Protein 2QFZ (pdb70)

Organism: Homo sapiens (NCBI:txid9606)

Secondary structure (DSSP, 8-state):
-HHHHHHHHHH-SB--HHHHHHHHTT---GGGHHHHHHHHTTSS-SBGGGHHHHHHHHHHHHHHHHHH--HHHHHHHHHHGGGPSPHHHHTSHHHHHHHHHHHHHHHHH-TTT---TTHHHHHHHHHHHHHGGG------TTS-HHHHHHHHHHHHHHHHHHHHTSGGGSSTT-HHHHHHHHHHHHHHHHH-HHHHHHHHHTT--HHHHHHHHHHTTTTTTS-HHHHHHHHHHHTTSTTIIIIIHHHHHHHHHHHTHHHHHH---HHHHHHHHTS-S-TT--HHHHHHHHHHHHHHHHH-/-HHHHHHHHHT-SB--HHHHHHHHTT---GGGHHHHHHHHTTSS-SBGGGHHHHHHHHHHHHHHHHHHH--HHHHHHHHHHGGG-S-HHHHTSHHHHHHHHHHHHHHHHH-TTT---TTHHHHHHHHHHHHHHTT-----TTS-HHHHHHHHHHHHHHHHHHHHHTGGGSSTT-HHHHHHHHHHHHHHHHH-HHHHHHHHHTT--HHHHHHHHHHTTTTTTS-HHHHHHHHHHHHHSTTIIIIIHHHHHHHHHHHTHHHHHH--SHHHHHHHHTS-S-TT--HHHHHHHHHHHHHHHH-

GO terms:
  GO:0071889 14-3-3 protein binding (F, IDA)
  GO:0042803 protein homodimerization activity (F, IDA)
  GO:0005515 protein binding (F, IPI)

CATH classification: 1.10.472.80

InterPro domains:
  IPR000195 Rab-GAP-TBC domain [PF00566] (227-469)
  IPR000195 Rab-GAP-TBC domain [PS50086] (222-446)
  IPR000195 Rab-GAP-TBC domain [SM00164] (219-472)
  IPR035969 Rab-GAP-TBC domain superfamily [SSF47923] (208-406)
  IPR035969 Rab-GAP-TBC domain superfamily [SSF47923] (382-506)

Nearest PDB structures (foldseek):
  2qfz-assembly1_A  TM=1.003E+00  e=1.126E-40  Homo sapiens
  2qfz-assembly2_B  TM=9.981E-01  e=2.968E-37  Homo sapiens
  6d0s-assembly1_A  TM=9.523E-01  e=8.403E-26  Homo sapiens
  1fkm-assembly1_A  TM=9.557E-01  e=3.939E-23  Saccharomyces cerevisiae
  2g77-assembly1_A  TM=9.657E-01  e=6.350E-22  Saccharomyces cerevisiae

Radius of gyration: 28.61 Å; Cα contacts (8 Å, |Δi|>4): 709; chains: 2; bounding box: 52×92×67 Å

B-factor: mean 31.05, std 10.1, range [2.0, 70.86]

Solvent-accessible surface area: 26740 Å² total; per-residue (Å²): 111,91,64,57,108,0,80,142,34,18,70,31,103,96,9,73,47,80,83,0,89,82,32,0,58,74,8,6,30,139,91,11,30,5,52,0,0,13,2,18,20,43,2,4,23,29,43,52,130,153,20,89,45,33,40,100,167,59,14,116,53,0,63,58,24,48,155,155,106,147,166,89,27,87,103,70,0,88,26,6,0,50,107,18,48,44,58,85,9,1,127,39,112,69,0,25,52,9,0,16,93,0,2,43,2,12,4,28,102,52,119,74,28,17,20,28,79,1,1,7,4,0,0,1,0,1,0,13,9,2,0,39,92,117,51,154,154,40,75,4,98,71,12,81,79,147,38,23,54,53,3,2,0,7,0,4,54,0,0,10,100,9,5,77,49,1,117,70,0,4,43,92,13,26,66,0,0,18,77,16,8,55,71,0,53,76,15,0,37,122,45,17,48,110,0,29,110,19,1,33,79,33,73,6,85,10,22,43,4,0,11,89,0,1,9,13,2,1,7,89,8,12,27,36,130,3,0,18,25,1,0,0,0,2,16,8,24,100,104,4,23,33,78,1,1,10,28,0,0,0,3,0,1,26,120,6,88,93,76,0,34,75,37,136,70,81,120,96,0,25,87,42,0,47,98,12,65,7,90,131,3,78,63,68,39,0,50,80,8,0,53,76,0,89,133,2,52,138,69,70,117,99,51,91,81,0,96,140,29,16,74,28,111,76,9,76,47,88,55,0,94,98,31,0,63,72,8,5,32,148,85,10,30,7,57,0,0,14,2,19,21,40,1,4,42,23,67,48,92,80,19,89,75,14,50,116,136,35,22,85,66,0,66,60,19,44,152,142,84,116,148,87,73,28,78,49,58,0,92,36,7,0,76,100,18,53,45,71,86,10,2,81,35,118,73,0,26,57,7,0,14,47,0,1,20,0,12,4,23,104,58,116,80,26,18,20,28,76,0,0,9,4,0,0,0,0,0,0,15,8,3,0,40,97,113,45,154,125,88,6,104,74,12,83,78,145,35,18,52,51,5,2,0,10,0,3,44,1,0,9,86,10,5,82,50,3,122,54,1,4,39,93,15,30,66,4,2,11,86,29,6,58,97,0,52,81,31,0,34,132,55,14,50,104,0,36,113,23,1,43,89,30,60,7,84,10,24,56,5,0,15,80,1,1,10,14,2,0,8,86,11,12,26,37,126,1,1,18,15,1,0,0,0,3,19,8,18,101,103,4,21,38,50,4,2,8,55,0,0,0,4,0,0,43,116,4,88,82,65,0,51,134,24,125,47,59,97,109,0,41,108,43,0,59,93,17,82,6,77,167,14,53,78,118,45,0,48,82,8,1,59,59,0,87,157,12,75,142,113

Foldseek 3Di:
DLLVVLVVQQVDCQRDLLVLLVSLQLPDPLLCLLVSLCVLLPQAGSRNVCGVVSLVVLLVVVVVLLVVYAPVLLVVLLVQQCPDPPNVQSVQPVSVVLLSSLLRSVQVVLVQFRHDPLLSLLLPLQLQSQCVNPDPVDDPVPDDPVSSSSSSSSSSVSSVSLCVLQVLCGGDVRVLLVVLLVVLLVLCCQPPVPLSVLCVVQVHRSCLACSSCLSNVCPQAAPSQLVNRQVSNLSSDDSSSRPLSSLLVNLVSCVVVVVLNVDRHSVVNSVCSNHPPHHPPDSVNSSVSSVRSVVSVVSD/DLLVVLVVLQVDCQRDLLVLLVSLLLHDDLLCVLVSLCDLLVQAHSNNVRRVVSLVVLLVVVVVLCVPPVQPVLLVVLLVVQCPDPPNVQSVPVVNSVLLSSLLNSVQVVVVQFHDDPLLSLLLPLQLCSQCVNPDVNDDPPGDPVSVSSSSSSSSVSSVSLCVLQVLCGGPPRVLLVVLLVVLLVLCCVPPVPLSVLCVVQVHRSCLQCSSCLSNVCPQPADSQLVNRQVSNLSSDVSSSRPLSSLLVSLVSVVCSVVLSPDDHSVVNSVCSNHPPRHVPHSVNSSVSSVRSVVSVVD

Structure (mmCIF, N/CA/C/O backbone):
data_2QFZ
#
_entry.id   2QFZ
#
_cell.length_a   42.911
_cell.length_b   121.515
_cell.length_c   66.278
_cell.angle_alpha   90.00
_cell.angle_beta   93.64
_cell.angle_gamma   90.00
#
_symmetry.space_group_name_H-M   'P 1 21 1'
#
loop_
_entity.id
_entity.type
_entity.pdbx_description
1 polymer 'TBC1 domain family member 22A'
2 non-polymer 'UNKNOWN ATOM OR ION'
3 water water
#
loop_
_atom_site.group_PDB
_atom_site.id
_atom_site.type_symbol
_atom_site.label_atom_id
_atom_site.label_alt_id
_atom_site.label_comp_id
_atom_site.label_asym_id
_atom_site.label_entity_id
_atom_site.label_seq_id
_atom_site.pdbx_PDB_ins_code
_atom_site.Cartn_x
_atom_site.Cartn_y
_atom_site.Cartn_z
_atom_site.occupancy
_atom_site.B_iso_or_equiv
_atom_site.auth_seq_id
_atom_site.auth_comp_id
_atom_site.auth_asym_id
_atom_site.auth_atom_id
_atom_site.pdbx_PDB_model_num
ATOM 1 N N . SER A 1 24 ? -12.500 -3.800 -25.461 1.00 39.04 196 SER A N 1
ATOM 2 C CA . SER A 1 24 ? -12.697 -4.215 -24.025 1.00 44.16 196 SER A CA 1
ATOM 3 C C . SER A 1 24 ? -13.002 -3.046 -23.086 1.00 43.53 196 SER A C 1
ATOM 4 O O . SER A 1 24 ? -13.931 -3.118 -22.269 1.00 39.14 196 SER A O 1
ATOM 7 N N . ARG A 1 25 ? -12.172 -2.004 -23.159 1.00 41.33 197 ARG A N 1
ATOM 8 C CA . ARG A 1 25 ? -12.577 -0.677 -22.693 1.00 39.27 197 ARG A CA 1
ATOM 9 C C . ARG A 1 25 ? -13.650 -0.190 -23.691 1.00 38.21 197 ARG A C 1
ATOM 10 O O . ARG A 1 25 ? -14.673 0.297 -23.290 1.00 32.80 197 ARG A O 1
ATOM 18 N N . LEU A 1 26 ? -13.374 -0.338 -24.987 1.00 37.09 198 LEU A N 1
ATOM 19 C CA . LEU A 1 26 ? -14.321 0.010 -26.059 1.00 39.01 198 LEU A CA 1
ATOM 20 C C . LEU A 1 26 ? -15.641 -0.786 -25.953 1.00 39.47 198 LEU A C 1
ATOM 21 O O . LEU A 1 26 ? -16.744 -0.203 -26.027 1.00 36.63 198 LEU A O 1
ATOM 26 N N . ASP A 1 27 ? -15.527 -2.108 -25.773 1.00 38.27 199 ASP A N 1
ATOM 27 C CA . ASP A 1 27 ? -16.690 -2.968 -25.476 1.00 36.73 199 ASP A CA 1
ATOM 28 C C . ASP A 1 27 ? -17.486 -2.537 -24.231 1.00 34.28 199 ASP A C 1
ATOM 29 O O . ASP A 1 27 ? -18.669 -2.714 -24.182 1.00 33.24 199 ASP A O 1
ATOM 31 N N . LYS A 1 28 ? -16.836 -1.951 -23.232 1.00 36.92 200 LYS A N 1
ATOM 32 C CA . LYS A 1 28 ? -17.555 -1.433 -22.051 1.00 38.31 200 LYS A CA 1
ATOM 33 C C . LYS A 1 28 ? -18.369 -0.160 -22.379 1.00 32.81 200 LYS A C 1
ATOM 34 O O . LYS A 1 28 ? -19.524 -0.049 -22.001 1.00 33.90 200 LYS A O 1
ATOM 40 N N . PHE A 1 29 ? -17.747 0.790 -23.078 1.00 29.04 201 PHE A N 1
ATOM 41 C CA . PHE A 1 29 ? -18.451 1.982 -23.581 1.00 28.47 201 PHE A CA 1
ATOM 42 C C . PHE A 1 29 ? -19.659 1.601 -24.436 1.00 26.16 201 PHE A C 1
ATOM 43 O O . PHE A 1 29 ? -20.780 2.070 -24.203 1.00 24.91 201 PHE A O 1
ATOM 51 N N . LYS A 1 30 ? -19.434 0.716 -25.395 1.00 30.72 202 LYS A N 1
ATOM 52 C CA . LYS A 1 30 ? -20.497 0.310 -26.332 1.00 32.94 202 LYS A CA 1
ATOM 53 C C . LYS A 1 30 ? -21.657 -0.342 -25.599 1.00 33.18 202 LYS A C 1
ATOM 54 O O . LYS A 1 30 ? -22.812 -0.099 -25.924 1.00 34.09 202 LYS A O 1
ATOM 58 N N . GLN A 1 31 ? -21.345 -1.135 -24.576 1.00 35.34 203 GLN A N 1
ATOM 59 C CA . GLN A 1 31 ? -22.369 -1.790 -23.798 1.00 35.99 203 GLN A CA 1
ATOM 60 C C . GLN A 1 31 ? -23.189 -0.781 -23.012 1.00 32.78 203 GLN A C 1
ATOM 61 O O . GLN A 1 31 ? -24.413 -0.882 -23.002 1.00 29.08 203 GLN A O 1
ATOM 67 N N . LEU A 1 32 ? -22.528 0.195 -22.367 1.00 29.81 204 LEU A N 1
ATOM 68 C CA . LEU A 1 32 ? -23.253 1.318 -21.701 1.00 30.09 204 LEU A CA 1
ATOM 69 C C . LEU A 1 32 ? -24.130 2.098 -22.671 1.00 26.66 204 LEU A C 1
ATOM 70 O O . LEU A 1 32 ? -25.289 2.336 -22.381 1.00 24.29 204 LEU A O 1
ATOM 75 N N . LEU A 1 33 ? -23.560 2.515 -23.806 1.00 27.45 205 LEU A N 1
ATOM 76 C CA . LEU A 1 33 ? -24.317 3.274 -24.789 1.00 29.11 205 LEU A CA 1
ATOM 77 C C . LEU A 1 33 ? -25.571 2.558 -25.353 1.00 30.65 205 LEU A C 1
ATOM 78 O O . LEU A 1 33 ? -26.486 3.218 -25.807 1.00 29.69 205 LEU A O 1
ATOM 83 N N . ALA A 1 34 ? -25.585 1.223 -25.371 1.00 32.77 206 ALA A N 1
ATOM 84 C CA . ALA A 1 34 ? -26.703 0.473 -25.953 1.00 35.42 206 ALA A CA 1
ATOM 85 C C . ALA A 1 34 ? -27.924 0.436 -25.032 1.00 34.62 206 ALA A C 1
ATOM 86 O O . ALA A 1 34 ? -29.029 0.204 -25.480 1.00 31.92 206 ALA A O 1
ATOM 88 N N . GLY A 1 35 ? -27.720 0.676 -23.745 1.00 35.01 207 GLY A N 1
ATOM 89 C CA . GLY A 1 35 ? -28.838 0.879 -22.833 1.00 35.26 207 GLY A CA 1
ATOM 90 C C . GLY A 1 35 ? -29.483 -0.427 -22.388 1.00 36.52 207 GLY A C 1
ATOM 91 O O . GLY A 1 35 ? -28.768 -1.382 -22.080 1.00 32.49 207 GLY A O 1
ATOM 92 N N . PRO A 1 36 ? -30.843 -0.490 -22.373 1.00 35.95 208 PRO A N 1
ATOM 93 C CA . PRO A 1 36 ? -31.850 0.446 -22.890 1.00 35.41 208 PRO A CA 1
ATOM 94 C C . PRO A 1 36 ? -31.909 1.863 -22.266 1.00 32.71 208 PRO A C 1
ATOM 95 O O . PRO A 1 36 ? -32.315 2.784 -22.930 1.00 27.91 208 PRO A O 1
ATOM 99 N N . ASN A 1 37 ? -31.507 2.005 -21.010 1.00 35.03 209 ASN A N 1
ATOM 100 C CA . ASN A 1 37 ? -31.444 3.290 -20.309 1.00 32.67 209 ASN A CA 1
ATOM 101 C C . ASN A 1 37 ? -30.035 3.457 -19.731 1.00 33.67 209 ASN A C 1
ATOM 102 O O . ASN A 1 37 ? -29.773 3.039 -18.618 1.00 35.82 209 ASN A O 1
ATOM 107 N N . THR A 1 38 ? -29.132 4.050 -20.519 1.00 31.58 210 THR A N 1
ATOM 108 C CA . THR A 1 38 ? -27.711 4.226 -20.168 1.00 28.46 210 THR A CA 1
ATOM 109 C C . THR A 1 38 ? -27.467 4.868 -18.784 1.00 29.31 210 THR A C 1
ATOM 110 O O . THR A 1 38 ? -28.008 5.955 -18.469 1.00 26.13 210 THR A O 1
ATOM 114 N N . ASP A 1 39 ? -26.634 4.209 -17.975 1.00 27.89 211 ASP A N 1
ATOM 115 C CA . ASP A 1 39 ? -26.274 4.729 -16.648 1.00 30.85 211 ASP A CA 1
ATOM 116 C C . ASP A 1 39 ? -25.202 5.813 -16.841 1.00 24.20 211 ASP A C 1
ATOM 117 O O . ASP A 1 39 ? -24.052 5.484 -17.020 1.00 25.54 211 ASP A O 1
ATOM 122 N N . LEU A 1 40 ? -25.599 7.082 -16.773 1.00 28.01 212 LEU A N 1
ATOM 123 C CA . LEU A 1 40 ? -24.705 8.226 -17.078 1.00 28.98 212 LEU A CA 1
ATOM 124 C C . LEU A 1 40 ? -23.630 8.449 -15.987 1.00 32.76 212 LEU A C 1
ATOM 125 O O . LEU A 1 40 ? -22.551 8.985 -16.282 1.00 26.62 212 LEU A O 1
ATOM 130 N N . GLU A 1 41 ? -23.919 8.005 -14.759 1.00 34.44 213 GLU A N 1
ATOM 131 C CA . GLU A 1 41 ? -22.938 7.992 -13.665 1.00 36.34 213 GLU A CA 1
ATOM 132 C C . GLU A 1 41 ? -21.775 7.101 -14.042 1.00 35.07 213 GLU A C 1
ATOM 133 O O . GLU A 1 41 ? -20.613 7.548 -14.035 1.00 34.41 213 GLU A O 1
ATOM 136 N N . GLU A 1 42 ? -22.090 5.851 -14.397 1.00 28.02 214 GLU A N 1
ATOM 137 C CA . GLU A 1 42 ? -21.100 4.920 -14.893 1.00 32.69 214 GLU A CA 1
ATOM 138 C C . GLU A 1 42 ? -20.372 5.377 -16.164 1.00 25.68 214 GLU A C 1
ATOM 139 O O . GLU A 1 42 ? -19.182 5.171 -16.285 1.00 25.34 214 GLU A O 1
ATOM 145 N N . LEU A 1 43 ? -21.079 5.966 -17.108 1.00 26.29 215 LEU A N 1
ATOM 146 C CA . LEU A 1 43 ? -20.425 6.524 -18.321 1.00 26.64 215 LEU A CA 1
ATOM 147 C C . LEU A 1 43 ? -19.400 7.628 -17.983 1.00 26.08 215 LEU A C 1
ATOM 148 O O . LEU A 1 43 ? -18.294 7.615 -18.538 1.00 21.43 215 LEU A O 1
ATOM 153 N N . ARG A 1 44 ? -19.795 8.563 -17.102 1.00 23.78 216 ARG A N 1
ATOM 154 C CA . ARG A 1 44 ? -18.898 9.634 -16.568 1.00 28.77 216 ARG A CA 1
ATOM 155 C C . ARG A 1 44 ? -17.661 9.108 -15.910 1.00 28.69 216 ARG A C 1
ATOM 156 O O . ARG A 1 44 ? -16.573 9.605 -16.185 1.00 32.34 216 ARG A O 1
ATOM 164 N N . ARG A 1 45 ? -17.822 8.117 -15.020 1.00 31.01 217 ARG A N 1
ATOM 165 C CA . ARG A 1 45 ? -16.677 7.483 -14.354 1.00 32.41 217 ARG A CA 1
ATOM 166 C C . ARG A 1 45 ? -15.726 6.817 -15.359 1.00 31.26 217 ARG A C 1
ATOM 167 O O . ARG A 1 45 ? -14.508 6.814 -15.159 1.00 32.76 217 ARG A O 1
ATOM 170 N N . LEU A 1 46 ? -16.262 6.261 -16.448 1.00 30.92 218 LEU A N 1
ATOM 171 C CA . LEU A 1 46 ? -15.391 5.663 -17.468 1.00 30.39 218 LEU A CA 1
ATOM 172 C C . LEU A 1 46 ? -14.737 6.746 -18.350 1.00 26.82 218 LEU A C 1
ATOM 173 O O . LEU A 1 46 ? -13.599 6.630 -18.726 1.00 24.59 218 LEU A O 1
ATOM 178 N N . SER A 1 47 ? -15.495 7.773 -18.678 1.00 25.73 219 SER A N 1
ATOM 179 C CA . SER A 1 47 ? -15.041 8.832 -19.602 1.00 25.19 219 SER A CA 1
ATOM 180 C C . SER A 1 47 ? -13.903 9.711 -19.017 1.00 22.94 219 SER A C 1
ATOM 181 O O . SER A 1 47 ? -13.130 10.370 -19.765 1.00 21.21 219 SER A O 1
ATOM 184 N N . TRP A 1 48 ? -13.783 9.704 -17.683 1.00 22.81 220 TRP A N 1
ATOM 185 C CA . TRP A 1 48 ? -12.827 10.562 -16.967 1.00 18.86 220 TRP A CA 1
ATOM 186 C C . TRP A 1 48 ? -11.447 10.249 -17.466 1.00 20.49 220 TRP A C 1
ATOM 187 O O . TRP A 1 48 ? -10.665 11.140 -17.672 1.00 19.56 220 TRP A O 1
ATOM 198 N N . SER A 1 49 ? -11.178 8.971 -17.705 1.00 21.65 221 SER A N 1
ATOM 199 C CA . SER A 1 49 ? -9.879 8.508 -18.096 1.00 23.84 221 SER A CA 1
ATOM 200 C C . SER A 1 49 ? -9.686 8.541 -19.600 1.00 25.20 221 SER A C 1
ATOM 201 O O . SER A 1 49 ? -8.711 8.002 -20.100 1.00 28.19 221 SER A O 1
ATOM 204 N N . GLY A 1 50 ? -10.598 9.218 -20.318 1.00 23.17 222 GLY A N 1
ATOM 205 C CA . GLY A 1 50 ? -10.502 9.381 -21.775 1.00 22.88 222 GLY A CA 1
ATOM 206 C C . GLY A 1 50 ? -11.486 8.460 -22.489 1.00 22.51 222 GLY A C 1
ATOM 207 O O . GLY A 1 50 ? -11.754 7.377 -22.003 1.00 20.59 222 GLY A O 1
ATOM 208 N N . ILE A 1 51 ? -12.008 8.876 -23.640 1.00 24.37 223 ILE A N 1
ATOM 209 C CA . ILE A 1 51 ? -13.048 8.103 -24.362 1.00 22.81 223 ILE A CA 1
ATOM 210 C C . ILE A 1 51 ? -12.459 7.611 -25.658 1.00 25.78 223 ILE A C 1
ATOM 211 O O . ILE A 1 51 ? -11.941 8.413 -26.412 1.00 20.39 223 ILE A O 1
ATOM 216 N N . PRO A 1 52 ? -12.575 6.287 -25.954 1.00 22.60 224 PRO A N 1
ATOM 217 C CA . PRO A 1 52 ? -12.106 5.803 -27.232 1.00 24.78 224 PRO A CA 1
ATOM 218 C C . PRO A 1 52 ? -12.789 6.498 -28.391 1.00 23.07 224 PRO A C 1
ATOM 219 O O . PRO A 1 52 ? -14.010 6.687 -28.361 1.00 23.90 224 PRO A O 1
ATOM 223 N N . LYS A 1 53 ? -12.011 6.845 -29.410 1.00 24.40 225 LYS A N 1
ATOM 224 C CA . LYS A 1 53 ? -12.476 7.651 -30.539 1.00 26.10 225 LYS A CA 1
ATOM 225 C C . LYS A 1 53 ? -13.788 7.181 -31.213 1.00 25.46 225 LYS A C 1
ATOM 226 O O . LYS A 1 53 ? -14.662 8.015 -31.486 1.00 25.20 225 LYS A O 1
ATOM 232 N N . PRO A 1 54 ? -13.937 5.864 -31.478 1.00 27.42 226 PRO A N 1
ATOM 233 C CA . PRO A 1 54 ? -15.183 5.307 -32.055 1.00 28.51 226 PRO A CA 1
ATOM 234 C C . PRO A 1 54 ? -16.500 5.650 -31.327 1.00 25.99 226 PRO A C 1
ATOM 235 O O . PRO A 1 54 ? -17.556 5.796 -31.958 1.00 23.98 226 PRO A O 1
ATOM 239 N N . VAL A 1 55 ? -16.449 5.786 -30.018 1.00 23.44 227 VAL A N 1
ATOM 240 C CA . VAL A 1 55 ? -17.641 6.123 -29.253 1.00 22.70 227 VAL A CA 1
ATOM 241 C C . VAL A 1 55 ? -17.649 7.564 -28.718 1.00 24.95 227 VAL A C 1
ATOM 242 O O . VAL A 1 55 ? -18.565 7.948 -27.971 1.00 22.41 227 VAL A O 1
ATOM 246 N N . ARG A 1 56 ? -16.661 8.389 -29.114 1.00 22.59 228 ARG A N 1
ATOM 247 C CA . ARG A 1 56 ? -16.568 9.729 -28.550 1.00 17.87 228 ARG A CA 1
ATOM 248 C C . ARG A 1 56 ? -17.738 10.628 -28.965 1.00 17.98 228 ARG A C 1
ATOM 249 O O . ARG A 1 56 ? -18.339 11.235 -28.115 1.00 18.97 228 ARG A O 1
ATOM 257 N N . PRO A 1 57 ? -18.095 10.679 -30.264 1.00 18.99 229 PRO A N 1
ATOM 258 C CA . PRO A 1 57 ? -19.235 11.499 -30.630 1.00 23.62 229 PRO A CA 1
ATOM 259 C C . PRO A 1 57 ? -20.523 11.223 -29.837 1.00 18.99 229 PRO A C 1
ATOM 260 O O . PRO A 1 57 ? -21.128 12.167 -29.330 1.00 16.71 229 PRO A O 1
ATOM 264 N N . MET A 1 58 ? -20.975 9.975 -29.752 1.00 19.94 230 MET A N 1
ATOM 265 C CA . MET A 1 58 ? -22.220 9.711 -28.979 1.00 21.56 230 MET A CA 1
ATOM 266 C C . MET A 1 58 ? -22.024 9.912 -27.456 1.00 20.08 230 MET A C 1
ATOM 267 O O . MET A 1 58 ? -22.954 10.323 -26.753 1.00 13.53 230 MET A O 1
ATOM 272 N N . THR A 1 59 ? -20.848 9.538 -26.925 1.00 14.17 231 THR A N 1
ATOM 273 C CA . THR A 1 59 ? -20.557 9.789 -25.505 1.00 17.17 231 THR A CA 1
ATOM 274 C C . THR A 1 59 ? -20.659 11.294 -25.159 1.00 18.99 231 THR A C 1
ATOM 275 O O . THR A 1 59 ? -21.379 11.663 -24.238 1.00 21.62 231 THR A O 1
ATOM 279 N N . TRP A 1 60 ? -19.976 12.158 -25.911 1.00 17.40 232 TRP A N 1
ATOM 280 C CA . TRP A 1 60 ? -20.116 13.610 -25.711 1.00 18.27 232 TRP A CA 1
ATOM 281 C C . TRP A 1 60 ? -21.561 14.104 -25.778 1.00 17.34 232 TRP A C 1
ATOM 282 O O . TRP A 1 60 ? -22.014 14.942 -24.953 1.00 18.76 232 TRP A O 1
ATOM 293 N N . LYS A 1 61 ? -22.296 13.609 -26.757 1.00 18.40 233 LYS A N 1
ATOM 294 C CA . LYS A 1 61 ? -23.720 13.927 -26.847 1.00 20.93 233 LYS A CA 1
ATOM 295 C C . LYS A 1 61 ? -24.532 13.509 -25.638 1.00 20.34 233 LYS A C 1
ATOM 296 O O . LYS A 1 61 ? -25.421 14.253 -25.211 1.00 24.15 233 LYS A O 1
ATOM 302 N N . LEU A 1 62 ? -24.251 12.345 -25.071 1.00 19.41 234 LEU A N 1
ATOM 303 C CA . LEU A 1 62 ? -24.972 11.921 -23.875 1.00 19.64 234 LEU A CA 1
ATOM 304 C C . LEU A 1 62 ? -24.558 12.671 -22.600 1.00 22.89 234 LEU A C 1
ATOM 305 O O . LEU A 1 62 ? -25.431 13.060 -21.794 1.00 18.81 234 LEU A O 1
ATOM 310 N N . LEU A 1 63 ? -23.254 12.863 -22.425 1.00 23.03 235 LEU A N 1
ATOM 311 C CA . LEU A 1 63 ? -22.708 13.493 -21.225 1.00 26.13 235 LEU A CA 1
ATOM 312 C C . LEU A 1 63 ? -23.060 14.977 -21.157 1.00 24.63 235 LEU A C 1
ATOM 313 O O . LEU A 1 63 ? -23.254 15.499 -20.084 1.00 30.61 235 LEU A O 1
ATOM 318 N N . SER A 1 64 ? -23.201 15.636 -22.304 1.00 26.44 236 SER A N 1
ATOM 319 C CA . SER A 1 64 ? -23.664 17.013 -22.345 1.00 26.43 236 SER A CA 1
ATOM 320 C C . SER A 1 64 ? -25.179 17.181 -22.209 1.00 28.77 236 SER A C 1
ATOM 321 O O . SER A 1 64 ? -25.657 18.315 -22.147 1.00 32.44 236 SER A O 1
ATOM 324 N N . GLY A 1 65 ? -25.931 16.084 -22.227 1.00 28.24 237 GLY A N 1
ATOM 325 C CA . GLY A 1 65 ? -27.390 16.134 -22.172 1.00 28.37 237 GLY A CA 1
ATOM 326 C C . GLY A 1 65 ? -28.093 16.478 -23.476 1.00 27.20 237 GLY A C 1
ATOM 327 O O . GLY A 1 65 ? -29.270 16.829 -23.479 1.00 27.70 237 GLY A O 1
ATOM 328 N N . TYR A 1 66 ? -27.385 16.411 -24.588 1.00 26.53 238 TYR A N 1
ATOM 329 C CA . TYR A 1 66 ? -27.996 16.707 -25.897 1.00 24.56 238 TYR A CA 1
ATOM 330 C C . TYR A 1 66 ? -28.957 15.562 -26.293 1.00 25.88 238 TYR A C 1
ATOM 331 O O . TYR A 1 66 ? -30.074 15.799 -26.762 1.00 25.75 238 TYR A O 1
ATOM 340 N N . LEU A 1 67 ? -28.503 14.329 -26.101 1.00 25.74 239 LEU A N 1
ATOM 341 C CA . LEU A 1 67 ? -29.309 13.187 -26.346 1.00 25.94 239 LEU A CA 1
ATOM 342 C C . LEU A 1 67 ? -29.661 12.516 -25.027 1.00 27.49 239 LEU A C 1
ATOM 343 O O . LEU A 1 67 ? -28.848 12.511 -24.096 1.00 26.40 239 LEU A O 1
ATOM 348 N N . PRO A 1 68 ? -30.887 11.972 -24.947 1.00 23.67 240 PRO A N 1
ATOM 349 C CA . PRO A 1 68 ? -31.412 11.236 -23.783 1.00 24.71 240 PRO A CA 1
ATOM 350 C C . PRO A 1 68 ? -30.736 9.904 -23.547 1.00 21.75 240 PRO A C 1
ATOM 351 O O . PRO A 1 68 ? -30.266 9.271 -24.509 1.00 18.97 240 PRO A O 1
ATOM 355 N N . ALA A 1 69 ? -30.676 9.520 -22.269 1.00 18.67 241 ALA A N 1
ATOM 356 C CA . ALA A 1 69 ? -30.138 8.246 -21.813 1.00 23.54 241 ALA A CA 1
ATOM 357 C C . ALA A 1 69 ? -30.939 7.059 -22.356 1.00 24.47 241 ALA A C 1
ATOM 358 O O . ALA A 1 69 ? -30.376 5.995 -22.624 1.00 25.63 241 ALA A O 1
ATOM 360 N N . ASN A 1 70 ? -32.250 7.249 -22.511 1.00 27.26 242 ASN A N 1
ATOM 361 C CA . ASN A 1 70 ? -33.119 6.206 -23.059 1.00 27.91 242 ASN A CA 1
ATOM 362 C C . ASN A 1 70 ? -32.937 6.028 -24.578 1.00 26.71 242 ASN A C 1
ATOM 363 O O . ASN A 1 70 ? -33.183 6.960 -25.380 1.00 23.78 242 ASN A O 1
ATOM 368 N N . VAL A 1 71 ? -32.486 4.840 -24.972 1.00 27.82 243 VAL A N 1
ATOM 369 C CA . VAL A 1 71 ? -32.025 4.618 -26.347 1.00 28.34 243 VAL A CA 1
ATOM 370 C C . VAL A 1 71 ? -33.146 4.857 -27.358 1.00 27.72 243 VAL A C 1
ATOM 371 O O . VAL A 1 71 ? -32.908 5.451 -28.390 1.00 24.64 243 VAL A O 1
ATOM 375 N N . ASP A 1 72 ? -34.371 4.405 -27.047 1.00 31.27 244 ASP A N 1
ATOM 376 C CA A ASP A 1 72 ? -35.462 4.519 -28.029 0.50 31.97 244 ASP A CA 1
ATOM 377 C CA B ASP A 1 72 ? -35.520 4.516 -27.951 0.50 31.78 244 ASP A CA 1
ATOM 378 C C . ASP A 1 72 ? -35.954 5.948 -28.220 1.00 28.89 244 ASP A C 1
ATOM 379 O O . ASP A 1 72 ? -36.548 6.235 -29.239 1.00 28.44 244 ASP A O 1
ATOM 388 N N . ARG A 1 73 ? -35.678 6.849 -27.281 1.00 32.03 245 ARG A N 1
ATOM 389 C CA . ARG A 1 73 ? -36.049 8.271 -27.462 1.00 29.10 245 ARG A CA 1
ATOM 390 C C . ARG A 1 73 ? -35.066 9.070 -28.340 1.00 27.92 245 ARG A C 1
ATOM 391 O O . ARG A 1 73 ? -35.430 10.133 -28.859 1.00 25.40 245 ARG A O 1
ATOM 399 N N . ARG A 1 74 ? -33.850 8.550 -28.544 1.00 23.46 246 ARG A N 1
ATOM 400 C CA . ARG A 1 74 ? -32.753 9.330 -29.113 1.00 19.04 246 ARG A CA 1
ATOM 401 C C . ARG A 1 74 ? -32.975 9.812 -30.512 1.00 23.76 246 ARG A C 1
ATOM 402 O O . ARG A 1 74 ? -32.720 10.993 -30.785 1.00 22.59 246 ARG A O 1
ATOM 410 N N . PRO A 1 75 ? -33.450 8.912 -31.422 1.00 28.01 247 PRO A N 1
ATOM 411 C CA . PRO A 1 75 ? -33.603 9.318 -32.828 1.00 28.44 247 PRO A CA 1
ATOM 412 C C . PRO A 1 75 ? -34.593 10.472 -33.025 1.00 26.00 247 PRO A C 1
ATOM 413 O O . PRO A 1 75 ? -34.303 11.392 -33.776 1.00 22.58 247 PRO A O 1
ATOM 417 N N . ALA A 1 76 ? -35.741 10.408 -32.349 1.00 25.75 248 ALA A N 1
ATOM 418 C CA . ALA A 1 76 ? -36.769 11.479 -32.417 1.00 24.16 248 ALA A CA 1
ATOM 419 C C . ALA A 1 76 ? -36.255 12.783 -31.826 1.00 24.26 248 ALA A C 1
ATOM 420 O O . ALA A 1 76 ? -36.463 13.850 -32.399 1.00 25.90 248 ALA A O 1
ATOM 422 N N . THR A 1 77 ? -35.583 12.704 -30.674 1.00 25.05 249 THR A N 1
ATOM 423 C CA . THR A 1 77 ? -35.002 13.872 -30.062 1.00 22.02 249 THR A CA 1
ATOM 424 C C . THR A 1 77 ? -33.939 14.556 -30.951 1.00 20.76 249 THR A C 1
ATOM 425 O O . THR A 1 77 ? -33.907 15.782 -31.106 1.00 19.58 249 THR A O 1
ATOM 429 N N . LEU A 1 78 ? -33.060 13.761 -31.522 1.00 21.99 250 LEU A N 1
ATOM 430 C CA . LEU A 1 78 ? -32.037 14.280 -32.444 1.00 22.13 250 LEU A CA 1
ATOM 431 C C . LEU A 1 78 ? -32.669 14.942 -33.648 1.00 19.14 250 LEU A C 1
ATOM 432 O O . LEU A 1 78 ? -32.315 16.054 -34.013 1.00 18.42 250 LEU A O 1
ATOM 437 N N . GLN A 1 79 ? -33.564 14.243 -34.331 1.00 22.09 251 GLN A N 1
ATOM 438 C CA . GLN A 1 79 ? -34.223 14.864 -35.453 1.00 24.04 251 GLN A CA 1
ATOM 439 C C . GLN A 1 79 ? -34.954 16.157 -35.055 1.00 18.56 251 GLN A C 1
ATOM 440 O O . GLN A 1 79 ? -34.897 17.139 -35.760 1.00 21.39 251 GLN A O 1
ATOM 446 N N . ARG A 1 80 ? -35.649 16.166 -33.936 1.00 21.03 252 ARG A N 1
ATOM 447 C CA . ARG A 1 80 ? -36.382 17.404 -33.567 1.00 24.83 252 ARG A CA 1
ATOM 448 C C . ARG A 1 80 ? -35.444 18.566 -33.209 1.00 21.22 252 ARG A C 1
ATOM 449 O O . ARG A 1 80 ? -35.688 19.690 -33.628 1.00 21.87 252 ARG A O 1
ATOM 457 N N . LYS A 1 81 ? -34.349 18.291 -32.495 1.00 21.53 253 LYS A N 1
ATOM 458 C CA . LYS A 1 81 ? -33.371 19.373 -32.174 1.00 20.83 253 LYS A CA 1
ATOM 459 C C . LYS A 1 81 ? -32.666 19.873 -33.422 1.00 17.46 253 LYS A C 1
ATOM 460 O O . LYS A 1 81 ? -32.427 21.054 -33.569 1.00 18.38 253 LYS A O 1
ATOM 466 N N . GLN A 1 82 ? -32.342 18.978 -34.352 1.00 20.85 254 GLN A N 1
ATOM 467 C CA . GLN A 1 82 ? -31.752 19.409 -35.603 1.00 20.38 254 GLN A CA 1
ATOM 468 C C . GLN A 1 82 ? -32.728 20.313 -36.395 1.00 21.30 254 GLN A C 1
ATOM 469 O O . GLN A 1 82 ? -32.338 21.371 -36.863 1.00 18.51 254 GLN A O 1
ATOM 475 N N . LYS A 1 83 ? -33.997 19.901 -36.522 1.00 19.14 255 LYS A N 1
ATOM 476 C CA . LYS A 1 83 ? -34.987 20.740 -37.196 1.00 22.05 255 LYS A CA 1
ATOM 477 C C . LYS A 1 83 ? -35.131 22.097 -36.535 1.00 19.21 255 LYS A C 1
ATOM 478 O O . LYS A 1 83 ? -35.327 23.082 -37.203 1.00 22.35 255 LYS A O 1
ATOM 484 N N . GLU A 1 84 ? -35.041 22.159 -35.208 1.00 23.65 256 GLU A N 1
ATOM 485 C CA . GLU A 1 84 ? -35.177 23.457 -34.512 1.00 25.13 256 GLU A CA 1
ATOM 486 C C . GLU A 1 84 ? -34.054 24.422 -34.933 1.00 24.64 256 GLU A C 1
ATOM 487 O O . GLU A 1 84 ? -34.285 25.618 -35.122 1.00 24.01 256 GLU A O 1
ATOM 490 N N . TYR A 1 85 ? -32.835 23.884 -35.107 1.00 24.21 257 TYR A N 1
ATOM 491 C CA . TYR A 1 85 ? -31.708 24.676 -35.514 1.00 18.71 257 TYR A CA 1
ATOM 492 C C . TYR A 1 85 ? -31.883 25.127 -36.958 1.00 21.64 257 TYR A C 1
ATOM 493 O O . TYR A 1 85 ? -31.608 26.259 -37.290 1.00 22.81 257 TYR A O 1
ATOM 502 N N . PHE A 1 86 ? -32.298 24.221 -37.827 1.00 21.14 258 PHE A N 1
ATOM 503 C CA . PHE A 1 86 ? -32.552 24.580 -39.229 1.00 25.17 258 PHE A CA 1
ATOM 504 C C . PHE A 1 86 ? -33.607 25.672 -39.374 1.00 28.19 258 PHE A C 1
ATOM 505 O O . PHE A 1 86 ? -33.511 26.509 -40.279 1.00 29.76 258 PHE A O 1
ATOM 513 N N . ALA A 1 87 ? -34.610 25.652 -38.492 1.00 28.73 259 ALA A N 1
ATOM 514 C CA . ALA A 1 87 ? -35.534 26.785 -38.364 1.00 32.79 259 ALA A CA 1
ATOM 515 C C . ALA A 1 87 ? -34.842 28.090 -37.968 1.00 34.22 259 ALA A C 1
ATOM 516 O O . ALA A 1 87 ? -35.269 29.149 -38.393 1.00 33.48 259 ALA A O 1
ATOM 518 N N . PHE A 1 88 ? -33.791 28.037 -37.135 1.00 33.76 260 PHE A N 1
ATOM 519 C CA . PHE A 1 88 ? -33.049 29.260 -36.832 1.00 31.11 260 PHE A CA 1
ATOM 520 C C . PHE A 1 88 ? -32.390 29.781 -38.096 1.00 29.65 260 PHE A C 1
ATOM 521 O O . PHE A 1 88 ? -32.426 30.956 -38.338 1.00 28.96 260 PHE A O 1
ATOM 529 N N . ILE A 1 89 ? -31.766 28.904 -38.876 1.00 29.36 261 ILE A N 1
ATOM 530 C CA . ILE A 1 89 ? -31.053 29.317 -40.086 1.00 36.08 261 ILE A CA 1
ATOM 531 C C . ILE A 1 89 ? -31.986 30.041 -41.068 1.00 40.49 261 ILE A C 1
ATOM 532 O O . ILE A 1 89 ? -31.653 31.110 -41.614 1.00 39.62 261 ILE A O 1
ATOM 537 N N . GLU A 1 90 ? -33.151 29.443 -41.285 1.00 44.28 262 GLU A N 1
ATOM 538 C CA . GLU A 1 90 ? -34.165 30.016 -42.142 1.00 48.32 262 GLU A CA 1
ATOM 539 C C . GLU A 1 90 ? -34.599 31.391 -41.632 1.00 49.47 262 GLU A C 1
ATOM 540 O O . GLU A 1 90 ? -34.684 32.327 -42.411 1.00 48.58 262 GLU A O 1
ATOM 546 N N . HIS A 1 91 ? -34.849 31.506 -40.325 1.00 50.27 263 HIS A N 1
ATOM 547 C CA . HIS A 1 91 ? -35.429 32.728 -39.730 1.00 51.98 263 HIS A CA 1
ATOM 548 C C . HIS A 1 91 ? -34.440 33.889 -39.689 1.00 50.04 263 HIS A C 1
ATOM 549 O O . HIS A 1 91 ? -34.821 35.043 -39.850 1.00 51.49 263 HIS A O 1
ATOM 556 N N . TYR A 1 92 ? -33.180 33.572 -39.434 1.00 45.83 264 TYR A N 1
ATOM 557 C CA . TYR A 1 92 ? -32.111 34.535 -39.469 1.00 44.80 264 TYR A CA 1
ATOM 558 C C . TYR A 1 92 ? -31.358 34.369 -40.789 1.00 47.36 264 TYR A C 1
ATOM 559 O O . TYR A 1 92 ? -30.777 35.325 -41.296 1.00 48.72 264 TYR A O 1
ATOM 568 N N . HIS A 1 101 ? -26.707 43.816 -36.231 1.00 58.47 273 HIS A N 1
ATOM 569 C CA . HIS A 1 101 ? -26.192 42.476 -36.583 1.00 57.55 273 HIS A CA 1
ATOM 570 C C . HIS A 1 101 ? -25.088 42.515 -37.635 1.00 58.74 273 HIS A C 1
ATOM 571 O O . HIS A 1 101 ? -24.310 41.557 -37.756 1.00 54.70 273 HIS A O 1
ATOM 578 N N . GLN A 1 102 ? -25.023 43.612 -38.400 1.00 60.36 274 GLN A N 1
ATOM 579 C CA . GLN A 1 102 ? -23.968 43.796 -39.398 1.00 61.50 274 GLN A CA 1
ATOM 580 C C . GLN A 1 102 ? -22.584 43.808 -38.738 1.00 59.26 274 GLN A C 1
ATOM 581 O O . GLN A 1 102 ? -21.625 43.207 -39.251 1.00 56.45 274 GLN A O 1
ATOM 587 N N . ASP A 1 103 ? -22.502 44.501 -37.603 1.00 57.01 275 ASP A N 1
ATOM 588 C CA . ASP A 1 103 ? -21.271 44.621 -36.838 1.00 56.21 275 ASP A CA 1
ATOM 589 C C . ASP A 1 103 ? -20.869 43.300 -36.145 1.00 52.83 275 ASP A C 1
ATOM 590 O O . ASP A 1 103 ? -19.683 43.016 -35.987 1.00 52.12 275 ASP A O 1
ATOM 595 N N . THR A 1 104 ? -21.856 42.509 -35.735 1.00 47.53 276 THR A N 1
ATOM 596 C CA . THR A 1 104 ? -21.601 41.157 -35.249 1.00 42.77 276 THR A CA 1
ATOM 597 C C . THR A 1 104 ? -20.995 40.288 -36.353 1.00 43.44 276 THR A C 1
ATOM 598 O O . THR A 1 104 ? -20.002 39.566 -36.114 1.00 42.76 276 THR A O 1
ATOM 602 N N . TYR A 1 105 ? -21.554 40.355 -37.564 1.00 42.33 277 TYR A N 1
ATOM 603 C CA . TYR A 1 105 ? -21.041 39.512 -38.645 1.00 43.57 277 TYR A CA 1
ATOM 604 C C . TYR A 1 105 ? -19.618 39.916 -39.094 1.00 41.12 277 TYR A C 1
ATOM 605 O O . TYR A 1 105 ? -18.806 39.049 -39.446 1.00 41.24 277 TYR A O 1
ATOM 614 N N . ARG A 1 106 ? -19.335 41.222 -39.090 1.00 38.05 278 ARG A N 1
ATOM 615 C CA A ARG A 1 106 ? -18.011 41.705 -39.506 0.50 36.50 278 ARG A CA 1
ATOM 616 C CA B ARG A 1 106 ? -18.028 41.754 -39.474 0.50 35.77 278 ARG A CA 1
ATOM 617 C C . ARG A 1 106 ? -16.948 41.245 -38.532 1.00 34.21 278 ARG A C 1
ATOM 618 O O . ARG A 1 106 ? -15.878 40.787 -38.966 1.00 33.44 278 ARG A O 1
ATOM 633 N N . GLN A 1 107 ? -17.221 41.355 -37.224 1.00 32.53 279 GLN A N 1
ATOM 634 C CA . GLN A 1 107 ? -16.302 40.795 -36.224 1.00 33.88 279 GLN A CA 1
ATOM 635 C C . GLN A 1 107 ? -16.022 39.295 -36.472 1.00 32.22 279 GLN A C 1
ATOM 636 O O . GLN A 1 107 ? -14.853 38.846 -36.434 1.00 31.60 279 GLN A O 1
ATOM 642 N N . ILE A 1 108 ? -17.074 38.520 -36.760 1.00 32.27 280 ILE A N 1
ATOM 643 C CA . ILE A 1 108 ? -16.927 37.064 -36.974 1.00 31.74 280 ILE A CA 1
ATOM 644 C C . ILE A 1 108 ? -16.152 36.772 -38.268 1.00 36.47 280 ILE A C 1
ATOM 645 O O . ILE A 1 108 ? -15.333 35.852 -38.299 1.00 37.35 280 ILE A O 1
ATOM 650 N N . HIS A 1 109 ? -16.393 37.575 -39.309 1.00 40.95 281 HIS A N 1
ATOM 651 C CA . HIS A 1 109 ? -15.711 37.422 -40.625 1.00 43.43 281 HIS A CA 1
ATOM 652 C C . HIS A 1 109 ? -14.217 37.702 -40.554 1.00 41.32 281 HIS A C 1
ATOM 653 O O . HIS A 1 109 ? -13.443 37.175 -41.349 1.00 44.74 281 HIS A O 1
ATOM 660 N N . ILE A 1 110 ? -13.800 38.534 -39.605 1.00 39.50 282 ILE A N 1
ATOM 661 C CA . ILE A 1 110 ? -12.382 38.847 -39.416 1.00 38.16 282 ILE A CA 1
ATOM 662 C C . ILE A 1 110 ? -11.636 37.768 -38.634 1.00 35.52 282 ILE A C 1
ATOM 663 O O . ILE A 1 110 ? -10.496 37.420 -38.960 1.00 37.90 282 ILE A O 1
ATOM 668 N N . ASP A 1 111 ? -12.279 37.253 -37.598 1.00 34.64 283 ASP A N 1
ATOM 669 C CA . ASP A 1 111 ? -11.680 36.249 -36.716 1.00 34.09 283 ASP A CA 1
ATOM 670 C C . ASP A 1 111 ? -11.644 34.858 -37.318 1.00 31.25 283 ASP A C 1
ATOM 671 O O . ASP A 1 111 ? -10.606 34.213 -37.262 1.00 27.51 283 ASP A O 1
ATOM 676 N N . ILE A 1 112 ? -12.769 34.394 -37.877 1.00 31.01 284 ILE A N 1
ATOM 677 C CA . ILE A 1 112 ? -12.846 33.000 -38.332 1.00 34.64 284 ILE A CA 1
ATOM 678 C C . ILE A 1 112 ? -11.743 32.686 -39.317 1.00 35.70 284 ILE A C 1
ATOM 679 O O . ILE A 1 112 ? -10.963 31.774 -39.058 1.00 33.36 284 ILE A O 1
ATOM 684 N N . PRO A 1 113 ? -11.654 33.440 -40.445 1.00 42.57 285 PRO A N 1
ATOM 685 C CA . PRO A 1 113 ? -10.595 33.206 -41.449 1.00 43.26 285 PRO A CA 1
ATOM 686 C C . PRO A 1 113 ? -9.155 33.050 -40.971 1.00 44.94 285 PRO A C 1
ATOM 687 O O . PRO A 1 113 ? -8.383 32.382 -41.646 1.00 47.10 285 PRO A O 1
ATOM 691 N N . ARG A 1 114 ? -8.800 33.618 -39.827 1.00 45.94 286 ARG A N 1
ATOM 692 C CA . ARG A 1 114 ? -7.416 33.571 -39.336 1.00 49.61 286 ARG A CA 1
ATOM 693 C C . ARG A 1 114 ? -7.253 32.735 -38.063 1.00 48.02 286 ARG A C 1
ATOM 694 O O . ARG A 1 114 ? -6.221 32.845 -37.380 1.00 47.88 286 ARG A O 1
ATOM 702 N N . MET A 1 115 ? -8.249 31.918 -37.718 1.00 44.40 287 MET A N 1
ATOM 703 C CA . MET A 1 115 ? -8.149 31.102 -36.501 1.00 40.71 287 MET A CA 1
ATOM 704 C C . MET A 1 115 ? -7.466 29.753 -36.807 1.00 41.07 287 MET A C 1
ATOM 705 O O . MET A 1 115 ? -7.229 29.404 -37.961 1.00 37.86 287 MET A O 1
ATOM 710 N N . SER A 1 116 ? -7.139 29.020 -35.748 1.00 42.31 288 SER A N 1
ATOM 711 C CA . SER A 1 116 ? -6.441 27.748 -35.844 1.00 45.22 288 SER A CA 1
ATOM 712 C C . SER A 1 116 ? -7.443 26.599 -35.631 1.00 46.05 288 SER A C 1
ATOM 713 O O . SER A 1 116 ? -8.460 26.793 -34.957 1.00 47.58 288 SER A O 1
ATOM 716 N N . PRO A 1 117 ? -7.176 25.401 -36.204 1.00 46.00 289 PRO A N 1
ATOM 717 C CA . PRO A 1 117 ? -6.090 25.016 -37.117 1.00 43.92 289 PRO A CA 1
ATOM 718 C C . PRO A 1 117 ? -6.376 25.396 -38.569 1.00 41.17 289 PRO A C 1
ATOM 719 O O . PRO A 1 117 ? -7.488 25.181 -39.062 1.00 41.29 289 PRO A O 1
ATOM 723 N N . GLU A 1 118 ? -5.372 25.961 -39.234 1.00 39.85 290 GLU A N 1
ATOM 724 C CA . GLU A 1 118 ? -5.545 26.624 -40.538 1.00 40.63 290 GLU A CA 1
ATOM 725 C C . GLU A 1 118 ? -5.950 25.686 -41.701 1.00 39.10 290 GLU A C 1
ATOM 726 O O . GLU A 1 118 ? -6.713 26.079 -42.578 1.00 40.22 290 GLU A O 1
ATOM 728 N N . ALA A 1 119 ? -5.454 24.459 -41.704 1.00 36.99 291 ALA A N 1
ATOM 729 C CA . ALA A 1 119 ? -5.795 23.507 -42.768 1.00 37.14 291 ALA A CA 1
ATOM 730 C C . ALA A 1 119 ? -7.304 23.200 -42.795 1.00 38.63 291 ALA A C 1
ATOM 731 O O . ALA A 1 119 ? -7.889 23.074 -43.854 1.00 39.22 291 ALA A O 1
ATOM 733 N N . LEU A 1 120 ? -7.924 23.097 -41.618 1.00 36.81 292 LEU A N 1
ATOM 734 C CA . LEU A 1 120 ? -9.370 22.869 -41.516 1.00 38.09 292 LEU A CA 1
ATOM 735 C C . LEU A 1 120 ? -10.172 24.122 -41.910 1.00 36.08 292 LEU A C 1
ATOM 736 O O . LEU A 1 120 ? -11.051 24.067 -42.780 1.00 29.98 292 LEU A O 1
ATOM 741 N N . ILE A 1 121 ? -9.835 25.250 -41.280 1.00 38.21 293 ILE A N 1
ATOM 742 C CA . ILE A 1 121 ? -10.568 26.505 -41.437 1.00 40.07 293 ILE A CA 1
ATOM 743 C C . ILE A 1 121 ? -10.530 27.016 -42.864 1.00 42.79 293 ILE A C 1
ATOM 744 O O . ILE A 1 121 ? -11.504 27.604 -43.346 1.00 44.04 293 ILE A O 1
ATOM 749 N N . LEU A 1 122 ? -9.407 26.808 -43.543 1.00 44.38 294 LEU A N 1
ATOM 750 C CA . LEU A 1 122 ? -9.256 27.298 -44.902 1.00 48.20 294 LEU A CA 1
ATOM 751 C C . LEU A 1 122 ? -10.146 26.530 -45.893 1.00 47.10 294 LEU A C 1
ATOM 752 O O . LEU A 1 122 ? -10.399 27.026 -46.984 1.00 46.48 294 LEU A O 1
ATOM 757 N N . GLN A 1 123 ? -10.619 25.337 -45.515 1.00 44.67 295 GLN A N 1
ATOM 758 C CA . GLN A 1 123 ? -11.624 24.634 -46.324 1.00 44.76 295 GLN A CA 1
ATOM 759 C C . GLN A 1 123 ? -12.895 25.487 -46.317 1.00 46.17 295 GLN A C 1
ATOM 760 O O . GLN A 1 123 ? -13.426 25.769 -45.254 1.00 47.65 295 GLN A O 1
ATOM 766 N N . PRO A 1 124 ? -13.382 25.914 -47.511 1.00 50.14 296 PRO A N 1
ATOM 767 C CA . PRO A 1 124 ? -14.347 27.044 -47.588 1.00 48.56 296 PRO A CA 1
ATOM 768 C C . PRO A 1 124 ? -15.740 26.748 -47.005 1.00 46.06 296 PRO A C 1
ATOM 769 O O . PRO A 1 124 ? -16.492 27.684 -46.630 1.00 43.38 296 PRO A O 1
ATOM 773 N N . LYS A 1 125 ? -16.077 25.465 -46.944 1.00 41.03 297 LYS A N 1
ATOM 774 C CA . LYS A 1 125 ? -17.329 25.032 -46.332 1.00 39.14 297 LYS A CA 1
ATOM 775 C C . LYS A 1 125 ? -17.227 25.084 -44.792 1.00 35.38 297 LYS A C 1
ATOM 776 O O . LYS A 1 125 ? -18.242 25.241 -44.120 1.00 39.93 297 LYS A O 1
ATOM 779 N N . VAL A 1 126 ? -16.019 24.952 -44.246 1.00 30.63 298 VAL A N 1
ATOM 780 C CA . VAL A 1 126 ? -15.819 24.974 -42.789 1.00 29.75 298 VAL A CA 1
ATOM 781 C C . VAL A 1 126 ? -16.003 26.412 -42.287 1.00 29.33 298 VAL A C 1
ATOM 782 O O . VAL A 1 126 ? -16.657 26.652 -41.255 1.00 27.10 298 VAL A O 1
ATOM 786 N N . THR A 1 127 ? -15.467 27.367 -43.038 1.00 33.78 299 THR A N 1
ATOM 787 C CA . THR A 1 127 ? -15.536 28.770 -42.660 1.00 34.02 299 THR A CA 1
ATOM 788 C C . THR A 1 127 ? -16.955 29.253 -42.611 1.00 33.08 299 THR A C 1
ATOM 789 O O . THR A 1 127 ? -17.333 29.981 -41.696 1.00 36.71 299 THR A O 1
ATOM 793 N N . GLU A 1 128 ? -17.764 28.834 -43.561 1.00 30.54 300 GLU A N 1
ATOM 794 C CA . GLU A 1 128 ? -19.174 29.215 -43.581 1.00 29.35 300 GLU A CA 1
ATOM 795 C C . GLU A 1 128 ? -19.983 28.596 -42.437 1.00 24.77 300 GLU A C 1
ATOM 796 O O . GLU A 1 128 ? -20.848 29.230 -41.913 1.00 20.92 300 GLU A O 1
ATOM 798 N N . ILE A 1 129 ? -19.731 27.328 -42.112 1.00 27.70 301 ILE A N 1
ATOM 799 C CA . ILE A 1 129 ? -20.462 26.664 -41.033 1.00 26.02 301 ILE A CA 1
ATOM 800 C C . ILE A 1 129 ? -20.126 27.390 -39.737 1.00 25.95 301 ILE A C 1
ATOM 801 O O . ILE A 1 129 ? -21.002 27.729 -38.958 1.00 22.79 301 ILE A O 1
ATOM 806 N N . PHE A 1 130 ? -18.830 27.617 -39.523 1.00 29.10 302 PHE A N 1
ATOM 807 C CA . PHE A 1 130 ? -18.330 28.254 -38.280 1.00 26.76 302 PHE A CA 1
ATOM 808 C C . PHE A 1 130 ? -18.961 29.597 -38.060 1.00 25.63 302 PHE A C 1
ATOM 809 O O . PHE A 1 130 ? -19.433 29.856 -36.957 1.00 27.24 302 PHE A O 1
ATOM 817 N N . GLU A 1 131 ? -18.974 30.449 -39.107 1.00 23.16 303 GLU A N 1
ATOM 818 C CA . GLU A 1 131 ? -19.613 31.802 -39.053 1.00 28.88 303 GLU A CA 1
ATOM 819 C C . GLU A 1 131 ? -21.095 31.761 -38.746 1.00 26.87 303 GLU A C 1
ATOM 820 O O . GLU A 1 131 ? -21.635 32.599 -37.987 1.00 25.18 303 GLU A O 1
ATOM 826 N N . ARG A 1 132 ? -21.775 30.796 -39.361 1.00 26.92 304 ARG A N 1
ATOM 827 C CA . ARG A 1 132 ? -23.204 30.666 -39.171 1.00 28.08 304 ARG A CA 1
ATOM 828 C C . ARG A 1 132 ? -23.561 30.215 -37.771 1.00 23.72 304 ARG A C 1
ATOM 829 O O . ARG A 1 132 ? -24.484 30.767 -37.149 1.00 31.29 304 ARG A O 1
ATOM 837 N N . ILE A 1 133 ? -22.868 29.197 -37.254 1.00 26.60 305 ILE A N 1
ATOM 838 C CA . ILE A 1 133 ? -23.078 28.757 -35.834 1.00 23.60 305 ILE A CA 1
ATOM 839 C C . ILE A 1 133 ? -22.859 29.924 -34.861 1.00 21.48 305 ILE A C 1
ATOM 840 O O . ILE A 1 133 ? -23.672 30.173 -33.956 1.00 22.22 305 ILE A O 1
ATOM 845 N N . LEU A 1 134 ? -21.748 30.644 -35.063 1.00 24.32 306 LEU A N 1
ATOM 846 C CA . LEU A 1 134 ? -21.345 31.734 -34.171 1.00 22.05 306 LEU A CA 1
ATOM 847 C C . LEU A 1 134 ? -22.295 32.946 -34.298 1.00 21.94 306 LEU A C 1
ATOM 848 O O . LEU A 1 134 ? -22.745 33.509 -33.301 1.00 25.77 306 LEU A O 1
ATOM 853 N N . PHE A 1 135 ? -22.687 33.279 -35.515 1.00 23.18 307 PHE A N 1
ATOM 854 C CA . PHE A 1 135 ? -23.694 34.341 -35.740 1.00 25.90 307 PHE A CA 1
ATOM 855 C C . PHE A 1 135 ? -25.072 34.019 -35.095 1.00 23.91 307 PHE A C 1
ATOM 856 O O . PHE A 1 135 ? -25.692 34.886 -34.429 1.00 19.74 307 PHE A O 1
ATOM 864 N N . ILE A 1 136 ? -25.550 32.787 -35.261 1.00 23.00 308 ILE A N 1
ATOM 865 C CA . ILE A 1 136 ? -26.835 32.384 -34.637 1.00 22.81 308 ILE A CA 1
ATOM 866 C C . ILE A 1 136 ? -26.753 32.381 -33.099 1.00 22.96 308 ILE A C 1
ATOM 867 O O . ILE A 1 136 ? -27.644 32.904 -32.409 1.00 25.11 308 ILE A O 1
ATOM 872 N N . TRP A 1 137 ? -25.680 31.810 -32.549 1.00 21.91 309 TRP A N 1
ATOM 873 C CA . TRP A 1 137 ? -25.469 31.856 -31.090 1.00 18.90 309 TRP A CA 1
ATOM 874 C C . TRP A 1 137 ? -25.529 33.310 -30.534 1.00 17.64 309 TRP A C 1
ATOM 875 O O . TRP A 1 137 ? -26.181 33.580 -29.521 1.00 18.75 309 TRP A O 1
ATOM 886 N N . ALA A 1 138 ? -24.860 34.226 -31.236 1.00 22.33 310 ALA A N 1
ATOM 887 C CA . ALA A 1 138 ? -24.718 35.634 -30.832 1.00 23.69 310 ALA A CA 1
ATOM 888 C C . ALA A 1 138 ? -26.056 36.373 -30.845 1.00 24.63 310 ALA A C 1
ATOM 889 O O . ALA A 1 138 ? -26.382 37.048 -29.894 1.00 22.82 310 ALA A O 1
ATOM 891 N N . ILE A 1 139 ? -26.847 36.216 -31.898 1.00 26.27 311 ILE A N 1
ATOM 892 C CA . ILE A 1 139 ? -28.153 36.885 -31.915 1.00 31.43 311 ILE A CA 1
ATOM 893 C C . ILE A 1 139 ? -29.129 36.272 -30.881 1.00 30.47 311 ILE A C 1
ATOM 894 O O . ILE A 1 139 ? -29.966 36.968 -30.359 1.00 31.64 311 ILE A O 1
ATOM 899 N N . ARG A 1 140 ? -28.987 34.982 -30.569 1.00 29.27 312 ARG A N 1
ATOM 900 C CA . ARG A 1 140 ? -29.807 34.343 -29.550 1.00 25.82 312 ARG A CA 1
ATOM 901 C C . ARG A 1 140 ? -29.318 34.541 -28.117 1.00 25.53 312 ARG A C 1
ATOM 902 O O . ARG A 1 140 ? -29.990 34.131 -27.159 1.00 27.19 312 ARG A O 1
ATOM 910 N N . HIS A 1 141 ? -28.173 35.199 -27.947 1.00 25.89 313 HIS A N 1
ATOM 911 C CA . HIS A 1 141 ? -27.635 35.439 -26.615 1.00 25.91 313 HIS A CA 1
ATOM 912 C C . HIS A 1 141 ? -27.185 36.880 -26.551 1.00 28.93 313 HIS A C 1
ATOM 913 O O . HIS A 1 141 ? -25.979 37.172 -26.595 1.00 30.16 313 HIS A O 1
ATOM 920 N N . PRO A 1 142 ? -28.169 37.798 -26.499 1.00 29.63 314 PRO A N 1
ATOM 921 C CA . PRO A 1 142 ? -27.871 39.228 -26.653 1.00 29.11 314 PRO A CA 1
ATOM 922 C C . PRO A 1 142 ? -27.117 39.860 -25.484 1.00 27.73 314 PRO A C 1
ATOM 923 O O . PRO A 1 142 ? -26.531 40.922 -25.673 1.00 24.24 314 PRO A O 1
ATOM 927 N N . ALA A 1 143 ? -27.150 39.250 -24.297 1.00 20.83 315 ALA A N 1
ATOM 928 C CA . ALA A 1 143 ? -26.279 39.715 -23.188 1.00 27.29 315 ALA A CA 1
ATOM 929 C C . ALA A 1 143 ? -24.754 39.561 -23.464 1.00 27.12 315 ALA A C 1
ATOM 930 O O . ALA A 1 143 ? -23.940 40.263 -22.864 1.00 27.83 315 ALA A O 1
ATOM 932 N N . SER A 1 144 ? -24.390 38.649 -24.364 1.00 27.98 316 SER A N 1
ATOM 933 C CA . SER A 1 144 ? -23.000 38.402 -24.745 1.00 26.87 316 SER A CA 1
ATOM 934 C C . SER A 1 144 ? -22.707 38.931 -26.136 1.00 29.21 316 SER A C 1
ATOM 935 O O . SER A 1 144 ? -21.762 39.660 -26.341 1.00 27.91 316 SER A O 1
ATOM 938 N N . GLY A 1 145 ? -23.512 38.515 -27.101 1.00 32.25 317 GLY A N 1
ATOM 939 C CA . GLY A 1 145 ? -23.212 38.782 -28.501 1.00 31.24 317 GLY A CA 1
ATOM 940 C C . GLY A 1 145 ? -22.023 37.936 -28.878 1.00 29.05 317 GLY A C 1
ATOM 941 O O . GLY A 1 145 ? -21.803 36.913 -28.278 1.00 24.11 317 GLY A O 1
ATOM 942 N N . TYR A 1 146 ? -21.245 38.373 -29.872 1.00 29.07 318 TYR A N 1
ATOM 943 C CA . TYR A 1 146 ? -20.035 37.669 -30.235 1.00 30.28 318 TYR A CA 1
ATOM 944 C C . TYR A 1 146 ? -18.871 38.197 -29.414 1.00 29.67 318 TYR A C 1
ATOM 945 O O . TYR A 1 146 ? -18.628 39.396 -29.389 1.00 29.11 318 TYR A O 1
ATOM 954 N N . VAL A 1 147 ? -18.164 37.302 -28.735 1.00 28.67 319 VAL A N 1
ATOM 955 C CA . VAL A 1 147 ? -16.914 37.679 -28.029 1.00 30.77 319 VAL A CA 1
ATOM 956 C C . VAL A 1 147 ? -15.776 36.838 -28.611 1.00 28.74 319 VAL A C 1
ATOM 957 O O . VAL A 1 147 ? -15.873 35.643 -28.597 1.00 24.35 319 VAL A O 1
ATOM 961 N N . GLN A 1 148 ? -14.697 37.433 -29.121 1.00 30.31 320 GLN A N 1
ATOM 962 C CA . GLN A 1 148 ? -13.586 36.586 -29.626 1.00 32.58 320 GLN A CA 1
ATOM 963 C C . GLN A 1 148 ? -13.103 35.612 -28.542 1.00 29.21 320 GLN A C 1
ATOM 964 O O . GLN A 1 148 ? -12.989 35.982 -27.366 1.00 31.21 320 GLN A O 1
ATOM 970 N N . GLY A 1 149 ? -12.844 34.363 -28.937 1.00 28.35 321 GLY A N 1
ATOM 971 C CA . GLY A 1 149 ? -12.620 33.267 -27.970 1.00 28.43 321 GLY A CA 1
ATOM 972 C C . GLY A 1 149 ? -13.714 32.202 -28.034 1.00 28.82 321 GLY A C 1
A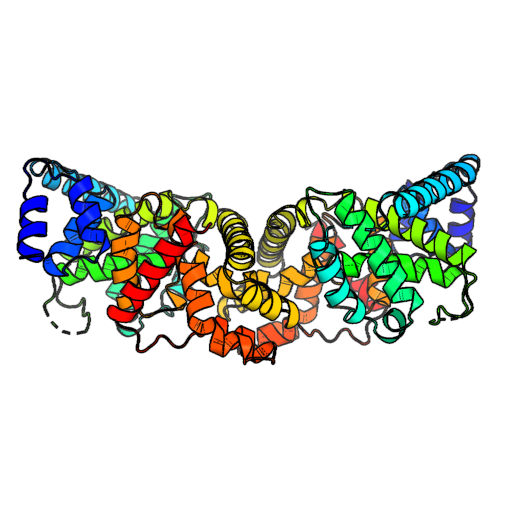TOM 973 O O . GLY A 1 149 ? -13.423 30.986 -28.034 1.00 24.59 321 GLY A O 1
ATOM 974 N N . ILE A 1 150 ? -14.978 32.633 -28.105 1.00 27.92 322 ILE A N 1
ATOM 975 C CA . ILE A 1 150 ? -16.067 31.670 -28.315 1.00 25.55 322 ILE A CA 1
ATOM 976 C C . ILE A 1 150 ? -15.912 30.919 -29.652 1.00 25.60 322 ILE A C 1
ATOM 977 O O . ILE A 1 150 ? -16.302 29.773 -29.746 1.00 27.42 322 ILE A O 1
ATOM 982 N N . ASN A 1 151 ? -15.328 31.551 -30.666 1.00 25.95 323 ASN A N 1
ATOM 983 C CA . ASN A 1 151 ? -15.068 30.880 -31.953 1.00 26.93 323 ASN A CA 1
ATOM 984 C C . ASN A 1 151 ? -14.237 29.595 -31.826 1.00 26.58 323 ASN A C 1
ATOM 985 O O . ASN A 1 151 ? -14.486 28.627 -32.535 1.00 23.91 323 ASN A O 1
ATOM 990 N N . ASP A 1 152 ? -13.255 29.587 -30.914 1.00 24.16 324 ASP A N 1
ATOM 991 C CA . ASP A 1 152 ? -12.447 28.377 -30.622 1.00 23.90 324 ASP A CA 1
ATOM 992 C C . ASP A 1 152 ? -13.279 27.213 -30.028 1.00 21.82 324 ASP A C 1
ATOM 993 O O . ASP A 1 152 ? -13.026 26.020 -30.299 1.00 20.51 324 ASP A O 1
ATOM 998 N N . LEU A 1 153 ? -14.254 27.541 -29.215 1.00 18.36 325 LEU A N 1
ATOM 999 C CA . LEU A 1 153 ? -15.052 26.494 -28.585 1.00 20.52 325 LEU A CA 1
ATOM 1000 C C . LEU A 1 153 ? -15.904 25.698 -29.593 1.00 19.57 325 LEU A C 1
ATOM 1001 O O . LEU A 1 153 ? -16.389 24.616 -29.264 1.00 24.53 325 LEU A O 1
ATOM 1006 N N . VAL A 1 154 ? -16.052 26.204 -30.826 1.00 19.96 326 VAL A N 1
ATOM 1007 C CA . VAL A 1 154 ? -16.739 25.465 -31.894 1.00 19.52 326 VAL A CA 1
ATOM 1008 C C . VAL A 1 154 ? -15.906 24.254 -32.344 1.00 20.43 326 VAL A C 1
ATOM 1009 O O . VAL A 1 154 ? -16.445 23.200 -32.633 1.00 20.41 326 VAL A O 1
ATOM 1013 N N . THR A 1 155 ? -14.587 24.429 -32.419 1.00 18.92 327 THR A N 1
ATOM 1014 C CA . THR A 1 155 ? -13.697 23.462 -33.113 1.00 20.56 327 THR A CA 1
ATOM 1015 C C . THR A 1 155 ? -13.685 22.024 -32.558 1.00 20.43 327 THR A C 1
ATOM 1016 O O . THR A 1 155 ? -13.730 21.080 -33.325 1.00 18.73 327 THR A O 1
ATOM 1020 N N . PRO A 1 156 ? -13.597 21.838 -31.225 1.00 16.84 328 PRO A N 1
ATOM 1021 C CA . PRO A 1 156 ? -13.595 20.463 -30.779 1.00 17.91 328 PRO A CA 1
ATOM 1022 C C . PRO A 1 156 ? -14.898 19.680 -31.061 1.00 16.10 328 PRO A C 1
ATOM 1023 O O . PRO A 1 156 ? -14.845 18.525 -31.458 1.00 19.75 328 PRO A O 1
ATOM 1027 N N . PHE A 1 157 ? -16.051 20.294 -30.868 1.00 16.50 329 PHE A N 1
ATOM 1028 C CA . PHE A 1 157 ? -17.306 19.620 -31.212 1.00 15.61 329 PHE A CA 1
ATOM 1029 C C . PHE A 1 157 ? -17.339 19.250 -32.732 1.00 17.24 329 PHE A C 1
ATOM 1030 O O . PHE A 1 157 ? -17.660 18.144 -33.117 1.00 14.06 329 PHE A O 1
ATOM 1038 N N . PHE A 1 158 ? -16.927 20.170 -33.573 1.00 17.92 330 PHE A N 1
ATOM 1039 C CA . PHE A 1 158 ? -17.086 19.995 -34.998 1.00 20.12 330 PHE A CA 1
ATOM 1040 C C . PHE A 1 158 ? -16.144 18.891 -35.470 1.00 23.58 330 PHE A C 1
ATOM 1041 O O . PHE A 1 158 ? -16.544 18.019 -36.227 1.00 20.05 330 PHE A O 1
ATOM 1049 N N . VAL A 1 159 ? -14.892 18.923 -35.002 1.00 21.33 331 VAL A N 1
ATOM 1050 C CA . VAL A 1 159 ? -13.902 17.938 -35.407 1.00 17.92 331 VAL A CA 1
ATOM 1051 C C . VAL A 1 159 ? -14.282 16.551 -34.890 1.00 19.47 331 VAL A C 1
ATOM 1052 O O . VAL A 1 159 ? -14.262 15.596 -35.637 1.00 21.04 331 VAL A O 1
ATOM 1056 N N . VAL A 1 160 ? -14.685 16.455 -33.633 1.00 17.94 332 VAL A N 1
ATOM 1057 C CA . VAL A 1 160 ? -15.126 15.183 -33.074 1.00 16.49 332 VAL A CA 1
ATOM 1058 C C . VAL A 1 160 ? -16.300 14.622 -33.898 1.00 18.43 332 VAL A C 1
ATOM 1059 O O . VAL A 1 160 ? -16.243 13.455 -34.345 1.00 17.47 332 VAL A O 1
ATOM 1063 N N . PHE A 1 161 ? -17.324 15.453 -34.137 1.00 15.82 333 PHE A N 1
ATOM 1064 C CA . PHE A 1 161 ? -18.520 15.005 -34.833 1.00 17.16 333 PHE A CA 1
ATOM 1065 C C . PHE A 1 161 ? -18.293 14.735 -36.332 1.00 18.17 333 PHE A C 1
ATOM 1066 O O . PHE A 1 161 ? -18.794 13.754 -36.837 1.00 21.66 333 PHE A O 1
ATOM 1074 N N . ILE A 1 162 ? -17.492 15.541 -37.029 1.00 18.83 334 ILE A N 1
ATOM 1075 C CA . ILE A 1 162 ? -17.232 15.270 -38.438 1.00 18.15 334 ILE A CA 1
ATOM 1076 C C . ILE A 1 162 ? -16.399 14.002 -38.614 1.00 24.48 334 ILE A C 1
ATOM 1077 O O . ILE A 1 162 ? -16.534 13.316 -39.620 1.00 26.07 334 ILE A O 1
ATOM 1082 N N . CYS A 1 163 ? -15.585 13.655 -37.607 1.00 25.44 335 CYS A N 1
ATOM 1083 C CA . CYS A 1 163 ? -14.741 12.469 -37.659 1.00 26.22 335 CYS A CA 1
ATOM 1084 C C . CYS A 1 163 ? -15.508 11.136 -37.612 1.00 25.21 335 CYS A C 1
ATOM 1085 O O . CYS A 1 163 ? -14.924 10.107 -37.886 1.00 23.02 335 CYS A O 1
ATOM 1088 N N . GLU A 1 164 ? -16.798 11.153 -37.275 1.00 22.10 336 GLU A N 1
ATOM 1089 C CA . GLU A 1 164 ? -17.644 9.949 -37.337 1.00 23.64 336 GLU A CA 1
ATOM 1090 C C . GLU A 1 164 ? -17.995 9.571 -38.840 1.00 25.79 336 GLU A C 1
ATOM 1091 O O . GLU A 1 164 ? -18.552 8.486 -39.112 1.00 30.46 336 GLU A O 1
ATOM 1097 N N . TYR A 1 165 ? -17.666 10.460 -39.783 1.00 25.18 337 TYR A N 1
ATOM 1098 C CA . TYR A 1 165 ? -18.067 10.336 -41.193 1.00 26.01 337 TYR A CA 1
ATOM 1099 C C . TYR A 1 165 ? -16.935 10.469 -42.207 1.00 30.71 337 TYR A C 1
ATOM 1100 O O . TYR A 1 165 ? -17.219 10.643 -43.397 1.00 28.14 337 TYR A O 1
ATOM 1109 N N . ILE A 1 166 ? -15.674 10.380 -41.753 1.00 35.56 338 ILE A N 1
ATOM 1110 C CA . ILE A 1 166 ? -14.502 10.411 -42.648 1.00 39.14 338 ILE A CA 1
ATOM 1111 C C . ILE A 1 166 ? -13.490 9.343 -42.271 1.00 43.75 338 ILE A C 1
ATOM 1112 O O . ILE A 1 166 ? -13.489 8.847 -41.142 1.00 45.43 338 ILE A O 1
ATOM 1117 N N . GLU A 1 167 ? -12.624 8.995 -43.228 1.00 50.32 339 GLU A N 1
ATOM 1118 C CA . GLU A 1 167 ? -11.664 7.886 -43.064 1.00 52.73 339 GLU A CA 1
ATOM 1119 C C . GLU A 1 167 ? -10.305 8.369 -42.556 1.00 53.97 339 GLU A C 1
ATOM 1120 O O . GLU A 1 167 ? -10.204 9.408 -41.888 1.00 55.31 339 GLU A O 1
ATOM 1122 N N . THR A 1 173 ? -5.204 15.882 -41.205 1.00 53.48 345 THR A N 1
ATOM 1123 C CA . THR A 1 173 ? -5.838 14.884 -42.070 1.00 53.61 345 THR A CA 1
ATOM 1124 C C . THR A 1 173 ? -7.325 15.147 -42.319 1.00 52.36 345 THR A C 1
ATOM 1125 O O . THR A 1 173 ? -7.899 14.538 -43.218 1.00 52.57 345 THR A O 1
ATOM 1127 N N . VAL A 1 174 ? -7.948 16.040 -41.538 1.00 49.66 346 VAL A N 1
ATOM 1128 C CA . VAL A 1 174 ? -9.419 16.212 -41.592 1.00 48.43 346 VAL A CA 1
ATOM 1129 C C . VAL A 1 174 ? -9.901 16.991 -42.840 1.00 48.83 346 VAL A C 1
ATOM 1130 O O . VAL A 1 174 ? -9.878 18.234 -42.875 1.00 46.65 346 VAL A O 1
ATOM 1134 N N . ASP A 1 175 ? -10.336 16.239 -43.857 1.00 47.43 347 ASP A N 1
ATOM 1135 C CA . ASP A 1 175 ? -10.932 16.824 -45.047 1.00 47.90 347 ASP A CA 1
ATOM 1136 C C . ASP A 1 175 ? -12.459 16.674 -44.999 1.00 45.19 347 ASP A C 1
ATOM 1137 O O . ASP A 1 175 ? -12.972 15.586 -44.815 1.00 44.29 347 ASP A O 1
ATOM 1142 N N . VAL A 1 176 ? -13.157 17.791 -45.173 1.00 43.15 348 VAL A N 1
ATOM 1143 C CA . VAL A 1 176 ? -14.612 17.864 -45.174 1.00 44.67 348 VAL A CA 1
ATOM 1144 C C . VAL A 1 176 ? -15.203 17.572 -46.580 1.00 44.11 348 VAL A C 1
ATOM 1145 O O . VAL A 1 176 ? -16.401 17.367 -46.711 1.00 40.62 348 VAL A O 1
ATOM 1149 N N . SER A 1 177 ? -14.366 17.557 -47.623 1.00 45.92 349 SER A N 1
ATOM 1150 C CA . SER A 1 177 ? -14.867 17.571 -49.028 1.00 47.64 349 SER A CA 1
ATOM 1151 C C . SER A 1 177 ? -15.817 16.416 -49.420 1.00 45.72 349 SER A C 1
ATOM 1152 O O . SER A 1 177 ? -16.728 16.614 -50.231 1.00 48.48 349 SER A O 1
ATOM 1155 N N . GLY A 1 178 ? -15.627 15.235 -48.836 1.00 45.69 350 GLY A N 1
ATOM 1156 C CA . GLY A 1 178 ? -16.457 14.056 -49.167 1.00 44.00 350 GLY A CA 1
ATOM 1157 C C . GLY A 1 178 ? -17.812 13.918 -48.466 1.00 43.87 350 GLY A C 1
ATOM 1158 O O . GLY A 1 178 ? -18.641 13.102 -48.878 1.00 41.26 350 GLY A O 1
ATOM 1159 N N . VAL A 1 179 ? -18.044 14.712 -47.414 1.00 40.04 351 VAL A N 1
ATOM 1160 C CA . VAL A 1 179 ? -19.239 14.569 -46.584 1.00 35.61 351 VAL A CA 1
ATOM 1161 C C . VAL A 1 179 ? -20.466 15.109 -47.346 1.00 29.72 351 VAL A C 1
ATOM 1162 O O . VAL A 1 179 ? -20.456 16.250 -47.772 1.00 25.31 351 VAL A O 1
ATOM 1166 N N . PRO A 1 180 ? -21.528 14.275 -47.516 1.00 26.14 352 PRO A N 1
ATOM 1167 C CA . PRO A 1 180 ? -22.755 14.795 -48.151 1.00 30.00 352 PRO A CA 1
ATOM 1168 C C . PRO A 1 180 ? -23.290 15.999 -47.404 1.00 28.96 352 PRO A C 1
ATOM 1169 O O . PRO A 1 180 ? -23.139 16.086 -46.189 1.00 25.86 352 PRO A O 1
ATOM 1173 N N . ALA A 1 181 ? -23.909 16.913 -48.137 1.00 32.12 353 ALA A N 1
ATOM 1174 C CA . ALA A 1 181 ? -24.489 18.142 -47.587 1.00 30.06 353 ALA A CA 1
ATOM 1175 C C . ALA A 1 181 ? -25.479 17.937 -46.442 1.00 31.84 353 ALA A C 1
ATOM 1176 O O . ALA A 1 181 ? -25.475 18.687 -45.464 1.00 32.88 353 ALA A O 1
ATOM 1178 N N . GLU A 1 182 ? -26.348 16.953 -46.576 1.00 32.30 354 GLU A N 1
ATOM 1179 C CA . GLU A 1 182 ? -27.373 16.659 -45.575 1.00 34.42 354 GLU A CA 1
ATOM 1180 C C . GLU A 1 182 ? -26.706 16.264 -44.232 1.00 32.82 354 GLU A C 1
ATOM 1181 O O . GLU A 1 182 ? -27.150 16.639 -43.155 1.00 32.36 354 GLU A O 1
ATOM 1187 N N . VAL A 1 183 ? -25.621 15.511 -44.336 1.00 35.69 355 VAL A N 1
ATOM 1188 C CA . VAL A 1 183 ? -24.910 14.977 -43.176 1.00 34.38 355 VAL A CA 1
ATOM 1189 C C . VAL A 1 183 ? -24.144 16.090 -42.504 1.00 30.30 355 VAL A C 1
ATOM 1190 O O . VAL A 1 183 ? -24.175 16.208 -41.281 1.00 24.82 355 VAL A O 1
ATOM 1194 N N . LEU A 1 184 ? -23.479 16.910 -43.319 1.00 27.81 356 LEU A N 1
ATOM 1195 C CA . LEU A 1 184 ? -22.800 18.147 -42.852 1.00 26.66 356 LEU A CA 1
ATOM 1196 C C . LEU A 1 184 ? -23.732 19.180 -42.112 1.00 28.23 356 LEU A C 1
ATOM 1197 O O . LEU A 1 184 ? -23.308 19.766 -41.102 1.00 22.36 356 LEU A O 1
ATOM 1202 N N . CYS A 1 185 ? -24.966 19.410 -42.597 1.00 23.79 357 CYS A N 1
ATOM 1203 C CA . CYS A 1 185 ? -25.958 20.207 -41.839 1.00 23.61 357 CYS A CA 1
ATOM 1204 C C . CYS A 1 185 ? -26.303 19.614 -40.484 1.00 22.90 357 CYS A C 1
ATOM 1205 O O . CYS A 1 185 ? -26.549 20.370 -39.528 1.00 21.18 357 CYS A O 1
ATOM 1208 N N . ASN A 1 186 ? -26.396 18.280 -40.430 1.00 20.10 358 ASN A N 1
ATOM 1209 C CA . ASN A 1 186 ? -26.683 17.569 -39.181 1.00 21.88 358 ASN A CA 1
ATOM 1210 C C . ASN A 1 186 ? -25.556 17.743 -38.151 1.00 23.95 358 ASN A C 1
ATOM 1211 O O . ASN A 1 186 ? -25.818 17.998 -36.980 1.00 22.50 358 ASN A O 1
ATOM 1216 N N . ILE A 1 187 ? -24.327 17.625 -38.620 1.00 20.83 359 ILE A N 1
ATOM 1217 C CA . ILE A 1 187 ? -23.145 17.915 -37.830 1.00 23.39 359 ILE A CA 1
ATOM 1218 C C . ILE A 1 187 ? -23.136 19.336 -37.295 1.00 22.29 359 ILE A C 1
ATOM 1219 O O . ILE A 1 187 ? -22.806 19.537 -36.146 1.00 18.34 359 ILE A O 1
ATOM 1224 N N . GLU A 1 188 ? -23.504 20.307 -38.135 1.00 19.82 360 GLU A N 1
ATOM 1225 C CA . GLU A 1 188 ? -23.564 21.704 -37.762 1.00 19.83 360 GLU A CA 1
ATOM 1226 C C . GLU A 1 188 ? -24.564 21.943 -36.637 1.00 23.70 360 GLU A C 1
ATOM 1227 O O . GLU A 1 188 ? -24.235 22.681 -35.657 1.00 17.19 360 GLU A O 1
ATOM 1233 N N . ALA A 1 189 ? -25.757 21.322 -36.738 1.00 18.89 361 ALA A N 1
ATOM 1234 C CA . ALA A 1 189 ? -26.777 21.417 -35.673 1.00 17.75 361 ALA A CA 1
ATOM 1235 C C . ALA A 1 189 ? -26.261 20.823 -34.360 1.00 20.66 361 ALA A C 1
ATOM 1236 O O . ALA A 1 189 ? -26.409 21.419 -33.313 1.00 19.97 361 ALA A O 1
ATOM 1238 N N . ASP A 1 190 ? -25.698 19.626 -34.440 1.00 22.23 362 ASP A N 1
ATOM 1239 C CA . ASP A 1 190 ? -25.115 18.931 -33.272 1.00 23.44 362 ASP A CA 1
ATOM 1240 C C . ASP A 1 190 ? -24.043 19.814 -32.601 1.00 19.26 362 ASP A C 1
ATOM 1241 O O . ASP A 1 190 ? -24.023 20.004 -31.379 1.00 13.82 362 ASP A O 1
ATOM 1246 N N . THR A 1 191 ? -23.197 20.401 -33.427 1.00 17.05 363 THR A N 1
ATOM 1247 C CA . THR A 1 191 ? -22.118 21.284 -32.960 1.00 18.68 363 THR A CA 1
ATOM 1248 C C . THR A 1 191 ? -22.685 22.514 -32.244 1.00 19.14 363 THR A C 1
ATOM 1249 O O . THR A 1 191 ? -22.220 22.877 -31.121 1.00 20.37 363 THR A O 1
ATOM 1253 N N . TYR A 1 192 ? -23.716 23.122 -32.829 1.00 18.07 364 TYR A N 1
ATOM 1254 C CA . TYR A 1 192 ? -24.393 24.288 -32.180 1.00 19.30 364 TYR A CA 1
ATOM 1255 C C . TYR A 1 192 ? -24.966 23.913 -30.813 1.00 18.45 364 TYR A C 1
ATOM 1256 O O . TYR A 1 192 ? -24.770 24.649 -29.845 1.00 20.82 364 TYR A O 1
ATOM 1265 N N . TRP A 1 193 ? -25.720 22.815 -30.729 1.00 15.37 365 TRP A N 1
ATOM 1266 C CA . TRP A 1 193 ? -26.393 22.504 -29.466 1.00 17.86 365 TRP A CA 1
ATOM 1267 C C . TRP A 1 193 ? -25.422 22.129 -28.357 1.00 17.49 365 TRP A C 1
ATOM 1268 O O . TRP A 1 193 ? -25.613 22.507 -27.212 1.00 21.88 365 TRP A O 1
ATOM 1279 N N . CYS A 1 194 ? -24.382 21.397 -28.700 1.00 20.57 366 CYS A N 1
ATOM 1280 C CA . CYS A 1 194 ? -23.380 20.958 -27.723 1.00 21.13 366 CYS A CA 1
ATOM 1281 C C . CYS A 1 194 ? -22.499 22.106 -27.251 1.00 18.39 366 CYS A C 1
ATOM 1282 O O . CYS A 1 194 ? -22.283 22.244 -26.052 1.00 18.12 366 CYS A O 1
ATOM 1285 N N . MET A 1 195 ? -22.065 22.956 -28.174 1.00 16.41 367 MET A N 1
ATOM 1286 C CA . MET A 1 195 ? -21.437 24.239 -27.827 1.00 23.16 367 MET A CA 1
ATOM 1287 C C . MET A 1 195 ? -22.331 25.114 -26.950 1.00 22.67 367 MET A C 1
ATOM 1288 O O . MET A 1 195 ? -21.867 25.639 -25.946 1.00 15.78 367 MET A O 1
ATOM 1293 N N . SER A 1 196 ? -23.616 25.236 -27.291 1.00 20.34 368 SER A N 1
ATOM 1294 C CA . SER A 1 196 ? -24.559 25.971 -26.447 1.00 21.09 368 SER A CA 1
ATOM 1295 C C . SER A 1 196 ? -24.625 25.466 -25.015 1.00 17.45 368 SER A C 1
ATOM 1296 O O . SER A 1 196 ? -24.694 26.249 -24.091 1.00 19.07 368 SER A O 1
ATOM 1299 N N . LYS A 1 197 ? -24.589 24.162 -24.850 1.00 20.35 369 LYS A N 1
ATOM 1300 C CA . LYS A 1 197 ? -24.628 23.520 -23.560 1.00 23.17 369 LYS A CA 1
ATOM 1301 C C . LYS A 1 197 ? -23.349 23.828 -22.724 1.00 22.31 369 LYS A C 1
ATOM 1302 O O . LYS A 1 197 ? -23.421 24.194 -21.545 1.00 26.09 369 LYS A O 1
ATOM 1308 N N . LEU A 1 198 ? -22.187 23.652 -23.339 1.00 19.77 370 LEU A N 1
ATOM 1309 C CA . LEU A 1 198 ? -20.928 24.135 -22.770 1.00 17.67 370 LEU A CA 1
ATOM 1310 C C . LEU A 1 198 ? -21.042 25.606 -22.307 1.00 17.96 370 LEU A C 1
ATOM 1311 O O . LEU A 1 198 ? -20.713 25.927 -21.188 1.00 17.83 370 LEU A O 1
ATOM 1316 N N . LEU A 1 199 ? -21.534 26.489 -23.167 1.00 19.01 371 LEU A N 1
ATOM 1317 C CA . LEU A 1 199 ? -21.603 27.907 -22.838 1.00 17.56 371 LEU A CA 1
ATOM 1318 C C . LEU A 1 199 ? -22.598 28.258 -21.749 1.00 19.58 371 LEU A C 1
ATOM 1319 O O . LEU A 1 199 ? -22.361 29.204 -20.982 1.00 20.17 371 LEU A O 1
ATOM 1324 N N . ASP A 1 200 ? -23.707 27.517 -21.670 1.00 22.48 372 ASP A N 1
ATOM 1325 C CA . ASP A 1 200 ? -24.674 27.683 -20.595 1.00 19.51 372 ASP A CA 1
ATOM 1326 C C . ASP A 1 200 ? -24.125 27.405 -19.168 1.00 25.38 372 ASP A C 1
ATOM 1327 O O . ASP A 1 200 ? -24.721 27.860 -18.200 1.00 21.37 372 ASP A O 1
ATOM 1332 N N . GLY A 1 201 ? -23.022 26.664 -19.030 1.00 21.92 373 GLY A N 1
ATOM 1333 C CA . GLY A 1 201 ? -22.357 26.555 -17.733 1.00 22.33 373 GLY A CA 1
ATOM 1334 C C . GLY A 1 201 ? -21.297 27.616 -17.445 1.00 22.42 373 GLY A C 1
ATOM 1335 O O . GLY A 1 201 ? -20.732 27.645 -16.352 1.00 23.15 373 GLY A O 1
ATOM 1336 N N . ILE A 1 202 ? -20.982 28.473 -18.408 1.00 22.42 374 ILE A N 1
ATOM 1337 C CA . ILE A 1 202 ? -19.970 29.563 -18.159 1.00 21.42 374 ILE A CA 1
ATOM 1338 C C . ILE A 1 202 ? -20.493 30.920 -18.614 1.00 19.93 374 ILE A C 1
ATOM 1339 O O . ILE A 1 202 ? -19.786 31.734 -19.232 1.00 23.07 374 ILE A O 1
ATOM 1344 N N . GLN A 1 203 ? -21.744 31.177 -18.256 1.00 27.09 375 GLN A N 1
ATOM 1345 C CA . GLN A 1 203 ? -22.509 32.321 -18.796 1.00 30.97 375 GLN A CA 1
ATOM 1346 C C . GLN A 1 203 ? -21.891 33.672 -18.516 1.00 29.03 375 GLN A C 1
ATOM 1347 O O . GLN A 1 203 ? -21.945 34.555 -19.361 1.00 31.31 375 GLN A O 1
ATOM 1353 N N . ASP A 1 204 ? -21.320 33.816 -17.324 1.00 26.00 376 ASP A N 1
ATOM 1354 C CA . ASP A 1 204 ? -20.719 35.092 -16.887 1.00 31.78 376 ASP A CA 1
ATOM 1355 C C . ASP A 1 204 ? -19.352 35.408 -17.541 1.00 27.48 376 ASP A C 1
ATOM 1356 O O . ASP A 1 204 ? -18.849 36.525 -17.426 1.00 24.04 376 ASP A O 1
ATOM 1361 N N . ASN A 1 205 ? -18.767 34.421 -18.217 1.00 22.94 377 ASN A N 1
ATOM 1362 C CA . ASN A 1 205 ? -17.498 34.635 -18.960 1.00 25.58 377 ASN A CA 1
ATOM 1363 C C . ASN A 1 205 ? -17.612 35.601 -20.103 1.00 22.00 377 ASN A C 1
ATOM 1364 O O . ASN A 1 205 ? -16.607 36.167 -20.510 1.00 23.78 377 ASN A O 1
ATOM 1369 N N . TYR A 1 206 ? -18.825 35.782 -20.626 1.00 23.50 378 TYR A N 1
ATOM 1370 C CA . TYR A 1 206 ? -19.023 36.446 -21.914 1.00 21.92 378 TYR A CA 1
ATOM 1371 C C . TYR A 1 206 ? -20.081 37.565 -21.935 1.00 23.77 378 TYR A C 1
ATOM 1372 O O . TYR A 1 206 ? -20.303 38.157 -22.976 1.00 21.08 378 TYR A O 1
ATOM 1381 N N . THR A 1 207 ? -20.665 37.877 -20.789 1.00 18.85 379 THR A N 1
ATOM 1382 C CA . THR A 1 207 ? -21.420 39.092 -20.654 1.00 23.87 379 THR A CA 1
ATOM 1383 C C . THR A 1 207 ? -20.504 40.350 -20.675 1.00 27.91 379 THR A C 1
ATOM 1384 O O . THR A 1 207 ? -19.256 40.241 -20.770 1.00 26.20 379 THR A O 1
ATOM 1388 N N . PHE A 1 208 ? -21.142 41.526 -20.674 1.00 27.94 380 PHE A N 1
ATOM 1389 C CA . PHE A 1 208 ? -20.471 42.839 -20.667 1.00 28.02 380 PHE A CA 1
ATOM 1390 C C . PHE A 1 208 ? -19.348 42.920 -19.629 1.00 27.35 380 PHE A C 1
ATOM 1391 O O . PHE A 1 208 ? -19.589 42.734 -18.430 1.00 24.03 380 PHE A O 1
ATOM 1399 N N . ALA A 1 209 ? -18.119 43.181 -20.089 1.00 28.23 381 ALA A N 1
ATOM 1400 C CA . ALA A 1 209 ? -16.957 43.268 -19.191 1.00 31.39 381 ALA A CA 1
ATOM 1401 C C . ALA A 1 209 ? -16.481 41.915 -18.664 1.00 29.33 381 ALA A C 1
ATOM 1402 O O . ALA A 1 209 ? -15.600 41.864 -17.791 1.00 33.81 381 ALA A O 1
ATOM 1404 N N . GLN A 1 210 ? -17.099 40.840 -19.145 1.00 28.48 382 GLN A N 1
ATOM 1405 C CA . GLN A 1 210 ? -16.686 39.457 -18.898 1.00 21.72 382 GLN A CA 1
ATOM 1406 C C . GLN A 1 210 ? -16.310 39.137 -17.451 1.00 23.78 382 GLN A C 1
ATOM 1407 O O . GLN A 1 210 ? -15.190 38.684 -17.206 1.00 23.33 382 GLN A O 1
ATOM 1413 N N . PRO A 1 211 ? -17.249 39.366 -16.498 1.00 26.43 383 PRO A N 1
ATOM 1414 C CA . PRO A 1 211 ? -16.943 39.244 -15.074 1.00 25.59 383 PRO A CA 1
ATOM 1415 C C . PRO A 1 211 ? -16.647 37.840 -14.599 1.00 24.08 383 PRO A C 1
ATOM 1416 O O . PRO A 1 211 ? -16.092 37.687 -13.541 1.00 24.16 383 PRO A O 1
ATOM 1420 N N . GLY A 1 212 ? -17.060 36.822 -15.355 1.00 22.65 384 GLY A N 1
ATOM 1421 C CA . GLY A 1 212 ? -16.683 35.464 -15.063 1.00 22.05 384 GLY A CA 1
ATOM 1422 C C . GLY A 1 212 ? -15.190 35.276 -15.234 1.00 20.02 384 GLY A C 1
ATOM 1423 O O . GLY A 1 212 ? -14.589 34.538 -14.498 1.00 22.60 384 GLY A O 1
ATOM 1424 N N . ILE A 1 213 ? -14.591 35.950 -16.206 1.00 23.85 385 ILE A N 1
ATOM 1425 C CA . ILE A 1 213 ? -13.185 35.731 -16.499 1.00 23.90 385 ILE A CA 1
ATOM 1426 C C . ILE A 1 213 ? -12.327 36.302 -15.358 1.00 25.98 385 ILE A C 1
ATOM 1427 O O . ILE A 1 213 ? -11.500 35.614 -14.835 1.00 26.51 385 ILE A O 1
ATOM 1432 N N . GLN A 1 214 ? -12.552 37.554 -14.990 1.00 27.35 386 GLN A N 1
ATOM 1433 C CA . GLN A 1 214 ? -11.817 38.215 -13.896 1.00 29.10 386 GLN A CA 1
ATOM 1434 C C . GLN A 1 214 ? -11.896 37.483 -12.585 1.00 24.66 386 GLN A C 1
ATOM 1435 O O . GLN A 1 214 ? -10.888 37.350 -11.881 1.00 23.86 386 GLN A O 1
ATOM 1441 N N . MET A 1 215 ? -13.094 37.008 -12.267 1.00 22.33 387 MET A N 1
ATOM 1442 C CA . MET A 1 215 ? -13.306 36.212 -11.093 1.00 25.21 387 MET A CA 1
ATOM 1443 C C . MET A 1 215 ? -12.484 34.932 -11.116 1.00 24.97 387 MET A C 1
ATOM 1444 O O . MET A 1 215 ? -11.827 34.612 -10.135 1.00 24.42 387 MET A O 1
ATOM 1449 N N . LYS A 1 216 ? -12.521 34.202 -12.228 1.00 23.12 388 LYS A N 1
ATOM 1450 C CA . LYS A 1 216 ? -11.708 32.970 -12.368 1.00 24.54 388 LYS A CA 1
ATOM 1451 C C . LYS A 1 216 ? -10.191 33.195 -12.330 1.00 22.74 388 LYS A C 1
ATOM 1452 O O . LYS A 1 216 ? -9.452 32.369 -11.782 1.00 18.89 388 LYS A O 1
ATOM 1458 N N . VAL A 1 217 ? -9.719 34.278 -12.932 1.00 18.68 389 VAL A N 1
ATOM 1459 C CA . VAL A 1 217 ? -8.291 34.611 -12.847 1.00 16.15 389 VAL A CA 1
ATOM 1460 C C . VAL A 1 217 ? -7.872 34.922 -11.391 1.00 18.50 389 VAL A C 1
ATOM 1461 O O . VAL A 1 217 ? -6.759 34.592 -10.968 1.00 23.62 389 VAL A O 1
ATOM 1465 N N . LYS A 1 218 ? -8.762 35.552 -10.641 1.00 21.95 390 LYS A N 1
ATOM 1466 C CA . LYS A 1 218 ? -8.494 35.931 -9.237 1.00 24.99 390 LYS A CA 1
ATOM 1467 C C . LYS A 1 218 ? -8.514 34.676 -8.356 1.00 24.72 390 LYS A C 1
ATOM 1468 O O . LYS A 1 218 ? -7.660 34.520 -7.499 1.00 25.24 390 LYS A O 1
ATOM 1474 N N . MET A 1 219 ? -9.491 33.778 -8.562 1.00 23.30 391 MET A N 1
ATOM 1475 C CA . MET A 1 219 ? -9.491 32.495 -7.857 1.00 26.22 391 MET A CA 1
ATOM 1476 C C . MET A 1 219 ? -8.285 31.644 -8.223 1.00 23.25 391 MET A C 1
ATOM 1477 O O . MET A 1 219 ? -7.779 30.942 -7.384 1.00 23.00 391 MET A O 1
ATOM 1482 N N . LEU A 1 220 ? -7.817 31.723 -9.469 1.00 21.26 392 LEU A N 1
ATOM 1483 C CA . LEU A 1 220 ? -6.565 31.062 -9.864 1.00 19.56 392 LEU A CA 1
ATOM 1484 C C . LEU A 1 220 ? -5.399 31.602 -9.056 1.00 23.37 392 LEU A C 1
ATOM 1485 O O . LEU A 1 220 ? -4.498 30.851 -8.646 1.00 20.46 392 LEU A O 1
ATOM 1490 N N . GLU A 1 221 ? -5.417 32.913 -8.857 1.00 26.25 393 GLU A N 1
ATOM 1491 C CA . GLU A 1 221 ? -4.370 33.580 -8.127 1.00 30.20 393 GLU A CA 1
ATOM 1492 C C . GLU A 1 221 ? -4.399 33.098 -6.666 1.00 26.69 393 GLU A C 1
ATOM 1493 O O . GLU A 1 221 ? -3.358 32.735 -6.124 1.00 28.56 393 GLU A O 1
ATOM 1499 N N . GLU A 1 222 ? -5.592 33.061 -6.046 1.00 28.09 394 GLU A N 1
ATOM 1500 C CA . GLU A 1 222 ? -5.736 32.583 -4.656 1.00 25.36 394 GLU A CA 1
ATOM 1501 C C . GLU A 1 222 ? -5.343 31.109 -4.512 1.00 28.59 394 GLU A C 1
ATOM 1502 O O . GLU A 1 222 ? -4.802 30.694 -3.476 1.00 25.94 394 GLU A O 1
ATOM 1508 N N . LEU A 1 223 ? -5.631 30.314 -5.541 1.00 24.28 395 LEU A N 1
ATOM 1509 C CA . LEU A 1 223 ? -5.303 28.899 -5.531 1.00 29.03 395 LEU A CA 1
ATOM 1510 C C . LEU A 1 223 ? -3.781 28.706 -5.609 1.00 28.82 395 LEU A C 1
ATOM 1511 O O . LEU A 1 223 ? -3.197 28.037 -4.761 1.00 28.33 395 LEU A O 1
ATOM 1516 N N . VAL A 1 224 ? -3.136 29.337 -6.573 1.00 25.66 396 VAL A N 1
ATOM 1517 C CA . VAL A 1 224 ? -1.687 29.189 -6.719 1.00 25.62 396 VAL A CA 1
ATOM 1518 C C . VAL A 1 224 ? -0.871 29.782 -5.533 1.00 23.43 396 VAL A C 1
ATOM 1519 O O . VAL A 1 224 ? 0.210 29.263 -5.182 1.00 23.15 396 VAL A O 1
ATOM 1523 N N . SER A 1 225 ? -1.383 30.827 -4.899 1.00 24.05 397 SER A N 1
ATOM 1524 C CA . SER A 1 225 ? -0.740 31.348 -3.688 1.00 27.96 397 SER A CA 1
ATOM 1525 C C . SER A 1 225 ? -0.669 30.279 -2.618 1.00 29.92 397 SER A C 1
ATOM 1526 O O . SER A 1 225 ? 0.288 30.250 -1.856 1.00 29.95 397 SER A O 1
ATOM 1529 N N . ARG A 1 226 ? -1.689 29.406 -2.583 1.00 32.58 398 ARG A N 1
ATOM 1530 C CA . ARG A 1 226 ? -1.789 28.307 -1.605 1.00 35.30 398 ARG A CA 1
ATOM 1531 C C . ARG A 1 226 ? -1.027 27.038 -2.019 1.00 35.77 398 ARG A C 1
ATOM 1532 O O . ARG A 1 226 ? -0.477 26.355 -1.162 1.00 36.73 398 ARG A O 1
ATOM 1536 N N . ILE A 1 227 ? -0.983 26.691 -3.303 1.00 33.40 399 ILE A N 1
ATOM 1537 C CA . ILE A 1 227 ? -0.355 25.418 -3.662 1.00 33.87 399 ILE A CA 1
ATOM 1538 C C . ILE A 1 227 ? 1.107 25.525 -4.031 1.00 34.75 399 ILE A C 1
ATOM 1539 O O . ILE A 1 227 ? 1.831 24.518 -3.982 1.00 34.70 399 ILE A O 1
ATOM 1544 N N . ASP A 1 228 ? 1.535 26.724 -4.426 1.00 31.52 400 ASP A N 1
ATOM 1545 C CA . ASP A 1 228 ? 2.882 26.955 -4.927 1.00 30.54 400 ASP A CA 1
ATOM 1546 C C . ASP A 1 228 ? 3.247 28.403 -4.745 1.00 31.89 400 ASP A C 1
ATOM 1547 O O . ASP A 1 228 ? 3.235 29.219 -5.681 1.00 28.93 400 ASP A O 1
ATOM 1552 N N . GLU A 1 229 ? 3.564 28.722 -3.504 1.00 31.45 401 GLU A N 1
ATOM 1553 C CA . GLU A 1 229 ? 3.753 30.077 -3.086 1.00 31.85 401 GLU A CA 1
ATOM 1554 C C . GLU A 1 229 ? 5.038 30.594 -3.694 1.00 29.51 401 GLU A C 1
ATOM 1555 O O . GLU A 1 229 ? 5.165 31.777 -3.923 1.00 27.39 401 GLU A O 1
ATOM 1557 N N . GLN A 1 230 ? 5.977 29.702 -4.000 1.00 29.38 402 GLN A N 1
ATOM 1558 C CA . GLN A 1 230 ? 7.224 30.110 -4.643 1.00 29.95 402 GLN A CA 1
ATOM 1559 C C . GLN A 1 230 ? 6.981 30.624 -6.083 1.00 27.39 402 GLN A C 1
ATOM 1560 O O . GLN A 1 230 ? 7.438 31.713 -6.443 1.00 28.74 402 GLN A O 1
ATOM 1566 N N . VAL A 1 231 ? 6.225 29.885 -6.882 1.00 26.96 403 VAL A N 1
ATOM 1567 C CA . VAL A 1 231 ? 5.796 30.388 -8.207 1.00 25.61 403 VAL A CA 1
ATOM 1568 C C . VAL A 1 231 ? 5.000 31.724 -8.066 1.00 25.22 403 VAL A C 1
ATOM 1569 O O . VAL A 1 231 ? 5.288 32.690 -8.736 1.00 25.63 403 VAL A O 1
ATOM 1573 N N . HIS A 1 232 ? 4.030 31.770 -7.152 1.00 26.64 404 HIS A N 1
ATOM 1574 C CA . HIS A 1 232 ? 3.258 32.999 -6.861 1.00 26.40 404 HIS A CA 1
ATOM 1575 C C . HIS A 1 232 ? 4.070 34.295 -6.610 1.00 27.94 404 HIS A C 1
ATOM 1576 O O . HIS A 1 232 ? 3.739 35.352 -7.164 1.00 24.06 404 HIS A O 1
ATOM 1583 N N . ARG A 1 233 ? 5.135 34.186 -5.800 1.00 27.61 405 ARG A N 1
ATOM 1584 C CA . ARG A 1 233 ? 6.004 35.292 -5.444 1.00 26.51 405 ARG A CA 1
ATOM 1585 C C . ARG A 1 233 ? 6.993 35.663 -6.523 1.00 26.24 405 ARG A C 1
ATOM 1586 O O . ARG A 1 233 ? 7.307 36.840 -6.694 1.00 25.45 405 ARG A O 1
ATOM 1594 N N . HIS A 1 234 ? 7.491 34.675 -7.252 1.00 23.27 406 HIS A N 1
ATOM 1595 C CA . HIS A 1 234 ? 8.316 34.950 -8.394 1.00 25.61 406 HIS A CA 1
ATOM 1596 C C . HIS A 1 234 ? 7.528 35.780 -9.454 1.00 21.96 406 HIS A C 1
ATOM 1597 O O . HIS A 1 234 ? 8.067 36.738 -10.054 1.00 21.22 406 HIS A O 1
ATOM 1604 N N . LEU A 1 235 ? 6.257 35.450 -9.681 1.00 22.41 407 LEU A N 1
ATOM 1605 C CA . LEU A 1 235 ? 5.455 36.238 -10.667 1.00 21.77 407 LEU A CA 1
ATOM 1606 C C . LEU A 1 235 ? 5.362 37.679 -10.164 1.00 22.32 407 LEU A C 1
ATOM 1607 O O . LEU A 1 235 ? 5.557 38.610 -10.926 1.00 22.64 407 LEU A O 1
ATOM 1612 N N . ASP A 1 236 ? 5.081 37.844 -8.877 1.00 23.99 408 ASP A N 1
ATOM 1613 C CA . ASP A 1 236 ? 4.996 39.176 -8.226 1.00 26.58 408 ASP A CA 1
ATOM 1614 C C . ASP A 1 236 ? 6.316 39.909 -8.274 1.00 28.81 408 ASP A C 1
ATOM 1615 O O . ASP A 1 236 ? 6.381 41.081 -8.646 1.00 28.59 408 ASP A O 1
ATOM 1620 N N . GLN A 1 237 ? 7.379 39.207 -7.893 1.00 32.65 409 GLN A N 1
ATOM 1621 C CA . GLN A 1 237 ? 8.751 39.752 -7.950 1.00 31.58 409 GLN A CA 1
ATOM 1622 C C . GLN A 1 237 ? 9.065 40.314 -9.350 1.00 25.94 409 GLN A C 1
ATOM 1623 O O . GLN A 1 237 ? 9.684 41.342 -9.491 1.00 24.76 409 GLN A O 1
ATOM 1629 N N . HIS A 1 238 ? 8.626 39.644 -10.398 1.00 25.13 410 HIS A N 1
ATOM 1630 C CA . HIS A 1 238 ? 8.966 40.082 -11.769 1.00 24.53 410 HIS A CA 1
ATOM 1631 C C . HIS A 1 238 ? 7.820 40.799 -12.499 1.00 26.20 410 HIS A C 1
ATOM 1632 O O . HIS A 1 238 ? 7.820 40.879 -13.712 1.00 28.69 410 HIS A O 1
ATOM 1639 N N . GLU A 1 239 ? 6.863 41.331 -11.730 1.00 30.13 411 GLU A N 1
ATOM 1640 C CA . GLU A 1 239 ? 5.786 42.176 -12.229 1.00 30.54 411 GLU A CA 1
ATOM 1641 C C . GLU A 1 239 ? 4.910 41.489 -13.269 1.00 26.20 411 GLU A C 1
ATOM 1642 O O . GLU A 1 239 ? 4.395 42.152 -14.144 1.00 22.11 411 GLU A O 1
ATOM 1648 N N . VAL A 1 240 ? 4.742 40.174 -13.202 1.00 23.20 412 VAL A N 1
ATOM 1649 C CA . VAL A 1 240 ? 3.747 39.527 -14.065 1.00 24.09 412 VAL A CA 1
ATOM 1650 C C . VAL A 1 240 ? 2.469 39.328 -13.268 1.00 24.90 412 VAL A C 1
ATOM 1651 O O . VAL A 1 240 ? 2.501 38.695 -12.207 1.00 30.07 412 VAL A O 1
ATOM 1655 N N . ARG A 1 241 ? 1.361 39.891 -13.777 1.00 24.48 413 ARG A N 1
ATOM 1656 C CA . ARG A 1 241 ? 0.028 39.743 -13.192 1.00 22.24 413 ARG A CA 1
ATOM 1657 C C . ARG A 1 241 ? -0.663 38.528 -13.802 1.00 20.02 413 ARG A C 1
ATOM 1658 O O . ARG A 1 241 ? -0.526 38.284 -14.986 1.00 13.96 413 ARG A O 1
ATOM 1666 N N . TYR A 1 242 ? -1.450 37.783 -13.029 1.00 19.17 414 TYR A N 1
ATOM 1667 C CA . TYR A 1 242 ? -2.082 36.596 -13.625 1.00 19.43 414 TYR A CA 1
ATOM 1668 C C . TYR A 1 242 ? -2.936 36.929 -14.857 1.00 14.93 414 TYR A C 1
ATOM 1669 O O . TYR A 1 242 ? -2.963 36.173 -15.796 1.00 19.63 414 TYR A O 1
ATOM 1678 N N . LEU A 1 243 ? -3.566 38.094 -14.874 1.00 18.53 415 LEU A N 1
ATOM 1679 C CA . LEU A 1 243 ? -4.482 38.473 -15.945 1.00 24.01 415 LEU A CA 1
ATOM 1680 C C . LEU A 1 243 ? -3.798 38.604 -17.274 1.00 20.71 415 LEU A C 1
ATOM 1681 O O . LEU A 1 243 ? -4.431 38.370 -18.325 1.00 18.25 415 LEU A O 1
ATOM 1686 N N . GLN A 1 244 ? -2.495 38.918 -17.261 1.00 20.98 416 GLN A N 1
ATOM 1687 C CA . GLN A 1 244 ? -1.750 39.097 -18.512 1.00 19.39 416 GLN A CA 1
ATOM 1688 C C . GLN A 1 244 ? -1.567 37.827 -19.326 1.00 20.05 416 GLN A C 1
ATOM 1689 O O . GLN A 1 244 ? -1.370 37.900 -20.530 1.00 23.77 416 GLN A O 1
ATOM 1695 N N . PHE A 1 245 ? -1.591 36.670 -18.675 1.00 18.06 417 PHE A N 1
ATOM 1696 C CA . PHE A 1 245 ? -1.445 35.385 -19.376 1.00 19.79 417 PHE A CA 1
ATOM 1697 C C . PHE A 1 245 ? -2.669 34.498 -19.212 1.00 19.23 417 PHE A C 1
ATOM 1698 O O . PHE A 1 245 ? -3.056 33.819 -20.144 1.00 29.41 417 PHE A O 1
ATOM 1706 N N . ALA A 1 246 ? -3.303 34.534 -18.055 1.00 18.97 418 ALA A N 1
ATOM 1707 C CA . ALA A 1 246 ? -4.439 33.655 -17.750 1.00 18.98 418 ALA A CA 1
ATOM 1708 C C . ALA A 1 246 ? -5.827 34.129 -18.264 1.00 16.96 418 ALA A C 1
ATOM 1709 O O . ALA A 1 246 ? -6.753 33.374 -18.230 1.00 14.06 418 ALA A O 1
ATOM 1711 N N . PHE A 1 247 ? -5.967 35.371 -18.729 1.00 20.21 419 PHE A N 1
ATOM 1712 C CA . PHE A 1 247 ? -7.192 35.810 -19.405 1.00 17.30 419 PHE A CA 1
ATOM 1713 C C . PHE A 1 247 ? -7.502 34.896 -20.585 1.00 17.65 419 PHE A C 1
ATOM 1714 O O . PHE A 1 247 ? -8.617 34.412 -20.720 1.00 14.33 419 PHE A O 1
ATOM 1722 N N . ARG A 1 248 ? -6.505 34.645 -21.416 1.00 14.04 420 ARG A N 1
ATOM 1723 C CA . ARG A 1 248 ? -6.653 33.717 -22.548 1.00 19.12 420 ARG A CA 1
ATOM 1724 C C . ARG A 1 248 ? -6.906 32.256 -22.133 1.00 15.53 420 ARG A C 1
ATOM 1725 O O . ARG A 1 248 ? -7.605 31.526 -22.803 1.00 18.40 420 ARG A O 1
ATOM 1733 N N . TRP A 1 249 ? -6.328 31.831 -21.024 1.00 15.70 421 TRP A N 1
ATOM 1734 C CA . TRP A 1 249 ? -6.494 30.472 -20.543 1.00 14.60 421 TRP A CA 1
ATOM 1735 C C . TRP A 1 249 ? -7.988 30.259 -20.183 1.00 17.47 421 TRP A C 1
ATOM 1736 O O . TRP A 1 249 ? -8.493 29.173 -20.339 1.00 19.16 421 TRP A O 1
ATOM 1747 N N . MET A 1 250 ? -8.652 31.280 -19.635 1.00 16.30 422 MET A N 1
ATOM 1748 C CA . MET A 1 250 ? -10.089 31.166 -19.223 1.00 19.91 422 MET A CA 1
ATOM 1749 C C . MET A 1 250 ? -11.040 31.403 -20.391 1.00 18.48 422 MET A C 1
ATOM 1750 O O . MET A 1 250 ? -11.959 30.643 -20.592 1.00 18.89 422 MET A O 1
ATOM 1755 N N . ASN A 1 251 ? -10.780 32.473 -21.134 1.00 18.89 423 ASN A N 1
ATOM 1756 C CA . ASN A 1 251 ? -11.571 32.927 -22.282 1.00 19.17 423 ASN A CA 1
ATOM 1757 C C . ASN A 1 251 ? -11.667 31.894 -23.418 1.00 22.45 423 ASN A C 1
ATOM 1758 O O . ASN A 1 251 ? -12.736 31.711 -24.029 1.00 19.29 423 ASN A O 1
ATOM 1763 N N . ASN A 1 252 ? -10.539 31.221 -23.675 1.00 21.58 424 ASN A N 1
ATOM 1764 C CA . ASN A 1 252 ? -10.409 30.230 -24.740 1.00 24.05 424 ASN A CA 1
ATOM 1765 C C . ASN A 1 252 ? -10.345 28.776 -24.234 1.00 20.47 424 ASN A C 1
ATOM 1766 O O . ASN A 1 252 ? -10.073 27.861 -25.030 1.00 22.31 424 ASN A O 1
ATOM 1771 N N . LEU A 1 253 ? -10.513 28.582 -22.914 1.00 20.24 425 LEU A N 1
ATOM 1772 C CA . LEU A 1 253 ? -10.460 27.257 -22.258 1.00 21.46 425 LEU A CA 1
ATOM 1773 C C . LEU A 1 253 ? -9.173 26.465 -22.593 1.00 21.90 425 LEU A C 1
ATOM 1774 O O . LEU A 1 253 ? -9.221 25.270 -22.875 1.00 20.39 425 LEU A O 1
ATOM 1779 N N . LEU A 1 254 ? -8.036 27.162 -22.463 1.00 20.61 426 LEU A N 1
ATOM 1780 C CA . LEU A 1 254 ? -6.681 26.651 -22.713 1.00 20.22 426 LEU A CA 1
ATOM 1781 C C . LEU A 1 254 ? -6.432 26.230 -24.140 1.00 23.25 426 LEU A C 1
ATOM 1782 O O . LEU A 1 254 ? -5.316 25.757 -24.435 1.00 25.77 426 LEU A O 1
ATOM 1787 N N . MET A 1 255 ? -7.398 26.484 -25.050 1.00 20.79 427 MET A N 1
ATOM 1788 C CA . MET A 1 255 ? -7.238 26.064 -26.436 1.00 19.48 427 MET A CA 1
ATOM 1789 C C . MET A 1 255 ? -6.144 26.781 -27.174 1.00 22.19 427 MET A C 1
ATOM 1790 O O . MET A 1 255 ? -5.665 26.265 -28.173 1.00 19.65 427 MET A O 1
ATOM 1795 N N . ARG A 1 256 ? -5.736 27.969 -26.727 1.00 24.08 428 ARG A N 1
ATOM 1796 C CA . ARG A 1 256 ? -4.590 28.633 -27.395 1.00 21.87 428 ARG A CA 1
ATOM 1797 C C . ARG A 1 256 ? -3.274 28.210 -26.790 1.00 23.14 428 ARG A C 1
ATOM 1798 O O . ARG A 1 256 ? -2.254 28.695 -27.211 1.00 25.78 428 ARG A O 1
ATOM 1806 N N . GLU A 1 257 ? -3.286 27.345 -25.777 1.00 21.40 429 GLU A N 1
ATOM 1807 C CA . GLU A 1 257 ? -2.048 26.976 -25.087 1.00 23.59 429 GLU A CA 1
ATOM 1808 C C . GLU A 1 257 ? -1.613 25.553 -25.413 1.00 23.68 429 GLU A C 1
ATOM 1809 O O . GLU A 1 257 ? -0.455 25.222 -25.227 1.00 22.82 429 GLU A O 1
ATOM 1815 N N . VAL A 1 258 ? -2.525 24.731 -25.919 1.00 24.17 430 VAL A N 1
ATOM 1816 C CA . VAL A 1 258 ? -2.220 23.330 -26.239 1.00 22.93 430 VAL A CA 1
ATOM 1817 C C . VAL A 1 258 ? -2.807 22.943 -27.590 1.00 22.30 430 VAL A C 1
ATOM 1818 O O . VAL A 1 258 ? -3.758 23.605 -28.095 1.00 21.59 430 VAL A O 1
ATOM 1822 N N . PRO A 1 259 ? -2.232 21.901 -28.218 1.00 21.09 431 PRO A N 1
ATOM 1823 C CA . PRO A 1 259 ? -2.764 21.452 -29.497 1.00 22.63 431 PRO A CA 1
ATOM 1824 C C . PRO A 1 259 ? -4.228 20.894 -29.403 1.00 21.91 431 PRO A C 1
ATOM 1825 O O . PRO A 1 259 ? -4.658 20.434 -28.359 1.00 19.85 431 PRO A O 1
ATOM 1829 N N . LEU A 1 260 ? -4.955 20.937 -30.508 1.00 23.82 432 LEU A N 1
ATOM 1830 C CA . LEU A 1 260 ? -6.372 20.535 -30.540 1.00 20.10 432 LEU A CA 1
ATOM 1831 C C . LEU A 1 260 ? -6.622 19.120 -30.075 1.00 20.87 432 LEU A C 1
ATOM 1832 O O . LEU A 1 260 ? -7.608 18.849 -29.397 1.00 19.02 432 LEU A O 1
ATOM 1837 N N . ARG A 1 261 ? -5.733 18.203 -30.445 1.00 20.62 433 ARG A N 1
ATOM 1838 C CA . ARG A 1 261 ? -5.832 16.845 -30.007 1.00 20.18 433 ARG A CA 1
ATOM 1839 C C . ARG A 1 261 ? -5.779 16.775 -28.488 1.00 25.62 433 ARG A C 1
ATOM 1840 O O . ARG A 1 261 ? -6.418 15.911 -27.859 1.00 18.60 433 ARG A O 1
ATOM 1848 N N . CYS A 1 262 ? -5.021 17.683 -27.873 1.00 21.90 434 CYS A N 1
ATOM 1849 C CA . CYS A 1 262 ? -5.007 17.748 -26.418 1.00 20.67 434 CYS A CA 1
ATOM 1850 C C . CYS A 1 262 ? -6.319 18.298 -25.826 1.00 19.09 434 CYS A C 1
ATOM 1851 O O . CYS A 1 262 ? -6.765 17.844 -24.779 1.00 21.18 434 CYS A O 1
ATOM 1854 N N . THR A 1 263 ? -6.890 19.304 -26.467 1.00 18.78 435 THR A N 1
ATOM 1855 C CA . THR A 1 263 ? -8.142 19.936 -25.984 1.00 20.56 435 THR A CA 1
ATOM 1856 C C . THR A 1 263 ? -9.265 18.841 -26.028 1.00 19.40 435 THR A C 1
ATOM 1857 O O . THR A 1 263 ? -10.062 18.706 -25.109 1.00 19.88 435 THR A O 1
ATOM 1861 N N . ILE A 1 264 ? -9.265 18.022 -27.075 1.00 17.56 436 ILE A N 1
ATOM 1862 C CA . ILE A 1 264 ? -10.295 16.991 -27.223 1.00 19.28 436 ILE A CA 1
ATOM 1863 C C . ILE A 1 264 ? -10.206 16.026 -26.048 1.00 17.72 436 ILE A C 1
ATOM 1864 O O . ILE A 1 264 ? -11.191 15.725 -25.402 1.00 12.29 436 ILE A O 1
ATOM 1869 N N . ARG A 1 265 ? -8.998 15.582 -25.712 1.00 19.01 437 ARG A N 1
ATOM 1870 C CA . ARG A 1 265 ? -8.828 14.705 -24.582 1.00 18.61 437 ARG A CA 1
ATOM 1871 C C . ARG A 1 265 ? -9.253 15.312 -23.208 1.00 21.85 437 ARG A C 1
ATOM 1872 O O . ARG A 1 265 ? -9.985 14.688 -22.403 1.00 18.86 437 ARG A O 1
ATOM 1880 N N . LEU A 1 266 ? -8.760 16.512 -22.957 1.00 21.61 438 LEU A N 1
ATOM 1881 C CA . LEU A 1 266 ? -9.137 17.350 -21.846 1.00 23.35 438 LEU A CA 1
ATOM 1882 C C . LEU A 1 266 ? -10.664 17.465 -21.711 1.00 22.61 438 LEU A C 1
ATOM 1883 O O . LEU A 1 266 ? -11.207 17.322 -20.593 1.00 20.78 438 LEU A O 1
ATOM 1888 N N . TRP A 1 267 ? -11.371 17.667 -22.832 1.00 15.25 439 TRP A N 1
ATOM 1889 C CA . TRP A 1 267 ? -12.842 17.852 -22.748 1.00 16.94 439 TRP A CA 1
ATOM 1890 C C . TRP A 1 267 ? -13.596 16.551 -22.433 1.00 17.52 439 TRP A C 1
ATOM 1891 O O . TRP A 1 267 ? -14.707 16.648 -21.920 1.00 21.76 439 TRP A O 1
ATOM 1902 N N . ASP A 1 268 ? -12.990 15.357 -22.681 1.00 17.58 440 ASP A N 1
ATOM 1903 C CA . ASP A 1 268 ? -13.533 14.067 -22.204 1.00 15.93 440 ASP A CA 1
ATOM 1904 C C . ASP A 1 268 ? -13.754 14.151 -20.682 1.00 20.43 440 ASP A C 1
ATOM 1905 O O . ASP A 1 268 ? -14.830 13.853 -20.144 1.00 20.56 440 ASP A O 1
ATOM 1910 N N . THR A 1 269 ? -12.718 14.586 -19.981 1.00 20.54 441 THR A N 1
ATOM 1911 C CA . THR A 1 269 ? -12.778 14.713 -18.545 1.00 19.49 441 THR A CA 1
ATOM 1912 C C . THR A 1 269 ? -13.628 15.868 -18.078 1.00 17.96 441 THR A C 1
ATOM 1913 O O . THR A 1 269 ? -14.367 15.717 -17.095 1.00 22.29 441 THR A O 1
ATOM 1917 N N . TYR A 1 270 ? -13.531 17.034 -18.743 1.00 17.50 442 TYR A N 1
ATOM 1918 C CA . TYR A 1 270 ? -14.441 18.146 -18.396 1.00 20.18 442 TYR A CA 1
ATOM 1919 C C . TYR A 1 270 ? -15.920 17.750 -18.420 1.00 22.04 442 TYR A C 1
ATOM 1920 O O . TYR A 1 270 ? -16.706 18.216 -17.591 1.00 22.51 442 TYR A O 1
ATOM 1929 N N . GLN A 1 271 ? -16.308 16.934 -19.384 1.00 24.80 443 GLN A N 1
ATOM 1930 C CA . GLN A 1 271 ? -17.713 16.516 -19.519 1.00 29.55 443 GLN A CA 1
ATOM 1931 C C . GLN A 1 271 ? -18.107 15.394 -18.518 1.00 29.80 443 GLN A C 1
ATOM 1932 O O . GLN A 1 271 ? -19.266 15.098 -18.362 1.00 35.10 443 GLN A O 1
ATOM 1938 N N . SER A 1 272 ? -17.122 14.773 -17.878 1.00 30.05 444 SER A N 1
ATOM 1939 C CA . SER A 1 272 ? -17.331 13.716 -16.892 1.00 31.77 444 SER A CA 1
ATOM 1940 C C . SER A 1 272 ? -17.452 14.277 -15.499 1.00 35.54 444 SER A C 1
ATOM 1941 O O . SER A 1 272 ? -18.018 13.642 -14.620 1.00 36.73 444 SER A O 1
ATOM 1944 N N . GLU A 1 273 ? -16.886 15.470 -15.310 1.00 37.94 445 GLU A N 1
ATOM 1945 C CA . GLU A 1 273 ? -16.818 16.127 -14.012 1.00 39.27 445 GLU A CA 1
ATOM 1946 C C . GLU A 1 273 ? -18.050 16.961 -13.757 1.00 36.66 445 GLU A C 1
ATOM 1947 O O . GLU A 1 273 ? -18.653 17.514 -14.691 1.00 30.97 445 GLU A O 1
ATOM 1953 N N . PRO A 1 274 ? -18.443 17.056 -12.481 1.00 38.46 446 PRO A N 1
ATOM 1954 C CA . PRO A 1 274 ? -19.440 18.049 -12.161 1.00 38.43 446 PRO A CA 1
ATOM 1955 C C . PRO A 1 274 ? -18.831 19.447 -12.350 1.00 36.54 446 PRO A C 1
ATOM 1956 O O . PRO A 1 274 ? -17.701 19.714 -11.887 1.00 37.99 446 PRO A O 1
ATOM 1960 N N . ASP A 1 275 ? -19.550 20.291 -13.095 1.00 35.58 447 ASP A N 1
ATOM 1961 C CA . ASP A 1 275 ? -19.104 21.643 -13.454 1.00 35.81 447 ASP A CA 1
ATOM 1962 C C . ASP A 1 275 ? -17.669 21.685 -14.000 1.00 32.00 447 ASP A C 1
ATOM 1963 O O . ASP A 1 275 ? -16.865 22.495 -13.557 1.00 31.41 447 ASP A O 1
ATOM 1968 N N . GLY A 1 276 ? -17.369 20.815 -14.966 1.00 26.52 448 GLY A N 1
ATOM 1969 C CA . GLY A 1 276 ? -16.037 20.637 -15.476 1.00 26.20 448 GLY A CA 1
ATOM 1970 C C . GLY A 1 276 ? -15.423 21.854 -16.123 1.00 26.31 448 GLY A C 1
ATOM 1971 O O . GLY A 1 276 ? -14.272 22.145 -15.892 1.00 23.68 448 GLY A O 1
ATOM 1972 N N . PHE A 1 277 ? -16.179 22.537 -16.973 1.00 26.01 449 PHE A N 1
ATOM 1973 C CA . PHE A 1 277 ? -15.660 23.672 -17.749 1.00 26.09 449 PHE A CA 1
ATOM 1974 C C . PHE A 1 277 ? -15.578 24.888 -16.868 1.00 30.50 449 PHE A C 1
ATOM 1975 O O . PHE A 1 277 ? -14.793 25.783 -17.093 1.00 31.42 449 PHE A O 1
ATOM 1983 N N . SER A 1 278 ? -16.423 24.877 -15.852 1.00 28.18 450 SER A N 1
ATOM 1984 C CA . SER A 1 278 ? -16.651 25.987 -14.994 1.00 33.75 450 SER A CA 1
ATOM 1985 C C . SER A 1 278 ? -15.660 25.982 -13.823 1.00 33.05 450 SER A C 1
ATOM 1986 O O . SER A 1 278 ? -14.948 26.940 -13.624 1.00 35.78 450 SER A O 1
ATOM 1989 N N . HIS A 1 279 ? -15.603 24.866 -13.103 1.00 29.60 451 HIS A N 1
ATOM 1990 C CA . HIS A 1 279 ? -14.941 24.762 -11.805 1.00 31.88 451 HIS A CA 1
ATOM 1991 C C . HIS A 1 279 ? -13.655 23.936 -11.944 1.00 29.35 451 HIS A C 1
ATOM 1992 O O . HIS A 1 279 ? -12.569 24.426 -11.648 1.00 22.01 451 HIS A O 1
ATOM 1999 N N . PHE A 1 280 ? -13.767 22.695 -12.431 1.00 28.92 452 PHE A N 1
ATOM 2000 C CA . PHE A 1 280 ? -12.559 21.869 -12.619 1.00 26.65 452 PHE A CA 1
ATOM 2001 C C . PHE A 1 280 ? -11.477 22.554 -13.471 1.00 22.87 452 PHE A C 1
ATOM 2002 O O . PHE A 1 280 ? -10.308 22.397 -13.179 1.00 21.56 452 PHE A O 1
ATOM 2010 N N . HIS A 1 281 ? -11.886 23.298 -14.502 1.00 21.90 453 HIS A N 1
ATOM 2011 C CA . HIS A 1 281 ? -10.974 24.086 -15.328 1.00 19.24 453 HIS A CA 1
ATOM 2012 C C . HIS A 1 281 ? -9.978 24.917 -14.541 1.00 20.14 453 HIS A C 1
ATOM 2013 O O . HIS A 1 281 ? -8.797 25.002 -14.917 1.00 21.31 453 HIS A O 1
ATOM 2020 N N . LEU A 1 282 ? -10.433 25.562 -13.468 1.00 20.66 454 LEU A N 1
ATOM 2021 C CA A LEU A 1 282 ? -9.541 26.317 -12.585 0.50 19.90 454 LEU A CA 1
ATOM 2022 C CA B LEU A 1 282 ? -9.540 26.328 -12.596 0.50 21.47 454 LEU A CA 1
ATOM 2023 C C . LEU A 1 282 ? -8.330 25.505 -12.107 1.00 20.79 454 LEU A C 1
ATOM 2024 O O . LEU A 1 282 ? -7.225 25.974 -12.139 1.00 18.62 454 LEU A O 1
ATOM 2033 N N . TYR A 1 283 ? -8.577 24.277 -11.664 1.00 21.53 455 TYR A N 1
ATOM 2034 C CA . TYR A 1 283 ? -7.536 23.390 -11.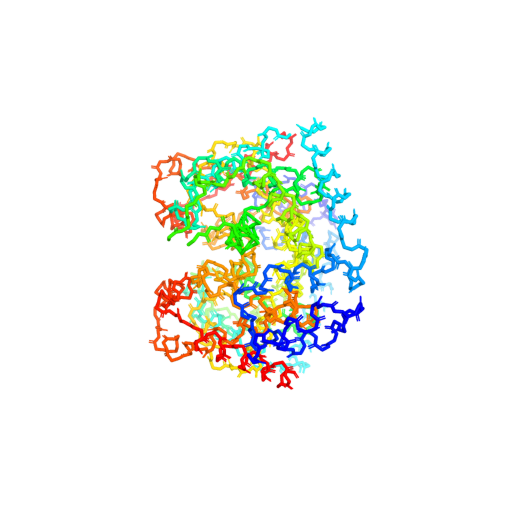137 1.00 20.36 455 TYR A CA 1
ATOM 2035 C C . TYR A 1 283 ? -6.617 22.894 -12.213 1.00 18.20 455 TYR A C 1
ATOM 2036 O O . TYR A 1 283 ? -5.485 22.636 -11.919 1.00 14.81 455 TYR A O 1
ATOM 2045 N N . VAL A 1 284 ? -7.131 22.713 -13.439 1.00 15.42 456 VAL A N 1
ATOM 2046 C CA . VAL A 1 284 ? -6.302 22.371 -14.585 1.00 19.79 456 VAL A CA 1
ATOM 2047 C C . VAL A 1 284 ? -5.354 23.541 -14.902 1.00 19.88 456 VAL A C 1
ATOM 2048 O O . VAL A 1 284 ? -4.155 23.330 -15.228 1.00 15.77 456 VAL A O 1
ATOM 2052 N N . CYS A 1 285 ? -5.875 24.770 -14.808 1.00 14.48 457 CYS A N 1
ATOM 2053 C CA . CYS A 1 285 ? -5.046 25.950 -15.018 1.00 16.40 457 CYS A CA 1
ATOM 2054 C C . CYS A 1 285 ? -3.895 26.045 -13.968 1.00 14.53 457 CYS A C 1
ATOM 2055 O O . CYS A 1 285 ? -2.770 26.400 -14.304 1.00 18.44 457 CYS A O 1
ATOM 2058 N N . ALA A 1 286 ? -4.213 25.736 -12.727 1.00 16.05 458 ALA A N 1
ATOM 2059 C CA . ALA A 1 286 ? -3.240 25.749 -11.626 1.00 17.53 458 ALA A CA 1
ATOM 2060 C C . ALA A 1 286 ? -2.144 24.712 -11.836 1.00 18.19 458 ALA A C 1
ATOM 2061 O O . ALA A 1 286 ? -0.952 25.030 -11.710 1.00 17.91 458 ALA A O 1
ATOM 2063 N N . ALA A 1 287 ? -2.549 23.496 -12.219 1.00 22.60 459 ALA A N 1
ATOM 2064 C CA . ALA A 1 287 ? -1.609 22.428 -12.603 1.00 23.09 459 ALA A CA 1
ATOM 2065 C C . ALA A 1 287 ? -0.782 22.754 -13.863 1.00 22.81 459 ALA A C 1
ATOM 2066 O O . ALA A 1 287 ? 0.414 22.412 -13.969 1.00 22.75 459 ALA A O 1
ATOM 2068 N N . PHE A 1 288 ? -1.390 23.436 -14.813 1.00 16.06 460 PHE A N 1
ATOM 2069 C CA . PHE A 1 288 ? -0.687 23.818 -16.033 1.00 18.63 460 PHE A CA 1
ATOM 2070 C C . PHE A 1 288 ? 0.446 24.800 -15.714 1.00 23.23 460 PHE A C 1
ATOM 2071 O O . PHE A 1 288 ? 1.578 24.651 -16.199 1.00 23.63 460 PHE A O 1
ATOM 2079 N N . LEU A 1 289 ? 0.151 25.778 -14.870 1.00 24.27 461 LEU A N 1
ATOM 2080 C CA . LEU A 1 289 ? 1.162 26.726 -14.446 1.00 29.21 461 LEU A CA 1
ATOM 2081 C C . LEU A 1 289 ? 2.356 26.056 -13.701 1.00 30.82 461 LEU A C 1
ATOM 2082 O O . LEU A 1 289 ? 3.526 26.291 -14.042 1.00 30.76 461 LEU A O 1
ATOM 2087 N N . VAL A 1 290 ? 2.062 25.211 -12.725 1.00 28.99 462 VAL A N 1
ATOM 2088 C CA . VAL A 1 290 ? 3.096 24.674 -11.876 1.00 30.79 462 VAL A CA 1
ATOM 2089 C C . VAL A 1 290 ? 3.835 23.504 -12.515 1.00 32.61 462 VAL A C 1
ATOM 2090 O O . VAL A 1 290 ? 4.897 23.163 -12.036 1.00 28.56 462 VAL A O 1
ATOM 2094 N N . ARG A 1 291 ? 3.307 22.959 -13.625 1.00 29.06 463 ARG A N 1
ATOM 2095 C CA . ARG A 1 291 ? 4.029 22.034 -14.506 1.00 30.04 463 ARG A CA 1
ATOM 2096 C C . ARG A 1 291 ? 5.364 22.638 -14.986 1.00 31.96 463 ARG A C 1
ATOM 2097 O O . ARG A 1 291 ? 6.363 21.923 -15.086 1.00 31.02 463 ARG A O 1
ATOM 2105 N N . TRP A 1 292 ? 5.411 23.950 -15.236 1.00 31.93 464 TRP A N 1
ATOM 2106 C CA . TRP A 1 292 ? 6.703 24.579 -15.649 1.00 31.31 464 TRP A CA 1
ATOM 2107 C C . TRP A 1 292 ? 7.307 25.428 -14.571 1.00 26.48 464 TRP A C 1
ATOM 2108 O O . TRP A 1 292 ? 7.964 26.433 -14.851 1.00 29.95 464 TRP A O 1
ATOM 2119 N N . ARG A 1 293 ? 7.109 25.034 -13.326 1.00 24.10 465 ARG A N 1
ATOM 2120 C CA . ARG A 1 293 ? 7.600 25.816 -12.249 1.00 27.93 465 ARG A CA 1
ATOM 2121 C C . ARG A 1 293 ? 9.125 26.043 -12.381 1.00 30.86 465 ARG A C 1
ATOM 2122 O O . ARG A 1 293 ? 9.605 27.128 -12.056 1.00 30.82 465 ARG A O 1
ATOM 2130 N N . LYS A 1 294 ? 9.856 25.040 -12.887 1.00 35.69 466 LYS A N 1
ATOM 2131 C CA . LYS A 1 294 ? 11.326 25.092 -13.032 1.00 33.12 466 LYS A CA 1
ATOM 2132 C C . LYS A 1 294 ? 11.763 26.174 -14.009 1.00 31.60 466 LYS A C 1
ATOM 2133 O O . LYS A 1 294 ? 12.582 27.024 -13.678 1.00 31.60 466 LYS A O 1
ATOM 2136 N N . GLU A 1 295 ? 11.212 26.140 -15.218 1.00 29.99 467 GLU A N 1
ATOM 2137 C CA . GLU A 1 295 ? 11.457 27.181 -16.203 1.00 27.95 467 GLU A CA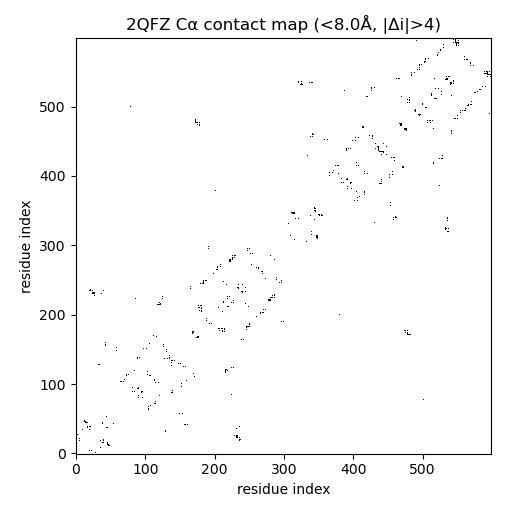 1
ATOM 2138 C C . GLU A 1 295 ? 10.957 28.604 -15.794 1.00 26.58 467 GLU A C 1
ATOM 2139 O O . GLU A 1 295 ? 11.571 29.581 -16.180 1.00 29.61 467 GLU A O 1
ATOM 2145 N N . ILE A 1 296 ? 9.850 28.700 -15.043 1.00 22.91 468 ILE A N 1
ATOM 2146 C CA . ILE A 1 296 ? 9.339 29.968 -14.494 1.00 22.93 468 ILE A CA 1
ATOM 2147 C C . ILE A 1 296 ? 10.320 30.592 -13.496 1.00 23.32 468 ILE A C 1
ATOM 2148 O O . ILE A 1 296 ? 10.697 31.736 -13.620 1.00 25.88 468 ILE A O 1
ATOM 2153 N N . LEU A 1 297 ? 10.695 29.823 -12.496 1.00 23.72 469 LEU A N 1
ATOM 2154 C CA . LEU A 1 297 ? 11.607 30.249 -11.451 1.00 27.12 469 LEU A CA 1
ATOM 2155 C C . LEU A 1 297 ? 13.065 30.561 -11.906 1.00 30.10 469 LEU A C 1
ATOM 2156 O O . LEU A 1 297 ? 13.772 31.309 -11.225 1.00 31.73 469 LEU A O 1
ATOM 2161 N N . GLU A 1 298 ? 13.478 30.013 -13.053 1.00 29.11 470 GLU A N 1
ATOM 2162 C CA . GLU A 1 298 ? 14.768 30.301 -13.660 1.00 30.94 470 GLU A CA 1
ATOM 2163 C C . GLU A 1 298 ? 14.719 31.556 -14.525 1.00 35.17 470 GLU A C 1
ATOM 2164 O O . GLU A 1 298 ? 15.767 32.158 -14.816 1.00 32.92 470 GLU A O 1
ATOM 2166 N N . GLU A 1 299 ? 13.510 31.940 -14.955 1.00 33.92 471 GLU A N 1
ATOM 2167 C CA . GLU A 1 299 ? 13.325 33.120 -15.781 1.00 34.02 471 GLU A CA 1
ATOM 2168 C C . GLU A 1 299 ? 13.227 34.382 -14.925 1.00 34.86 471 GLU A C 1
ATOM 2169 O O . GLU A 1 299 ? 12.341 34.497 -14.088 1.00 36.46 471 GLU A O 1
ATOM 2175 N N . LYS A 1 300 ? 14.134 35.326 -15.160 1.00 34.11 472 LYS A N 1
ATOM 2176 C CA . LYS A 1 300 ? 14.213 36.570 -14.387 1.00 38.35 472 LYS A CA 1
ATOM 2177 C C . LYS A 1 300 ? 14.037 37.849 -15.194 1.00 37.07 472 LYS A C 1
ATOM 2178 O O . LYS A 1 300 ? 14.029 38.921 -14.619 1.00 40.76 472 LYS A O 1
ATOM 2184 N N . ASP A 1 301 ? 13.895 37.755 -16.516 1.00 36.93 473 ASP A N 1
ATOM 2185 C CA . ASP A 1 301 ? 13.491 38.911 -17.325 1.00 33.80 473 ASP A CA 1
ATOM 2186 C C . ASP A 1 301 ? 11.950 38.959 -17.391 1.00 34.48 473 ASP A C 1
ATOM 2187 O O . ASP A 1 301 ? 11.345 37.955 -17.713 1.00 27.44 473 ASP A O 1
ATOM 2192 N N . PHE A 1 302 ? 11.319 40.116 -17.083 1.00 34.08 474 PHE A N 1
ATOM 2193 C CA . PHE A 1 302 ? 9.842 40.260 -17.174 1.00 36.40 474 PHE A CA 1
ATOM 2194 C C . PHE A 1 302 ? 9.286 39.932 -18.564 1.00 32.55 474 PHE A C 1
ATOM 2195 O O . PHE A 1 302 ? 8.272 39.244 -18.674 1.00 31.22 474 PHE A O 1
ATOM 2203 N N . GLN A 1 303 ? 9.923 40.470 -19.609 1.00 32.43 475 GLN A N 1
ATOM 2204 C CA . GLN A 1 303 ? 9.430 40.329 -21.003 1.00 31.79 475 GLN A CA 1
ATOM 2205 C C . GLN A 1 303 ? 9.422 38.865 -21.472 1.00 27.34 475 GLN A C 1
ATOM 2206 O O . GLN A 1 303 ? 8.463 38.396 -22.079 1.00 26.68 475 GLN A O 1
ATOM 2212 N N . GLU A 1 304 ? 10.513 38.160 -21.213 1.00 24.62 476 GLU A N 1
ATOM 2213 C CA . GLU A 1 304 ? 10.625 36.752 -21.580 1.00 24.25 476 GLU A CA 1
ATOM 2214 C C . GLU A 1 304 ? 9.782 35.859 -20.693 1.00 20.37 476 GLU A C 1
ATOM 2215 O O . GLU A 1 304 ? 9.338 34.823 -21.152 1.00 20.97 476 GLU A O 1
ATOM 2221 N N . LEU A 1 305 ? 9.595 36.242 -19.418 1.00 20.76 477 LEU A N 1
ATOM 2222 C CA . LEU A 1 305 ? 8.722 35.507 -18.495 1.00 24.26 477 LEU A CA 1
ATOM 2223 C C . LEU A 1 305 ? 7.256 35.501 -18.971 1.00 24.68 477 LEU A C 1
ATOM 2224 O O . LEU A 1 305 ? 6.629 34.446 -19.093 1.00 20.77 477 LEU A O 1
ATOM 2229 N N . LEU A 1 306 ? 6.730 36.685 -19.228 1.00 24.26 478 LEU A N 1
ATOM 2230 C CA . LEU A 1 306 ? 5.412 36.814 -19.838 1.00 23.70 478 LEU A CA 1
ATOM 2231 C C . LEU A 1 306 ? 5.320 36.086 -21.222 1.00 22.64 478 LEU A C 1
ATOM 2232 O O . LEU A 1 306 ? 4.385 35.355 -21.443 1.00 17.36 478 LEU A O 1
ATOM 2237 N N . LEU A 1 307 ? 6.308 36.242 -22.104 1.00 20.81 479 LEU A N 1
ATOM 2238 C CA . LEU A 1 307 ? 6.328 35.523 -23.403 1.00 25.01 479 LEU A CA 1
ATOM 2239 C C . LEU A 1 307 ? 6.227 34.028 -23.285 1.00 23.45 479 LEU A C 1
ATOM 2240 O O . LEU A 1 307 ? 5.509 33.427 -24.055 1.00 22.89 479 LEU A O 1
ATOM 2245 N N . PHE A 1 308 ? 6.963 33.460 -22.328 1.00 22.98 480 PHE A N 1
ATOM 2246 C CA . PHE A 1 308 ? 6.978 32.030 -22.015 1.00 25.38 480 PHE A CA 1
ATOM 2247 C C . PHE A 1 308 ? 5.586 31.547 -21.533 1.00 26.36 480 PHE A C 1
ATOM 2248 O O . PHE A 1 308 ? 5.073 30.556 -22.016 1.00 25.04 480 PHE A O 1
ATOM 2256 N N . LEU A 1 309 ? 4.994 32.269 -20.581 1.00 24.54 481 LEU A N 1
ATOM 2257 C CA . LEU A 1 309 ? 3.697 31.892 -19.997 1.00 23.93 481 LEU A CA 1
ATOM 2258 C C . LEU A 1 309 ? 2.577 31.946 -21.055 1.00 25.26 481 LEU A C 1
ATOM 2259 O O . LEU A 1 309 ? 1.573 31.225 -20.953 1.00 28.19 481 LEU A O 1
ATOM 2264 N N . GLN A 1 310 ? 2.767 32.825 -22.040 1.00 23.28 482 GLN A N 1
ATOM 2265 C CA . GLN A 1 310 ? 1.843 33.006 -23.146 1.00 24.06 482 GLN A CA 1
ATOM 2266 C C . GLN A 1 310 ? 2.146 32.063 -24.283 1.00 27.00 482 GLN A C 1
ATOM 2267 O O . GLN A 1 310 ? 1.397 32.021 -25.229 1.00 26.36 482 GLN A O 1
ATOM 2273 N N . ASN A 1 311 ? 3.265 31.331 -24.210 1.00 32.40 483 ASN A N 1
ATOM 2274 C CA . ASN A 1 311 ? 3.717 30.465 -25.311 1.00 31.98 483 ASN A CA 1
ATOM 2275 C C . ASN A 1 311 ? 4.354 29.203 -24.776 1.00 29.12 483 ASN A C 1
ATOM 2276 O O . ASN A 1 311 ? 5.474 28.868 -25.132 1.00 33.82 483 ASN A O 1
ATOM 2281 N N . LEU A 1 312 ? 3.640 28.489 -23.913 1.00 29.88 484 LEU A N 1
ATOM 2282 C CA . LEU A 1 312 ? 4.218 27.341 -23.237 1.00 29.77 484 LEU A CA 1
ATOM 2283 C C . LEU A 1 312 ? 4.546 26.241 -24.269 1.00 33.13 484 LEU A C 1
ATOM 2284 O O . LEU A 1 312 ? 3.811 26.086 -25.250 1.00 30.62 484 LEU A O 1
ATOM 2289 N N . PRO A 1 313 ? 5.676 25.528 -24.087 1.00 31.96 485 PRO A N 1
ATOM 2290 C CA . PRO A 1 313 ? 6.115 24.572 -25.118 1.00 34.28 485 PRO A CA 1
ATOM 2291 C C . PRO A 1 313 ? 5.322 23.240 -25.087 1.00 30.11 485 PRO A C 1
ATOM 2292 O O . PRO A 1 313 ? 5.690 22.295 -24.402 1.00 30.65 485 PRO A O 1
ATOM 2296 N N . THR A 1 314 ? 4.216 23.210 -25.810 1.00 27.68 486 THR A N 1
ATOM 2297 C CA . THR A 1 314 ? 3.291 22.079 -25.774 1.00 25.92 486 THR A CA 1
ATOM 2298 C C . THR A 1 314 ? 3.008 21.497 -27.173 1.00 25.42 486 THR A C 1
ATOM 2299 O O . THR A 1 314 ? 2.173 20.612 -27.319 1.00 22.04 486 THR A O 1
ATOM 2303 N N . ALA A 1 315 ? 3.711 21.964 -28.197 1.00 30.20 487 ALA A N 1
ATOM 2304 C CA . ALA A 1 315 ? 3.464 21.470 -29.569 1.00 32.38 487 ALA A CA 1
ATOM 2305 C C . ALA A 1 315 ? 3.696 19.942 -29.689 1.00 29.75 487 ALA A C 1
ATOM 2306 O O . ALA A 1 315 ? 3.131 19.275 -30.543 1.00 27.64 487 ALA A O 1
ATOM 2308 N N . HIS A 1 316 ? 4.502 19.386 -28.800 1.00 30.42 488 HIS A N 1
ATOM 2309 C CA . HIS A 1 316 ? 4.824 17.969 -28.847 1.00 30.06 488 HIS A CA 1
ATOM 2310 C C . HIS A 1 316 ? 3.963 17.147 -27.887 1.00 31.49 488 HIS A C 1
ATOM 2311 O O . HIS A 1 316 ? 4.170 15.944 -27.742 1.00 32.30 488 HIS A O 1
ATOM 2318 N N . TRP A 1 317 ? 3.010 17.785 -27.219 1.00 27.95 489 TRP A N 1
ATOM 2319 C CA . TRP A 1 317 ? 2.253 17.112 -26.173 1.00 31.32 489 TRP A CA 1
ATOM 2320 C C . TRP A 1 317 ? 1.336 16.005 -26.719 1.00 29.88 489 TRP A C 1
ATOM 2321 O O . TRP A 1 317 ? 0.800 16.128 -27.790 1.00 27.59 489 TRP A O 1
ATOM 2332 N N . ASP A 1 318 ? 1.215 14.926 -25.951 1.00 37.33 490 ASP A N 1
ATOM 2333 C CA . ASP A 1 318 ? 0.391 13.758 -26.304 1.00 40.76 490 ASP A CA 1
ATOM 2334 C C . ASP A 1 318 ? -0.484 13.374 -25.110 1.00 42.57 490 ASP A C 1
ATOM 2335 O O . ASP A 1 318 ? -0.579 14.137 -24.131 1.00 41.30 490 ASP A O 1
ATOM 2340 N N . ASP A 1 319 ? -1.144 12.217 -25.198 1.00 41.24 491 ASP A N 1
ATOM 2341 C CA . ASP A 1 319 ? -2.178 11.846 -24.233 1.00 40.19 491 ASP A CA 1
ATOM 2342 C C . ASP A 1 319 ? -1.561 11.629 -22.865 1.00 34.96 491 ASP A C 1
ATOM 2343 O O . ASP A 1 319 ? -2.164 11.948 -21.870 1.00 39.85 491 ASP A O 1
ATOM 2345 N N . GLU A 1 320 ? -0.346 11.115 -22.824 1.00 35.12 492 GLU A N 1
ATOM 2346 C CA . GLU A 1 320 ? 0.382 10.961 -21.566 1.00 36.35 492 GLU A CA 1
ATOM 2347 C C . GLU A 1 320 ? 0.504 12.295 -20.804 1.00 30.48 492 GLU A C 1
ATOM 2348 O O . GLU A 1 320 ? 0.390 12.313 -19.600 1.00 30.26 492 GLU A O 1
ATOM 2350 N N . ASP A 1 321 ? 0.759 13.382 -21.519 1.00 27.78 493 ASP A N 1
ATOM 2351 C CA . ASP A 1 321 ? 0.956 14.706 -20.901 1.00 27.51 493 ASP A CA 1
ATOM 2352 C C . ASP A 1 321 ? -0.364 15.229 -20.336 1.00 25.43 493 ASP A C 1
ATOM 2353 O O . ASP A 1 321 ? -0.425 15.713 -19.228 1.00 25.39 493 ASP A O 1
ATOM 2358 N N . ILE A 1 322 ? -1.433 15.079 -21.092 1.00 23.68 494 ILE A N 1
ATOM 2359 C CA . ILE A 1 322 ? -2.759 15.458 -20.612 1.00 24.84 494 ILE A CA 1
ATOM 2360 C C . ILE A 1 322 ? -3.273 14.656 -19.422 1.00 24.68 494 ILE A C 1
ATOM 2361 O O . ILE A 1 322 ? -3.844 15.250 -18.500 1.00 21.75 494 ILE A O 1
ATOM 2366 N N . SER A 1 323 ? -3.076 13.330 -19.435 1.00 23.32 495 SER A N 1
ATOM 2367 C CA . SER A 1 323 ? -3.439 12.455 -18.310 1.00 26.76 495 SER A CA 1
ATOM 2368 C C . SER A 1 323 ? -2.718 12.860 -17.041 1.00 24.39 495 SER A C 1
ATOM 2369 O O . SER A 1 323 ? -3.310 12.874 -15.962 1.00 23.44 495 SER A O 1
ATOM 2372 N N . LEU A 1 324 ? -1.436 13.176 -17.163 1.00 25.90 496 LEU A N 1
ATOM 2373 C CA . LEU A 1 324 ? -0.676 13.703 -16.021 1.00 24.18 496 LEU A CA 1
ATOM 2374 C C . LEU A 1 324 ? -1.228 15.037 -15.532 1.00 22.66 496 LEU A C 1
ATOM 2375 O O . LEU A 1 324 ? -1.483 15.198 -14.341 1.00 21.97 496 LEU A O 1
ATOM 2378 N N . LEU A 1 325 ? -1.458 15.983 -16.448 1.00 19.52 497 LEU A N 1
ATOM 2379 C CA . LEU A 1 325 ? -2.033 17.272 -16.075 1.00 17.42 497 LEU A CA 1
ATOM 2380 C C . LEU A 1 325 ? -3.365 17.097 -15.311 1.00 22.11 497 LEU A C 1
ATOM 2381 O O . LEU A 1 325 ? -3.621 17.734 -14.255 1.00 23.39 497 LEU A O 1
ATOM 2386 N N . LEU A 1 326 ? -4.210 16.202 -15.799 1.00 22.21 498 LEU A N 1
ATOM 2387 C CA . LEU A 1 326 ? -5.502 15.990 -15.148 1.00 20.18 498 LEU A CA 1
ATOM 2388 C C . LEU A 1 326 ? -5.363 15.324 -13.774 1.00 18.31 498 LEU A C 1
ATOM 2389 O O . LEU A 1 326 ? -6.153 15.623 -12.846 1.00 19.21 498 LEU A O 1
ATOM 2394 N N . ALA A 1 327 ? -4.387 14.421 -13.635 1.00 19.42 499 ALA A N 1
ATOM 2395 C CA . ALA A 1 327 ? -4.131 13.740 -12.361 1.00 21.63 499 ALA A CA 1
ATOM 2396 C C . ALA A 1 327 ? -3.670 14.735 -11.287 1.00 18.92 499 ALA A C 1
ATOM 2397 O O . ALA A 1 327 ? -4.156 14.710 -10.161 1.00 23.07 499 ALA A O 1
ATOM 2399 N N . GLU A 1 328 ? -2.773 15.643 -11.668 1.00 23.95 500 GLU A N 1
ATOM 2400 C CA . GLU A 1 328 ? -2.367 16.792 -10.844 1.00 22.78 500 GLU A CA 1
ATOM 2401 C C . GLU A 1 328 ? -3.505 17.755 -10.479 1.00 22.00 500 GLU A C 1
ATOM 2402 O O . GLU A 1 328 ? -3.681 18.107 -9.317 1.00 19.16 500 GLU A O 1
ATOM 2408 N N . ALA A 1 329 ? -4.292 18.146 -11.468 1.00 15.96 501 ALA A N 1
ATOM 2409 C CA . ALA A 1 329 ? -5.503 18.990 -11.251 1.00 17.53 501 ALA A CA 1
ATOM 2410 C C . ALA A 1 329 ? -6.412 18.372 -10.198 1.00 17.85 501 ALA A C 1
ATOM 2411 O O . ALA A 1 329 ? -6.902 19.062 -9.287 1.00 22.58 501 ALA A O 1
ATOM 2413 N N . TYR A 1 330 ? -6.601 17.075 -10.322 1.00 20.47 502 TYR A N 1
ATOM 2414 C CA . TYR A 1 330 ? -7.444 16.313 -9.435 1.00 23.31 502 TYR A CA 1
ATOM 2415 C C . TYR A 1 330 ? -6.904 16.338 -7.995 1.00 23.08 502 TYR A C 1
ATOM 2416 O O . TYR A 1 330 ? -7.672 16.549 -7.052 1.00 27.52 502 TYR A O 1
ATOM 2425 N N . ARG A 1 331 ? -5.596 16.162 -7.841 1.00 21.57 503 ARG A N 1
ATOM 2426 C CA . ARG A 1 331 ? -4.953 16.261 -6.542 1.00 25.28 503 ARG A CA 1
ATOM 2427 C C . ARG A 1 331 ? -5.130 17.675 -5.934 1.00 26.13 503 ARG A C 1
ATOM 2428 O O . ARG A 1 331 ? -5.544 17.809 -4.775 1.00 25.19 503 ARG A O 1
ATOM 2436 N N . LEU A 1 332 ? -4.806 18.710 -6.719 1.00 25.24 504 LEU A N 1
ATOM 2437 C CA . LEU A 1 332 ? -4.932 20.107 -6.271 1.00 26.30 504 LEU A CA 1
ATOM 2438 C C . LEU A 1 332 ? -6.328 20.434 -5.809 1.00 27.09 504 LEU A C 1
ATOM 2439 O O . LEU A 1 332 ? -6.499 21.194 -4.866 1.00 30.88 504 LEU A O 1
ATOM 2444 N N . LYS A 1 333 ? -7.326 19.833 -6.445 1.00 33.67 505 LYS A N 1
ATOM 2445 C CA . LYS A 1 333 ? -8.733 19.957 -6.010 1.00 33.66 505 LYS A CA 1
ATOM 2446 C C . LYS A 1 333 ? -8.944 19.574 -4.540 1.00 36.72 505 LYS A C 1
ATOM 2447 O O . LYS A 1 333 ? -9.751 20.198 -3.826 1.00 31.87 505 LYS A O 1
ATOM 2453 N N . PHE A 1 334 ? -8.220 18.563 -4.063 1.00 36.35 506 PHE A N 1
ATOM 2454 C CA . PHE A 1 334 ? -8.399 18.120 -2.661 1.00 38.38 506 PHE A CA 1
ATOM 2455 C C . PHE A 1 334 ? -7.443 18.791 -1.649 1.00 40.69 506 PHE A C 1
ATOM 2456 O O . PHE A 1 334 ? -7.769 18.865 -0.466 1.00 45.02 506 PHE A O 1
ATOM 2464 N N . ALA A 1 335 ? -6.298 19.298 -2.133 1.00 42.59 507 ALA A N 1
ATOM 2465 C CA . ALA A 1 335 ? -5.332 20.070 -1.343 1.00 43.19 507 ALA A CA 1
ATOM 2466 C C . ALA A 1 335 ? -5.947 21.370 -0.876 1.00 49.81 507 ALA A C 1
ATOM 2467 O O . ALA A 1 335 ? -6.010 21.635 0.342 1.00 53.50 507 ALA A O 1
ATOM 2469 N N . PHE A 1 336 ? -6.360 22.199 -1.846 1.00 51.21 508 PHE A N 1
ATOM 2470 C CA . PHE A 1 336 ? -7.327 23.289 -1.609 1.00 53.88 508 PHE A CA 1
ATOM 2471 C C . PHE A 1 336 ? -8.654 22.725 -1.089 1.00 53.82 508 PHE A C 1
ATOM 2472 O O . PHE A 1 336 ? -8.768 22.355 0.088 1.00 58.45 508 PHE A O 1
ATOM 2474 N N . SER B 1 24 ? -3.614 87.499 -10.031 1.00 49.45 196 SER B N 1
ATOM 2475 C CA . SER B 1 24 ? -5.041 87.844 -9.703 1.00 50.91 196 SER B CA 1
ATOM 2476 C C . SER B 1 24 ? -6.008 86.675 -9.853 1.00 50.47 196 SER B C 1
ATOM 2477 O O . SER B 1 24 ? -7.128 86.720 -9.321 1.00 51.32 196 SER B O 1
ATOM 2480 N N . ARG B 1 25 ? -5.612 85.663 -10.614 1.00 46.86 197 ARG B N 1
ATOM 2481 C CA . ARG B 1 25 ? -6.255 84.350 -10.508 1.00 45.17 197 ARG B CA 1
ATOM 2482 C C . ARG B 1 25 ? -5.927 83.789 -9.109 1.00 39.44 197 ARG B C 1
ATOM 2483 O O . ARG B 1 25 ? -6.804 83.298 -8.410 1.00 41.83 197 ARG B O 1
ATOM 2491 N N . LEU B 1 26 ? -4.662 83.890 -8.719 1.00 39.91 198 LEU B N 1
ATOM 2492 C CA . LEU B 1 26 ? -4.188 83.523 -7.377 1.00 41.09 198 LEU B CA 1
ATOM 2493 C C . LEU B 1 26 ? -4.911 84.284 -6.251 1.00 43.16 198 LEU B C 1
ATOM 2494 O O . LEU B 1 26 ? -5.355 83.690 -5.263 1.00 40.43 198 LEU B O 1
ATOM 2499 N N . ASP B 1 27 ? -5.023 85.607 -6.408 1.00 47.85 199 ASP B N 1
ATOM 2500 C CA . ASP B 1 27 ? -5.767 86.450 -5.457 1.00 46.34 199 ASP B CA 1
ATOM 2501 C C . ASP B 1 27 ? -7.273 86.124 -5.421 1.00 42.22 199 ASP B C 1
ATOM 2502 O O . ASP B 1 27 ? -7.938 86.352 -4.423 1.00 43.27 199 ASP B O 1
ATOM 2507 N N . LYS B 1 28 ? -7.808 85.570 -6.504 1.00 45.35 200 LYS B N 1
ATOM 2508 C CA . LYS B 1 28 ? -9.203 85.098 -6.530 1.00 43.84 200 LYS B CA 1
ATOM 2509 C C . LYS B 1 28 ? -9.344 83.774 -5.713 1.00 40.95 200 LYS B C 1
ATOM 2510 O O . LYS B 1 28 ? -10.314 83.583 -4.986 1.00 33.31 200 LYS B O 1
ATOM 2514 N N . PHE B 1 29 ? -8.361 82.877 -5.841 1.00 37.62 201 PHE B N 1
ATOM 2515 C CA . PHE B 1 29 ? -8.312 81.646 -5.023 1.00 33.04 201 PHE B CA 1
ATOM 2516 C C . PHE B 1 29 ? -8.109 81.957 -3.532 1.00 29.98 201 PHE B C 1
ATOM 2517 O O . PHE B 1 29 ? -8.814 81.448 -2.643 1.00 27.15 201 PHE B O 1
ATOM 2525 N N . LYS B 1 30 ? -7.134 82.801 -3.255 1.00 31.99 202 LYS B N 1
ATOM 2526 C CA . LYS B 1 30 ? -6.886 83.219 -1.870 1.00 34.06 202 LYS B CA 1
ATOM 2527 C C . LYS B 1 30 ? -8.154 83.834 -1.206 1.00 33.23 202 LYS B C 1
ATOM 2528 O O . LYS B 1 30 ? -8.414 83.600 -0.023 1.00 34.23 202 LYS B O 1
ATOM 2534 N N . GLN B 1 31 ? -8.966 84.561 -1.972 1.00 32.37 203 GLN B N 1
ATOM 2535 C CA . GLN B 1 31 ? -10.170 85.187 -1.412 1.00 35.61 203 GLN B CA 1
ATOM 2536 C C . GLN B 1 31 ? -11.380 84.212 -1.220 1.00 36.54 203 GLN B C 1
ATOM 2537 O O . GLN B 1 31 ? -12.226 84.389 -0.315 1.00 35.32 203 GLN B O 1
ATOM 2543 N N . LEU B 1 32 ? -11.485 83.204 -2.075 1.00 34.87 204 LEU B N 1
ATOM 2544 C CA . LEU B 1 32 ? -12.430 82.096 -1.825 1.00 34.26 204 LEU B CA 1
ATOM 2545 C C . LEU B 1 32 ? -12.079 81.318 -0.558 1.00 28.62 204 LEU B C 1
ATOM 2546 O O . LEU B 1 32 ? -12.942 81.034 0.286 1.00 28.18 204 LEU B O 1
ATOM 2551 N N . LEU B 1 33 ? -10.809 80.947 -0.455 1.00 30.52 205 LEU B N 1
ATOM 2552 C CA . LEU B 1 33 ? -10.304 80.122 0.658 1.00 32.40 205 LEU B CA 1
ATOM 2553 C C . LEU B 1 33 ? -10.352 80.845 2.012 1.00 34.13 205 LEU B C 1
ATOM 2554 O O . LEU B 1 33 ? -10.608 80.229 3.036 1.00 34.10 205 LEU B O 1
ATOM 2559 N N . ALA B 1 34 ? -10.092 82.151 2.017 1.00 39.35 206 ALA B N 1
ATOM 2560 C CA . ALA B 1 34 ? -10.142 82.945 3.259 1.00 41.86 206 ALA B CA 1
ATOM 2561 C C . ALA B 1 34 ? -11.551 83.002 3.860 1.00 41.52 206 ALA B C 1
ATOM 2562 O O . ALA B 1 34 ? -11.704 83.286 5.035 1.00 45.40 206 ALA B O 1
ATOM 2564 N N . GLY B 1 35 ? -12.576 82.735 3.062 1.00 42.58 207 GLY B N 1
ATOM 2565 C CA . GLY B 1 35 ? -13.921 82.553 3.601 1.00 45.54 207 GLY B CA 1
ATOM 2566 C C . GLY B 1 35 ? 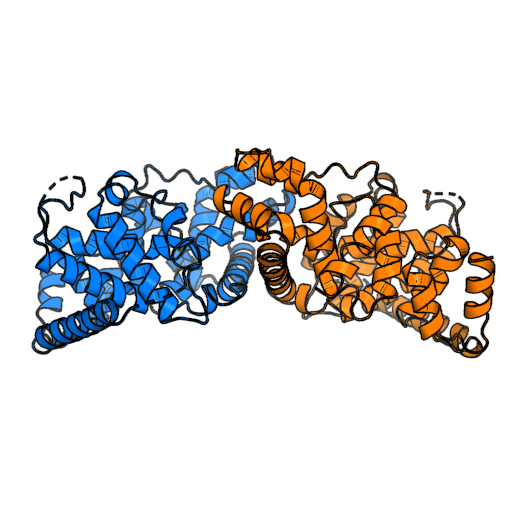-14.542 83.873 4.048 1.00 46.79 207 GLY B C 1
ATOM 2567 O O . GLY B 1 35 ? -14.319 84.902 3.418 1.00 42.82 207 GLY B O 1
ATOM 2568 N N . PRO B 1 36 ? -15.287 83.869 5.165 1.00 49.15 208 PRO B N 1
ATOM 2569 C CA . PRO B 1 36 ? -15.420 82.858 6.218 1.00 49.39 208 PRO B CA 1
ATOM 2570 C C . PRO B 1 36 ? -16.282 81.621 5.893 1.00 48.15 208 PRO B C 1
ATOM 2571 O O . PRO B 1 36 ? -16.318 80.686 6.694 1.00 43.72 208 PRO B O 1
ATOM 2575 N N . ASN B 1 37 ? -16.964 81.611 4.748 1.00 47.93 209 ASN B N 1
ATOM 2576 C CA . ASN B 1 37 ? -17.692 80.418 4.297 1.00 47.79 209 ASN B CA 1
ATOM 2577 C C . ASN B 1 37 ? -17.471 80.220 2.800 1.00 46.16 209 ASN B C 1
ATOM 2578 O O . ASN B 1 37 ? -18.279 80.669 1.973 1.00 46.97 209 ASN B O 1
ATOM 2580 N N . THR B 1 38 ? -16.376 79.540 2.470 1.00 41.31 210 THR B N 1
ATOM 2581 C CA . THR B 1 38 ? -15.982 79.298 1.088 1.00 37.05 210 THR B CA 1
ATOM 2582 C C . THR B 1 38 ? -17.093 78.671 0.244 1.00 35.77 210 THR B C 1
ATOM 2583 O O . THR B 1 38 ? -17.669 77.639 0.605 1.00 30.53 210 THR B O 1
ATOM 2587 N N . ASP B 1 39 ? -17.382 79.311 -0.886 1.00 35.37 211 ASP B N 1
ATOM 2588 C CA . ASP B 1 39 ? -18.316 78.760 -1.854 1.00 36.05 211 ASP B CA 1
ATOM 2589 C C . ASP B 1 39 ? -17.601 77.686 -2.699 1.00 33.55 211 ASP B C 1
ATOM 2590 O O . ASP B 1 39 ? -16.838 78.025 -3.613 1.00 28.48 211 ASP B O 1
ATOM 2595 N N . LEU B 1 40 ? -17.891 76.413 -2.408 1.00 30.34 212 LEU B N 1
ATOM 2596 C CA . LEU B 1 40 ? -17.228 75.270 -3.068 1.00 33.36 212 LEU B CA 1
ATOM 2597 C C . LEU B 1 40 ? -17.618 75.160 -4.522 1.00 37.05 212 LEU B C 1
ATOM 2598 O O . LEU B 1 40 ? -16.799 74.741 -5.350 1.00 37.24 212 LEU B O 1
ATOM 2603 N N . GLU B 1 41 ? -18.851 75.547 -4.864 1.00 36.62 213 GLU B N 1
ATOM 2604 C CA . GLU B 1 41 ? -19.267 75.525 -6.257 1.00 37.95 213 GLU B CA 1
ATOM 2605 C C . GLU B 1 41 ? -18.363 76.451 -7.077 1.00 37.57 213 GLU B C 1
ATOM 2606 O O . GLU B 1 41 ? -17.887 76.070 -8.141 1.00 42.00 213 GLU B O 1
ATOM 2609 N N . GLU B 1 42 ? -18.119 77.658 -6.569 1.00 34.35 214 GLU B N 1
ATOM 2610 C CA . GLU B 1 42 ? -17.265 78.618 -7.256 1.00 32.18 214 GLU B CA 1
ATOM 2611 C C . GLU B 1 42 ? -15.802 78.172 -7.259 1.00 27.87 214 GLU B C 1
ATOM 2612 O O . GLU B 1 42 ? -15.103 78.426 -8.213 1.00 31.55 214 GLU B O 1
ATOM 2615 N N . LEU B 1 43 ? -15.351 77.516 -6.198 1.00 25.65 215 LEU B N 1
ATOM 2616 C CA . LEU B 1 43 ? -13.950 77.031 -6.112 1.00 26.42 215 LEU B CA 1
ATOM 2617 C C . LEU B 1 43 ? -13.696 75.924 -7.148 1.00 23.19 215 LEU B C 1
ATOM 2618 O O . LEU B 1 43 ? -12.680 75.931 -7.797 1.00 24.78 215 LEU B O 1
ATOM 2623 N N . ARG B 1 44 ? -14.661 75.024 -7.304 1.00 26.42 216 ARG B N 1
ATOM 2624 C CA . ARG B 1 44 ? -14.629 73.960 -8.324 1.00 31.06 216 ARG B CA 1
ATOM 2625 C C . ARG B 1 44 ? -14.496 74.495 -9.726 1.00 31.08 216 ARG B C 1
ATOM 2626 O O . ARG B 1 44 ? -13.711 73.979 -10.511 1.00 28.87 216 ARG B O 1
ATOM 2634 N N . ARG B 1 45 ? -15.260 75.543 -10.028 1.00 37.49 217 ARG B N 1
ATOM 2635 C CA . ARG B 1 45 ? -15.260 76.152 -11.372 1.00 39.31 217 ARG B CA 1
ATOM 2636 C C . ARG B 1 45 ? -13.922 76.831 -11.685 1.00 37.65 217 ARG B C 1
ATOM 2637 O O . ARG B 1 45 ? -13.420 76.764 -12.823 1.00 35.43 217 ARG B O 1
ATOM 2640 N N . LEU B 1 46 ? -13.316 77.460 -10.675 1.00 34.85 218 LEU B N 1
ATOM 2641 C CA . LEU B 1 46 ? -11.985 78.020 -10.862 1.00 32.30 218 LEU B CA 1
ATOM 2642 C C . LEU B 1 46 ? -10.956 76.890 -11.035 1.00 26.92 218 LEU B C 1
ATOM 2643 O O . LEU B 1 46 ? -10.137 76.927 -11.913 1.00 23.97 218 LEU B O 1
ATOM 2648 N N . SER B 1 47 ? -11.020 75.906 -10.164 1.00 25.50 219 SER B N 1
ATOM 2649 C CA . SER B 1 47 ? -10.040 74.814 -10.087 1.00 27.36 219 SER B CA 1
ATOM 2650 C C . SER B 1 47 ? -10.033 73.898 -11.321 1.00 26.72 219 SER B C 1
ATOM 2651 O O . SER B 1 47 ? -9.018 73.271 -11.602 1.00 27.22 219 SER B O 1
ATOM 2654 N N . TRP B 1 48 ? -11.142 73.869 -12.074 1.00 26.64 220 TRP B N 1
ATOM 2655 C CA . TRP B 1 48 ? -11.264 73.064 -13.335 1.00 24.12 220 TRP B CA 1
ATOM 2656 C C . TRP B 1 48 ? -10.122 73.351 -14.294 1.00 23.08 220 TRP B C 1
ATOM 2657 O O . TRP B 1 48 ? -9.588 72.455 -14.914 1.00 27.51 220 TRP B O 1
ATOM 2668 N N . SER B 1 49 ? -9.739 74.612 -14.391 1.00 25.24 221 SER B N 1
ATOM 2669 C CA . SER B 1 49 ? -8.625 75.042 -15.244 1.00 25.96 221 SER B CA 1
ATOM 2670 C C . SER B 1 49 ? -7.242 75.018 -14.592 1.00 25.96 221 SER B C 1
ATOM 2671 O O . SER B 1 49 ? -6.280 75.573 -15.145 1.00 31.69 221 SER B O 1
ATOM 2674 N N . GLY B 1 50 ? -7.107 74.348 -13.455 1.00 27.93 222 GLY B N 1
ATOM 2675 C CA . GLY B 1 50 ? -5.823 74.283 -12.758 1.00 27.08 222 GLY B CA 1
ATOM 2676 C C . GLY B 1 50 ? -5.746 75.153 -11.526 1.00 26.81 222 GLY B C 1
ATOM 2677 O O . GLY B 1 50 ? -6.265 76.261 -11.509 1.00 24.68 222 GLY B O 1
ATOM 2678 N N . ILE B 1 51 ? -5.089 74.647 -10.490 1.00 27.84 223 ILE B N 1
ATOM 2679 C CA . ILE B 1 51 ? -4.882 75.409 -9.256 1.00 25.44 223 ILE B CA 1
ATOM 2680 C C . ILE B 1 51 ? -3.444 75.907 -9.147 1.00 27.19 223 ILE B C 1
ATOM 2681 O O . ILE B 1 51 ? -2.518 75.099 -9.176 1.00 24.96 223 ILE B O 1
ATOM 2686 N N . PRO B 1 52 ? -3.247 77.250 -8.966 1.00 27.57 224 PRO B N 1
ATOM 2687 C CA . PRO B 1 52 ? -1.906 77.761 -8.707 1.00 30.36 224 PRO B CA 1
ATOM 2688 C C . PRO B 1 52 ? -1.226 77.040 -7.533 1.00 33.30 224 PRO B C 1
ATOM 2689 O O . PRO B 1 52 ? -1.860 76.755 -6.509 1.00 27.70 224 PRO B O 1
ATOM 2693 N N . LYS B 1 53 ? 0.060 76.752 -7.698 1.00 35.66 225 LYS B N 1
ATOM 2694 C CA . LYS B 1 53 ? 0.804 75.952 -6.747 1.00 36.59 225 LYS B CA 1
ATOM 2695 C C . LYS B 1 53 ? 0.636 76.442 -5.303 1.00 33.12 225 LYS B C 1
ATOM 2696 O O . LYS B 1 53 ? 0.350 75.630 -4.432 1.00 30.13 225 LYS B O 1
ATOM 2702 N N . PRO B 1 54 ? 0.801 77.767 -5.046 1.00 32.17 226 PRO B N 1
ATOM 2703 C CA . PRO B 1 54 ? 0.668 78.335 -3.688 1.00 32.29 226 PRO B CA 1
ATOM 2704 C C . PRO B 1 54 ? -0.576 77.898 -2.906 1.00 31.38 226 PRO B C 1
ATOM 2705 O O . PRO B 1 54 ? -0.490 77.632 -1.706 1.00 28.56 226 PRO B O 1
ATOM 2709 N N . VAL B 1 55 ? -1.710 77.780 -3.599 1.00 27.93 227 VAL B N 1
ATOM 2710 C CA . VAL B 1 55 ? -2.975 77.468 -2.964 1.00 26.84 227 VAL B CA 1
ATOM 2711 C C . VAL B 1 55 ? -3.455 76.013 -3.164 1.00 26.27 227 VAL B C 1
ATOM 2712 O O . VAL B 1 55 ? -4.501 75.643 -2.668 1.00 25.20 227 VAL B O 1
ATOM 2716 N N . ARG B 1 56 ? -2.698 75.193 -3.881 1.00 25.10 228 ARG B N 1
ATOM 2717 C CA . ARG B 1 56 ? -3.127 73.817 -4.161 1.00 20.36 228 ARG B CA 1
ATOM 2718 C C . ARG B 1 56 ? -3.298 72.944 -2.930 1.00 24.78 228 ARG B C 1
ATOM 2719 O O . ARG B 1 56 ? -4.355 72.288 -2.766 1.00 20.72 228 ARG B O 1
ATOM 2727 N N . PRO B 1 57 ? -2.309 72.949 -2.003 1.00 21.63 229 PRO B N 1
ATOM 2728 C CA . PRO B 1 57 ? -2.583 72.095 -0.859 1.00 23.82 229 PRO B CA 1
ATOM 2729 C C . PRO B 1 57 ? -3.990 72.327 -0.211 1.00 22.10 229 PRO B C 1
ATOM 2730 O O . PRO B 1 57 ? -4.733 71.390 0.095 1.00 20.49 229 PRO B O 1
ATOM 2734 N N . MET B 1 58 ? -4.316 73.568 0.054 1.00 27.00 230 MET B N 1
ATOM 2735 C CA . MET B 1 58 ? -5.529 73.843 0.793 1.00 25.15 230 MET B CA 1
ATOM 2736 C C . MET B 1 58 ? -6.755 73.649 -0.124 1.00 21.12 230 MET B C 1
ATOM 2737 O O . MET B 1 58 ? -7.812 73.260 0.321 1.00 23.03 230 MET B O 1
ATOM 2742 N N . THR B 1 59 ? -6.625 73.991 -1.403 1.00 21.57 231 THR B N 1
ATOM 2743 C CA . THR B 1 59 ? -7.748 73.801 -2.348 1.00 21.19 231 THR B CA 1
ATOM 2744 C C . THR B 1 59 ? -8.082 72.335 -2.424 1.00 18.80 231 THR B C 1
ATOM 2745 O O . THR B 1 59 ? -9.248 71.963 -2.289 1.00 19.55 231 THR B O 1
ATOM 2749 N N . TRP B 1 60 ? -7.055 71.484 -2.520 1.00 20.63 232 TRP B N 1
ATOM 2750 C CA . TRP B 1 60 ? -7.264 70.031 -2.569 1.00 22.06 232 TRP B CA 1
ATOM 2751 C C . TRP B 1 60 ? -7.938 69.496 -1.327 1.00 23.28 232 TRP B C 1
ATOM 2752 O O . TRP B 1 60 ? -8.768 68.609 -1.437 1.00 24.41 232 TRP B O 1
ATOM 2763 N N . LYS B 1 61 ? -7.576 70.007 -0.144 1.00 22.77 233 LYS B N 1
ATOM 2764 C CA . LYS B 1 61 ? -8.262 69.599 1.096 1.00 24.82 233 LYS B CA 1
ATOM 2765 C C . LYS B 1 61 ? -9.729 70.046 1.202 1.00 23.17 233 LYS B C 1
ATOM 2766 O O . LYS B 1 61 ? -10.498 69.422 1.886 1.00 21.37 233 LYS B O 1
ATOM 2772 N N . LEU B 1 62 ? -10.078 71.157 0.580 1.00 24.08 234 LEU B N 1
ATOM 2773 C CA . LEU B 1 62 ? -11.462 71.652 0.589 1.00 24.49 234 LEU B CA 1
ATOM 2774 C C . LEU B 1 62 ? -12.315 70.910 -0.451 1.00 26.44 234 LEU B C 1
ATOM 2775 O O . LEU B 1 62 ? -13.445 70.534 -0.172 1.00 24.11 234 LEU B O 1
ATOM 2780 N N . LEU B 1 63 ? -11.750 70.687 -1.634 1.00 28.95 235 LEU B N 1
ATOM 2781 C CA . LEU B 1 63 ? -12.474 70.022 -2.737 1.00 30.30 235 LEU B CA 1
ATOM 2782 C C . LEU B 1 63 ? -12.774 68.566 -2.448 1.00 32.01 235 LEU B C 1
ATOM 2783 O O . LEU B 1 63 ? -13.839 68.077 -2.828 1.00 36.88 235 LEU B O 1
ATOM 2788 N N . SER B 1 64 ? -11.878 67.883 -1.731 1.00 29.90 236 SER B N 1
ATOM 2789 C CA . SER B 1 64 ? -12.096 66.496 -1.357 1.00 30.35 236 SER B CA 1
ATOM 2790 C C . SER B 1 64 ? -12.985 66.289 -0.119 1.00 28.87 236 SER B C 1
ATOM 2791 O O . SER B 1 64 ? -13.310 65.161 0.226 1.00 30.18 236 SER B O 1
ATOM 2794 N N . GLY B 1 65 ? -13.335 67.354 0.577 1.00 30.23 237 GLY B N 1
ATOM 2795 C CA . GLY B 1 65 ? -14.123 67.227 1.786 1.00 28.59 237 GLY B CA 1
ATOM 2796 C C . GLY B 1 65 ? -13.376 66.947 3.075 1.00 28.23 237 GLY B C 1
ATOM 2797 O O . GLY B 1 65 ? -14.008 66.825 4.098 1.00 27.17 237 GLY B O 1
ATOM 2798 N N . TYR B 1 66 ? -12.045 66.803 3.020 1.00 29.72 238 TYR B N 1
ATOM 2799 C CA . TYR B 1 66 ? -11.216 66.616 4.208 1.00 27.51 238 TYR B CA 1
ATOM 2800 C C . TYR B 1 66 ? -11.451 67.778 5.206 1.00 28.81 238 TYR B C 1
ATOM 2801 O O . TYR B 1 66 ? -11.749 67.541 6.373 1.00 27.26 238 TYR B O 1
ATOM 2810 N N . LEU B 1 67 ? -11.315 69.013 4.720 1.00 29.71 239 LEU B N 1
ATOM 2811 C CA . LEU B 1 67 ? -11.583 70.210 5.516 1.00 29.50 239 LEU B CA 1
ATOM 2812 C C . LEU B 1 67 ? -12.882 70.896 5.080 1.00 30.69 239 LEU B C 1
ATOM 2813 O O . LEU B 1 67 ? -13.219 70.858 3.885 1.00 32.77 239 LEU B O 1
ATOM 2818 N N . PRO B 1 68 ? -13.608 71.541 6.040 1.00 31.06 240 PRO B N 1
ATOM 2819 C CA . PRO B 1 68 ? -14.891 72.221 5.742 1.00 28.39 240 PRO B CA 1
ATOM 2820 C C . PRO B 1 68 ? -14.731 73.649 5.158 1.00 26.65 240 PRO B C 1
ATOM 2821 O O . PRO B 1 68 ? -13.684 74.296 5.299 1.00 24.45 240 PRO B O 1
ATOM 2825 N N . ALA B 1 69 ? -15.746 74.075 4.421 1.00 29.86 241 ALA B N 1
ATOM 2826 C CA . ALA B 1 69 ? -15.771 75.391 3.788 1.00 31.07 241 ALA B CA 1
ATOM 2827 C C . ALA B 1 69 ? -15.880 76.493 4.843 1.00 29.27 241 ALA B C 1
ATOM 2828 O O . ALA B 1 69 ? -15.416 77.597 4.621 1.00 31.26 241 ALA B O 1
ATOM 2830 N N . ASN B 1 70 ? -16.535 76.200 5.971 1.00 32.96 242 ASN B N 1
ATOM 2831 C CA . ASN B 1 70 ? -16.554 77.136 7.133 1.00 34.53 242 ASN B CA 1
ATOM 2832 C C . ASN B 1 70 ? -15.151 77.184 7.799 1.00 34.20 242 ASN B C 1
ATOM 2833 O O . ASN B 1 70 ? -14.736 76.200 8.418 1.00 32.78 242 ASN B O 1
ATOM 2838 N N . VAL B 1 71 ? -14.450 78.317 7.649 1.00 35.28 243 VAL B N 1
ATOM 2839 C CA . VAL B 1 71 ? -13.043 78.475 8.089 1.00 41.30 243 VAL B CA 1
ATOM 2840 C C . VAL B 1 71 ? -12.865 78.374 9.604 1.00 43.91 243 VAL B C 1
ATOM 2841 O O . VAL B 1 71 ? -11.881 77.812 10.080 1.00 43.69 243 VAL B O 1
ATOM 2845 N N . ASP B 1 72 ? -13.818 78.922 10.356 1.00 47.83 244 ASP B N 1
ATOM 2846 C CA . ASP B 1 72 ? -13.803 78.814 11.819 1.00 49.60 244 ASP B CA 1
ATOM 2847 C C . ASP B 1 72 ? -13.799 77.357 12.298 1.00 47.59 244 ASP B C 1
ATOM 2848 O O . ASP B 1 72 ? -13.372 77.081 13.415 1.00 49.25 244 ASP B O 1
ATOM 2850 N N . ARG B 1 73 ? -14.268 76.435 11.452 1.00 44.08 245 ARG B N 1
ATOM 2851 C CA . ARG B 1 73 ? -14.337 75.007 11.801 1.00 39.01 245 ARG B CA 1
ATOM 2852 C C . ARG B 1 73 ? -13.133 74.170 11.350 1.00 34.58 245 ARG B C 1
ATOM 2853 O O . ARG B 1 73 ? -13.013 73.020 11.754 1.00 32.98 245 ARG B O 1
ATOM 2857 N N . ARG B 1 74 ? -12.253 74.724 10.528 1.00 31.70 246 ARG B N 1
ATOM 2858 C CA . ARG B 1 74 ? -11.118 73.942 10.007 1.00 33.08 246 ARG B CA 1
ATOM 2859 C C . ARG B 1 74 ? -10.062 73.476 11.051 1.00 34.45 246 ARG B C 1
ATOM 2860 O O . ARG B 1 74 ? -9.508 72.384 10.910 1.00 34.59 246 ARG B O 1
ATOM 2868 N N . PRO B 1 75 ? -9.725 74.332 12.048 1.00 37.12 247 PRO B N 1
ATOM 2869 C CA . PRO B 1 75 ? -8.655 73.915 12.993 1.00 35.19 247 PRO B CA 1
ATOM 2870 C C . PRO B 1 75 ? -9.007 72.680 13.79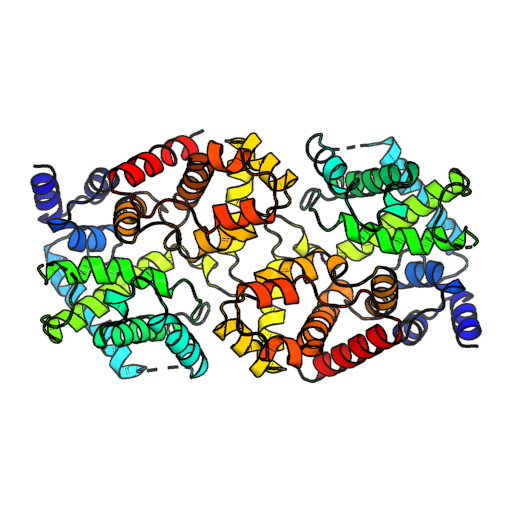9 1.00 32.79 247 PRO B C 1
ATOM 2871 O O . PRO B 1 75 ? -8.193 71.765 13.876 1.00 36.52 247 PRO B O 1
ATOM 2875 N N . ALA B 1 76 ? -10.221 72.641 14.357 1.00 30.75 248 ALA B N 1
ATOM 2876 C CA . ALA B 1 76 ? -10.689 71.513 15.122 1.00 30.25 248 ALA B CA 1
ATOM 2877 C C . ALA B 1 76 ? -10.764 70.233 14.272 1.00 29.82 248 ALA B C 1
ATOM 2878 O O . ALA B 1 76 ? -10.454 69.145 14.753 1.00 26.49 248 ALA B O 1
ATOM 2880 N N . THR B 1 77 ? -11.195 70.354 13.016 1.00 31.69 249 THR B N 1
ATOM 2881 C CA . THR B 1 77 ? -11.229 69.200 12.096 1.00 29.39 249 THR B CA 1
ATOM 2882 C C . THR B 1 77 ? -9.850 68.640 11.825 1.00 25.90 249 THR B C 1
ATOM 2883 O O . THR B 1 77 ? -9.573 67.460 12.065 1.00 27.77 249 THR B O 1
ATOM 2887 N N . LEU B 1 78 ? -8.968 69.496 11.340 1.00 28.71 250 LEU B N 1
ATOM 2888 C CA . LEU B 1 78 ? -7.586 69.100 11.078 1.00 27.09 250 LEU B CA 1
ATOM 2889 C C . LEU B 1 78 ? -6.991 68.435 12.303 1.00 27.09 250 LEU B C 1
ATOM 2890 O O . LEU B 1 78 ? -6.400 67.361 12.197 1.00 28.36 250 LEU B O 1
ATOM 2895 N N . GLN B 1 79 ? -7.157 69.047 13.484 1.00 28.61 251 GLN B N 1
ATOM 2896 C CA . GLN B 1 79 ? -6.555 68.470 14.695 1.00 29.54 251 GLN B CA 1
ATOM 2897 C C . GLN B 1 79 ? -7.158 67.115 14.993 1.00 24.91 251 GLN B C 1
ATOM 2898 O O . GLN B 1 79 ? -6.428 66.155 15.256 1.00 25.87 251 GLN B O 1
ATOM 2904 N N . ARG B 1 80 ? -8.483 67.009 14.945 1.00 22.07 252 ARG B N 1
ATOM 2905 C CA . ARG B 1 80 ? -9.120 65.744 15.231 1.00 22.71 252 ARG B CA 1
ATOM 2906 C C . ARG B 1 80 ? -8.715 64.644 14.253 1.00 23.31 252 ARG B C 1
ATOM 2907 O O . ARG B 1 80 ? -8.532 63.507 14.633 1.00 20.39 252 ARG B O 1
ATOM 2915 N N . LYS B 1 81 ? -8.633 64.971 12.971 1.00 24.81 253 LYS B N 1
ATOM 2916 C CA . LYS B 1 81 ? -8.362 63.954 11.970 1.00 24.19 253 LYS B CA 1
ATOM 2917 C C . LYS B 1 81 ? -6.911 63.535 12.015 1.00 20.95 253 LYS B C 1
ATOM 2918 O O . LYS B 1 81 ? -6.584 62.363 11.893 1.00 19.97 253 LYS B O 1
ATOM 2924 N N . GLN B 1 82 ? -6.024 64.494 12.219 1.00 25.66 254 GLN B N 1
ATOM 2925 C CA . GLN B 1 82 ? -4.619 64.175 12.430 1.00 23.15 254 GLN B CA 1
ATOM 2926 C C . GLN B 1 82 ? -4.419 63.251 13.630 1.00 26.50 254 GLN B C 1
ATOM 2927 O O . GLN B 1 82 ? -3.703 62.248 13.511 1.00 20.32 254 GLN B O 1
ATOM 2933 N N . LYS B 1 83 ? -5.067 63.559 14.767 1.00 26.57 255 LYS B N 1
ATOM 2934 C CA . LYS B 1 83 ? -4.933 62.731 15.984 1.00 30.30 255 LYS B CA 1
ATOM 2935 C C . LYS B 1 83 ? -5.499 61.331 15.821 1.00 30.00 255 LYS B C 1
ATOM 2936 O O . LYS B 1 83 ? -4.892 60.372 16.305 1.00 30.00 255 LYS B O 1
ATOM 2940 N N . GLU B 1 84 ? -6.637 61.182 15.142 1.00 30.38 256 GLU B N 1
ATOM 2941 C CA . GLU B 1 84 ? -7.166 59.829 14.933 1.00 33.31 256 GLU B CA 1
ATOM 2942 C C . GLU B 1 84 ? -6.303 58.983 13.977 1.00 27.18 256 GLU B C 1
ATOM 2943 O O . GLU B 1 84 ? -6.241 57.786 14.148 1.00 23.95 256 GLU B O 1
ATOM 2949 N N . TYR B 1 85 ? -5.597 59.593 13.018 1.00 28.12 257 TYR B N 1
ATOM 2950 C CA . TYR B 1 85 ? -4.596 58.837 12.263 1.00 28.15 257 TYR B CA 1
ATOM 2951 C C . TYR B 1 85 ? -3.413 58.452 13.186 1.00 27.14 257 TYR B C 1
ATOM 2952 O O . TYR B 1 85 ? -2.918 57.327 13.122 1.00 26.28 257 TYR B O 1
ATOM 2961 N N . PHE B 1 86 ? -2.966 59.367 14.042 1.00 30.49 258 PHE B N 1
ATOM 2962 C CA . PHE B 1 86 ? -1.872 59.041 14.987 1.00 29.19 258 PHE B CA 1
ATOM 2963 C C . PHE B 1 86 ? -2.270 57.893 15.947 1.00 29.16 258 PHE B C 1
ATOM 2964 O O . PHE B 1 86 ? -1.452 57.058 16.278 1.00 32.94 258 PHE B O 1
ATOM 2972 N N . ALA B 1 87 ? -3.544 57.835 16.339 1.00 28.61 259 ALA B N 1
ATOM 2973 C CA . ALA B 1 87 ? -4.111 56.690 17.052 1.00 29.14 259 ALA B CA 1
ATOM 2974 C C . ALA B 1 87 ? -4.023 55.370 16.256 1.00 32.79 259 ALA B C 1
ATOM 2975 O O . ALA B 1 87 ? -3.824 54.313 16.853 1.00 35.01 259 ALA B O 1
ATOM 2977 N N . PHE B 1 88 ? -4.191 55.424 14.925 1.00 32.64 260 PHE B N 1
ATOM 2978 C CA . PHE B 1 88 ? -4.053 54.244 14.081 1.00 30.58 260 PHE B CA 1
ATOM 2979 C C . PHE B 1 88 ? -2.626 53.725 14.132 1.00 31.49 260 PHE B C 1
ATOM 2980 O O . PHE B 1 88 ? -2.423 52.553 14.302 1.00 33.21 260 PHE B O 1
ATOM 2988 N N . ILE B 1 89 ? -1.642 54.599 13.944 1.00 34.67 261 ILE B N 1
ATOM 2989 C CA . ILE B 1 89 ? -0.242 54.178 13.974 1.00 38.58 261 ILE B CA 1
ATOM 2990 C C . ILE B 1 89 ? 0.056 53.458 15.297 1.00 45.86 261 ILE B C 1
ATOM 2991 O O . ILE B 1 89 ? 0.651 52.375 15.303 1.00 48.39 261 ILE B O 1
ATOM 2996 N N . GLU B 1 90 ? -0.386 54.047 16.403 1.00 50.56 262 GLU B N 1
ATOM 2997 C CA . GLU B 1 90 ? -0.165 53.462 17.735 1.00 58.63 262 GLU B CA 1
ATOM 2998 C C . GLU B 1 90 ? -0.860 52.094 17.915 1.00 61.03 262 GLU B C 1
ATOM 2999 O O . GLU B 1 90 ? -0.258 51.154 18.440 1.00 59.15 262 GLU B O 1
ATOM 3005 N N . HIS B 1 91 ? -2.112 51.989 17.464 1.00 63.27 263 HIS B N 1
ATOM 3006 C CA . HIS B 1 91 ? -2.878 50.746 17.578 1.00 64.59 263 HIS B CA 1
ATOM 3007 C C . HIS B 1 91 ? -2.286 49.605 16.730 1.00 65.18 263 HIS B C 1
ATOM 3008 O O . HIS B 1 91 ? -1.664 48.688 17.265 1.00 65.05 263 HIS B O 1
ATOM 3015 N N . TYR B 1 92 ? -2.448 49.690 15.413 1.00 65.45 264 TYR B N 1
ATOM 3016 C CA . TYR B 1 92 ? -2.082 48.593 14.499 1.00 64.93 264 TYR B CA 1
ATOM 3017 C C . TYR B 1 92 ? -0.589 48.350 14.413 1.00 64.07 264 TYR B C 1
ATOM 3018 O O . TYR B 1 92 ? -0.123 47.205 14.383 1.00 66.55 264 TYR B O 1
ATOM 3027 N N . TYR B 1 93 ? 0.154 49.442 14.386 1.00 62.50 265 TYR B N 1
ATOM 3028 C CA . TYR B 1 93 ? 1.506 49.448 13.865 1.00 59.20 265 TYR B CA 1
ATOM 3029 C C . TYR B 1 93 ? 2.532 49.344 14.994 1.00 60.47 265 TYR B C 1
ATOM 3030 O O . TYR B 1 93 ? 2.388 48.518 15.900 1.00 62.88 265 TYR B O 1
ATOM 3039 N N . HIS B 1 101 ? -1.481 39.645 8.539 1.00 63.69 273 HIS B N 1
ATOM 3040 C CA . HIS B 1 101 ? -0.991 40.942 8.056 1.00 62.73 273 HIS B CA 1
ATOM 3041 C C . HIS B 1 101 ? 0.486 40.968 7.646 1.00 61.85 273 HIS B C 1
ATOM 3042 O O . HIS B 1 101 ? 0.973 42.006 7.175 1.00 62.12 273 HIS B O 1
ATOM 3049 N N . GLN B 1 102 ? 1.198 39.851 7.811 1.00 59.60 274 GLN B N 1
ATOM 3050 C CA . GLN B 1 102 ? 2.587 39.786 7.372 1.00 57.57 274 GLN B CA 1
ATOM 3051 C C . GLN B 1 102 ? 2.650 39.792 5.842 1.00 56.67 274 GLN B C 1
ATOM 3052 O O . GLN B 1 102 ? 3.579 40.350 5.263 1.00 55.91 274 GLN B O 1
ATOM 3054 N N . ASP B 1 103 ? 1.640 39.207 5.196 1.00 55.42 275 ASP B N 1
ATOM 3055 C CA . ASP B 1 103 ? 1.610 39.086 3.730 1.00 53.42 275 ASP B CA 1
ATOM 3056 C C . ASP B 1 103 ? 1.213 40.383 3.013 1.00 48.07 275 ASP B C 1
ATOM 3057 O O . ASP B 1 103 ? 1.645 40.643 1.874 1.00 44.34 275 ASP B O 1
ATOM 3062 N N . THR B 1 104 ? 0.356 41.169 3.663 1.00 43.18 276 THR B N 1
ATOM 3063 C CA . THR B 1 104 ? 0.037 42.511 3.191 1.00 37.66 276 THR B CA 1
ATOM 3064 C C . THR B 1 104 ? 1.309 43.315 3.235 1.00 36.36 276 THR B C 1
ATOM 3065 O O . THR B 1 104 ? 1.669 43.998 2.268 1.00 34.33 276 THR B O 1
ATOM 3069 N N . TYR B 1 105 ? 2.011 43.206 4.361 1.00 36.26 277 TYR B N 1
ATOM 3070 C CA . TYR B 1 105 ? 3.200 43.972 4.546 1.00 37.45 277 TYR B CA 1
ATOM 3071 C C . TYR B 1 105 ? 4.257 43.559 3.538 1.00 36.67 277 TYR B C 1
ATOM 3072 O O . TYR B 1 105 ? 4.859 44.441 2.928 1.00 35.61 277 TYR B O 1
ATOM 3081 N N . ARG B 1 106 ? 4.463 42.246 3.351 1.00 33.40 278 ARG B N 1
ATOM 3082 C CA . ARG B 1 106 ? 5.478 41.734 2.405 1.00 37.35 278 ARG B CA 1
ATOM 3083 C C . ARG B 1 106 ? 5.294 42.302 0.996 1.00 33.54 278 ARG B C 1
ATOM 3084 O O . ARG B 1 106 ? 6.272 42.719 0.364 1.00 31.60 278 ARG B O 1
ATOM 3092 N N . GLN B 1 107 ? 4.041 42.315 0.520 1.00 32.27 279 GLN B N 1
ATOM 3093 C CA . GLN B 1 107 ? 3.694 42.907 -0.794 1.00 32.68 279 GLN B CA 1
ATOM 3094 C C . GLN B 1 107 ? 4.022 44.397 -0.901 1.00 30.44 279 GLN B C 1
ATOM 3095 O O . GLN B 1 107 ? 4.607 44.847 -1.889 1.00 27.93 279 GLN B O 1
ATOM 3101 N N . ILE B 1 108 ? 3.638 45.163 0.121 1.00 33.45 280 ILE B N 1
ATOM 3102 C CA . ILE B 1 108 ? 3.875 46.609 0.143 1.00 29.38 280 ILE B CA 1
ATOM 3103 C C . ILE B 1 108 ? 5.386 46.863 0.120 1.00 31.77 280 ILE B C 1
ATOM 3104 O O . ILE B 1 108 ? 5.875 47.725 -0.608 1.00 27.30 280 ILE B O 1
ATOM 3109 N N . HIS B 1 109 ? 6.113 46.076 0.901 1.00 36.02 281 HIS B N 1
ATOM 3110 C CA . HIS B 1 109 ? 7.562 46.211 1.048 1.00 39.05 281 HIS B CA 1
ATOM 3111 C C . HIS B 1 109 ? 8.319 45.903 -0.244 1.00 39.08 281 HIS B C 1
ATOM 3112 O O . HIS B 1 109 ? 9.393 46.477 -0.486 1.00 39.70 281 HIS B O 1
ATOM 3119 N N . ILE B 1 110 ? 7.768 45.030 -1.093 1.00 36.36 282 ILE B N 1
ATOM 3120 C CA . ILE B 1 110 ? 8.366 44.785 -2.422 1.00 32.98 282 ILE B CA 1
ATOM 3121 C C . ILE B 1 110 ? 8.112 45.935 -3.392 1.00 31.67 282 ILE B C 1
ATOM 3122 O O . ILE B 1 110 ? 9.022 46.373 -4.070 1.00 30.20 282 ILE B O 1
ATOM 3127 N N . ASP B 1 111 ? 6.866 46.428 -3.445 1.00 31.85 283 ASP B N 1
ATOM 3128 C CA . ASP B 1 111 ? 6.484 47.466 -4.414 1.00 31.82 283 ASP B CA 1
ATOM 3129 C C . ASP B 1 111 ? 6.979 48.873 -4.149 1.00 29.63 283 ASP B C 1
ATOM 3130 O O . ASP B 1 111 ? 7.327 49.556 -5.093 1.00 33.15 283 ASP B O 1
ATOM 3135 N N . ILE B 1 112 ? 6.960 49.340 -2.900 1.00 29.76 284 ILE B N 1
ATOM 3136 C CA . ILE B 1 112 ? 7.285 50.760 -2.628 1.00 30.91 284 ILE B CA 1
ATOM 3137 C C . ILE B 1 112 ? 8.722 51.118 -3.054 1.00 31.15 284 ILE B C 1
ATOM 3138 O O . ILE B 1 112 ? 8.926 52.090 -3.758 1.00 33.47 284 ILE B O 1
ATOM 3143 N N . PRO B 1 113 ? 9.725 50.329 -2.636 1.00 35.21 285 PRO B N 1
ATOM 3144 C CA . PRO B 1 113 ? 11.097 50.705 -3.024 1.00 38.00 285 PRO B CA 1
ATOM 3145 C C . PRO B 1 113 ? 11.320 50.737 -4.532 1.00 40.59 285 PRO B C 1
ATOM 3146 O O . PRO B 1 113 ? 12.298 51.331 -5.001 1.00 41.56 285 PRO B O 1
ATOM 3150 N N . ARG B 1 114 ? 10.380 50.148 -5.271 1.00 40.74 286 ARG B N 1
ATOM 3151 C CA . ARG B 1 114 ? 10.419 50.066 -6.734 1.00 42.04 286 ARG B CA 1
ATOM 3152 C C . ARG B 1 114 ? 9.721 51.163 -7.481 1.00 39.63 286 ARG B C 1
ATOM 3153 O O . ARG B 1 114 ? 9.924 51.301 -8.692 1.00 40.22 286 ARG B O 1
ATOM 3161 N N . MET B 1 115 ? 8.839 51.894 -6.811 1.00 36.03 287 MET B N 1
ATOM 3162 C CA . MET B 1 115 ? 7.945 52.800 -7.534 1.00 36.57 287 MET B CA 1
ATOM 3163 C C . MET B 1 115 ? 8.646 54.071 -8.060 1.00 36.40 287 MET B C 1
ATOM 3164 O O . MET B 1 115 ? 9.826 54.315 -7.794 1.00 37.57 287 MET B O 1
ATOM 3169 N N . SER B 1 116 ? 7.901 54.836 -8.843 1.00 35.93 288 SER B N 1
ATOM 3170 C CA . SER B 1 116 ? 8.361 56.049 -9.479 1.00 40.19 288 SER B CA 1
ATOM 3171 C C . SER B 1 116 ? 7.678 57.241 -8.783 1.00 42.86 288 SER B C 1
ATOM 3172 O O . SER B 1 116 ? 6.544 57.108 -8.322 1.00 42.35 288 SER B O 1
ATOM 3175 N N . PRO B 1 117 ? 8.363 58.403 -8.676 1.00 43.93 289 PRO B N 1
ATOM 3176 C CA . PRO B 1 117 ? 9.707 58.754 -9.163 1.00 40.91 289 PRO B CA 1
ATOM 3177 C C . PRO B 1 117 ? 10.785 58.399 -8.169 1.00 39.79 289 PRO B C 1
ATOM 3178 O O . PRO B 1 117 ? 10.655 58.730 -6.990 1.00 35.42 289 PRO B O 1
ATOM 3182 N N . GLU B 1 118 ? 11.868 57.789 -8.661 1.00 39.83 290 GLU B N 1
ATOM 3183 C CA . GLU B 1 118 ? 12.865 57.111 -7.806 1.00 40.14 290 GLU B CA 1
ATOM 3184 C C . GLU B 1 118 ? 13.636 58.031 -6.864 1.00 38.13 290 GLU B C 1
ATOM 3185 O O . GLU B 1 118 ? 13.906 57.651 -5.727 1.00 40.36 290 GLU B O 1
ATOM 3187 N N . ALA B 1 119 ? 14.013 59.216 -7.343 1.00 39.72 291 ALA B N 1
ATOM 3188 C CA . ALA B 1 119 ? 14.794 60.175 -6.536 1.00 41.15 291 ALA B CA 1
ATOM 3189 C C . ALA B 1 119 ? 14.075 60.530 -5.231 1.00 42.41 291 ALA B C 1
ATOM 3190 O O . ALA B 1 119 ? 14.684 60.540 -4.174 1.00 47.55 291 ALA B O 1
ATOM 3192 N N . LEU B 1 120 ? 12.770 60.796 -5.317 1.00 39.49 292 LEU B N 1
ATOM 3193 C CA . LEU B 1 120 ? 11.903 60.940 -4.128 1.00 37.36 292 LEU B CA 1
ATOM 3194 C C . LEU B 1 120 ? 11.809 59.671 -3.250 1.00 33.50 292 LEU B C 1
ATOM 3195 O O . LEU B 1 120 ? 12.109 59.692 -2.076 1.00 31.26 292 LEU B O 1
ATOM 3200 N N . ILE B 1 121 ? 11.354 58.574 -3.834 1.00 38.14 293 ILE B N 1
ATOM 3201 C CA . ILE B 1 121 ? 11.007 57.360 -3.054 1.00 40.31 293 ILE B CA 1
ATOM 3202 C C . ILE B 1 121 ? 12.234 56.722 -2.419 1.00 40.83 293 ILE B C 1
ATOM 3203 O O . ILE B 1 121 ? 12.136 56.069 -1.382 1.00 41.27 293 ILE B O 1
ATOM 3208 N N . LEU B 1 122 ? 13.399 56.963 -3.029 1.00 43.69 294 LEU B N 1
ATOM 3209 C CA . LEU B 1 122 ? 14.687 56.471 -2.519 1.00 46.00 294 LEU B CA 1
ATOM 3210 C C . LEU B 1 122 ? 15.154 57.139 -1.206 1.00 47.12 294 LEU B C 1
ATOM 3211 O O . LEU B 1 122 ? 16.132 56.692 -0.607 1.00 46.05 294 LEU B O 1
ATOM 3213 N N . GLN B 1 123 ? 14.492 58.229 -0.798 1.00 47.69 295 GLN B N 1
ATOM 3214 C CA . GLN B 1 123 ? 14.821 58.910 0.458 1.00 45.89 295 GLN B CA 1
ATOM 3215 C C . GLN B 1 123 ? 14.178 58.104 1.568 1.00 48.43 295 GLN B C 1
ATOM 3216 O O . GLN B 1 123 ? 12.982 57.797 1.502 1.00 51.13 295 GLN B O 1
ATOM 3222 N N . PRO B 1 124 ? 14.957 57.771 2.617 1.00 53.10 296 PRO B N 1
ATOM 3223 C CA . PRO B 1 124 ? 14.603 56.619 3.499 1.00 51.26 296 PRO B CA 1
ATOM 3224 C C . PRO B 1 124 ? 13.356 56.853 4.338 1.00 50.00 296 PRO B C 1
ATOM 3225 O O . PRO B 1 124 ? 12.634 55.889 4.702 1.00 46.91 296 PRO B O 1
ATOM 3229 N N . LYS B 1 125 ? 13.110 58.119 4.670 1.00 43.94 297 LYS B N 1
ATOM 3230 C CA . LYS B 1 125 ? 11.899 58.454 5.385 1.00 39.93 297 LYS B CA 1
ATOM 3231 C C . LYS B 1 125 ? 10.672 58.290 4.463 1.00 35.40 297 LYS B C 1
ATOM 3232 O O . LYS B 1 125 ? 9.594 57.908 4.938 1.00 33.80 297 LYS B O 1
ATOM 3235 N N . VAL B 1 126 ? 10.844 58.562 3.168 1.00 32.83 298 VAL B N 1
ATOM 3236 C CA . VAL B 1 126 ? 9.731 58.517 2.227 1.00 30.81 298 VAL B CA 1
ATOM 3237 C C . VAL B 1 126 ? 9.203 57.083 2.067 1.00 32.24 298 VAL B C 1
ATOM 3238 O O . VAL B 1 126 ? 7.981 56.863 2.108 1.00 28.54 298 VAL B O 1
ATOM 3242 N N . THR B 1 127 ? 10.096 56.102 1.942 1.00 29.72 299 THR B N 1
ATOM 3243 C CA . THR B 1 127 ? 9.660 54.705 1.809 1.00 33.91 299 THR B CA 1
ATOM 3244 C C . THR B 1 127 ? 8.834 54.280 3.023 1.00 32.76 299 THR B C 1
ATOM 3245 O O . THR B 1 127 ? 7.725 53.741 2.883 1.00 30.79 299 THR B O 1
ATOM 3249 N N . GLU B 1 128 ? 9.374 54.562 4.204 1.00 30.08 300 GLU B N 1
ATOM 3250 C CA . GLU B 1 128 ? 8.692 54.324 5.477 1.00 32.20 300 GLU B CA 1
ATOM 3251 C C . GLU B 1 128 ? 7.289 54.972 5.588 1.00 26.22 300 GLU B C 1
ATOM 3252 O O . GLU B 1 128 ? 6.338 54.353 6.060 1.00 31.13 300 GLU B O 1
ATOM 3255 N N . ILE B 1 129 ? 7.161 56.233 5.181 1.00 29.18 301 ILE B N 1
ATOM 3256 C CA . ILE B 1 129 ? 5.842 56.920 5.231 1.00 26.19 301 ILE B CA 1
ATOM 3257 C C . ILE B 1 129 ? 4.849 56.220 4.310 1.00 23.48 301 ILE B C 1
ATOM 3258 O O . ILE B 1 129 ? 3.737 55.904 4.700 1.00 21.56 301 ILE B O 1
ATOM 3263 N N . PHE B 1 130 ? 5.286 55.934 3.087 1.00 26.79 302 PHE B N 1
ATOM 3264 C CA . PHE B 1 130 ? 4.426 55.265 2.072 1.00 27.36 302 PHE B CA 1
ATOM 3265 C C . PHE B 1 130 ? 3.940 53.892 2.532 1.00 27.51 302 PHE B C 1
ATOM 3266 O O . PHE B 1 130 ? 2.750 53.568 2.375 1.00 25.96 302 PHE B O 1
ATOM 3274 N N . GLU B 1 131 ? 4.827 53.105 3.136 1.00 29.57 303 GLU B N 1
ATOM 3275 C CA . GLU B 1 131 ? 4.457 51.746 3.623 1.00 32.56 303 GLU B CA 1
ATOM 3276 C C . GLU B 1 131 ? 3.496 51.822 4.777 1.00 28.36 303 GLU B C 1
ATOM 3277 O O . GLU B 1 131 ? 2.610 50.992 4.885 1.00 29.29 303 GLU B O 1
ATOM 3283 N N . ARG B 1 132 ? 3.653 52.836 5.638 1.00 26.62 304 ARG B N 1
ATOM 3284 C CA . ARG B 1 132 ? 2.784 52.996 6.790 1.00 25.98 304 ARG B CA 1
ATOM 3285 C C . ARG B 1 132 ? 1.375 53.397 6.365 1.00 21.38 304 ARG B C 1
ATOM 3286 O O . ARG B 1 132 ? 0.396 52.770 6.769 1.00 22.28 304 ARG B O 1
ATOM 3294 N N . ILE B 1 133 ? 1.272 54.410 5.500 1.00 26.80 305 ILE B N 1
ATOM 3295 C CA . ILE B 1 133 ? -0.053 54.893 4.976 1.00 24.15 305 ILE B CA 1
ATOM 3296 C C . ILE B 1 133 ? -0.829 53.752 4.304 1.00 22.68 305 ILE B C 1
ATOM 3297 O O . ILE B 1 133 ? -2.023 53.507 4.580 1.00 22.54 305 ILE B O 1
ATOM 3302 N N . LEU B 1 134 ? -0.127 53.020 3.448 1.00 23.66 306 LEU B N 1
ATOM 3303 C CA . LEU B 1 134 ? -0.740 51.920 2.697 1.00 24.27 306 LEU B CA 1
ATOM 3304 C C . LEU B 1 134 ? -1.066 50.762 3.588 1.00 24.90 306 LEU B C 1
ATOM 3305 O O . LEU B 1 134 ? -2.121 50.133 3.444 1.00 22.96 306 LEU B O 1
ATOM 3310 N N . PHE B 1 135 ? -0.184 50.465 4.529 1.00 29.11 307 PHE B N 1
ATOM 3311 C CA . PHE B 1 135 ? -0.469 49.356 5.440 1.00 28.66 307 PHE B CA 1
ATOM 3312 C C . PHE B 1 135 ? -1.726 49.644 6.261 1.00 25.42 307 PHE B C 1
ATOM 3313 O O . PHE B 1 135 ? -2.587 48.792 6.374 1.00 28.22 307 PHE B O 1
ATOM 3321 N N . ILE B 1 136 ? -1.833 50.857 6.807 1.00 24.46 308 ILE B N 1
ATOM 3322 C CA . ILE B 1 136 ? -2.983 51.240 7.622 1.00 27.45 308 ILE B CA 1
ATOM 3323 C C . ILE B 1 136 ? -4.270 51.295 6.790 1.00 26.72 308 ILE B C 1
ATOM 3324 O O . ILE B 1 136 ? -5.331 50.863 7.239 1.00 29.13 308 ILE B O 1
ATOM 3329 N N . TRP B 1 137 ? -4.185 51.806 5.566 1.00 28.91 309 TRP B N 1
ATOM 3330 C CA . TRP B 1 137 ? -5.350 51.782 4.681 1.00 27.38 309 TRP B CA 1
ATOM 3331 C C . TRP B 1 137 ? -5.836 50.341 4.471 1.00 26.99 309 TRP B C 1
ATOM 3332 O O . TRP B 1 137 ? -7.009 50.058 4.644 1.00 23.57 309 TRP B O 1
ATOM 3343 N N . ALA B 1 138 ? -4.911 49.452 4.107 1.00 25.09 310 ALA B N 1
ATOM 3344 C CA . ALA B 1 138 ? -5.230 48.067 3.779 1.00 24.96 310 ALA B CA 1
ATOM 3345 C C . ALA B 1 138 ? -5.978 47.376 4.929 1.00 30.40 310 ALA B C 1
ATOM 3346 O O . ALA B 1 138 ? -7.013 46.748 4.711 1.00 26.14 310 ALA B O 1
ATOM 3348 N N . ILE B 1 139 ? -5.483 47.532 6.157 1.00 30.26 311 ILE B N 1
ATOM 3349 C CA . ILE B 1 139 ? -6.076 46.846 7.298 1.00 32.72 311 ILE B CA 1
ATOM 3350 C C . ILE B 1 139 ? -7.473 47.388 7.624 1.00 32.37 311 ILE B C 1
ATOM 3351 O O . ILE B 1 139 ? -8.382 46.620 7.897 1.00 34.86 311 ILE B O 1
ATOM 3356 N N . ARG B 1 140 ? -7.647 48.701 7.543 1.00 31.61 312 ARG B N 1
ATOM 3357 C CA . ARG B 1 140 ? -8.946 49.323 7.782 1.00 30.87 312 ARG B CA 1
ATOM 3358 C C . ARG B 1 140 ? -9.954 49.239 6.625 1.00 31.77 312 ARG B C 1
ATOM 3359 O O . ARG B 1 140 ? -11.118 49.626 6.778 1.00 33.93 312 ARG B O 1
ATOM 3367 N N . HIS B 1 141 ? -9.544 48.711 5.481 1.00 31.19 313 HIS B N 1
ATOM 3368 C CA . HIS B 1 141 ? -10.503 48.440 4.413 1.00 30.44 313 HIS B CA 1
ATOM 3369 C C . HIS B 1 141 ? -10.347 46.975 3.985 1.00 34.72 313 HIS B C 1
ATOM 3370 O O . HIS B 1 141 ? -9.818 46.704 2.920 1.00 30.69 313 HIS B O 1
ATOM 3377 N N . PRO B 1 142 ? -10.817 46.028 4.834 1.00 37.69 314 PRO B N 1
ATOM 3378 C CA . PRO B 1 142 ? -10.534 44.591 4.622 1.00 38.10 314 PRO B CA 1
ATOM 3379 C C . PRO B 1 142 ? -11.155 43.988 3.355 1.00 34.52 314 PRO B C 1
ATOM 3380 O O . PRO B 1 142 ? -10.601 43.028 2.802 1.00 36.62 314 PRO B O 1
ATOM 3384 N N . ALA B 1 143 ? -12.283 44.534 2.901 1.00 32.83 315 ALA B N 1
ATOM 3385 C CA . ALA B 1 143 ? -12.872 44.118 1.614 1.00 33.07 315 ALA B CA 1
ATOM 3386 C C . ALA B 1 143 ? -11.911 44.305 0.415 1.00 33.68 315 ALA B C 1
ATOM 3387 O O . ALA B 1 143 ? -12.041 43.614 -0.608 1.00 35.42 315 ALA B O 1
ATOM 3389 N N . SER B 1 144 ? -10.939 45.216 0.533 1.00 34.62 316 SER B N 1
ATOM 3390 C CA . SER B 1 144 ? -10.009 45.469 -0.572 1.00 34.12 316 SER B CA 1
ATOM 3391 C C . SER B 1 144 ? -8.633 44.950 -0.246 1.00 33.88 316 SER B C 1
ATOM 3392 O O . SER B 1 144 ? -8.043 44.208 -1.023 1.00 34.07 316 SER B O 1
ATOM 3395 N N . GLY B 1 145 ? -8.105 45.365 0.907 1.00 34.28 317 GLY B N 1
ATOM 3396 C CA . GLY B 1 145 ? -6.725 45.073 1.260 1.00 33.33 317 GLY B CA 1
ATOM 3397 C C . GLY B 1 145 ? -5.788 45.940 0.444 1.00 31.65 317 GLY B C 1
ATOM 3398 O O . GLY B 1 145 ? -6.199 46.969 -0.084 1.00 38.20 317 GLY B O 1
ATOM 3399 N N . TYR B 1 146 ? -4.523 45.523 0.345 1.00 32.90 318 TYR B N 1
ATOM 3400 C CA . TYR B 1 146 ? -3.556 46.165 -0.534 1.00 30.27 318 TYR B CA 1
ATOM 3401 C C . TYR B 1 146 ? -3.631 45.591 -1.944 1.00 31.96 318 TYR B C 1
ATOM 3402 O O . TYR B 1 146 ? -3.669 44.373 -2.145 1.00 33.79 318 TYR B O 1
ATOM 3411 N N . VAL B 1 147 ? -3.632 46.486 -2.919 1.00 31.77 319 VAL B N 1
ATOM 3412 C CA . VAL B 1 147 ? -3.692 46.103 -4.327 1.00 33.35 319 VAL B CA 1
ATOM 3413 C C . VAL B 1 147 ? -2.703 46.990 -5.037 1.00 31.95 319 VAL B C 1
ATOM 3414 O O . VAL B 1 147 ? -2.783 48.213 -4.914 1.00 33.87 319 VAL B O 1
ATOM 3418 N N . GLN B 1 148 ? -1.753 46.403 -5.759 1.00 32.64 320 GLN B N 1
ATOM 3419 C CA . GLN B 1 148 ? -0.751 47.231 -6.447 1.00 33.73 320 GLN B CA 1
ATOM 3420 C C . GLN B 1 148 ? -1.451 48.200 -7.400 1.00 32.78 320 GLN B C 1
ATOM 3421 O O . GLN B 1 148 ? -2.397 47.823 -8.102 1.00 32.26 320 GLN B O 1
ATOM 3427 N N . GLY B 1 149 ? -0.999 49.453 -7.398 1.00 31.76 321 GLY B N 1
ATOM 3428 C CA . GLY B 1 149 ? -1.749 50.553 -8.022 1.00 29.91 321 GLY B CA 1
ATOM 3429 C C . GLY B 1 149 ? -2.189 51.604 -7.020 1.00 27.64 321 GLY B C 1
ATOM 3430 O O . GLY B 1 149 ? -1.993 52.796 -7.250 1.00 24.39 321 GLY B O 1
ATOM 3431 N N . ILE B 1 150 ? -2.796 51.164 -5.916 1.00 27.93 322 ILE B N 1
ATOM 3432 C CA . ILE B 1 150 ? -3.128 52.053 -4.794 1.00 27.20 322 ILE B CA 1
ATOM 3433 C C . ILE B 1 150 ? -1.886 52.752 -4.275 1.00 25.88 322 ILE B C 1
ATOM 3434 O O . ILE B 1 150 ? -1.970 53.885 -3.817 1.00 27.04 322 ILE B O 1
ATOM 3439 N N . ASN B 1 151 ? -0.732 52.080 -4.316 1.00 26.91 323 ASN B N 1
ATOM 3440 C CA . ASN B 1 151 ? 0.525 52.742 -3.910 1.00 25.81 323 ASN B CA 1
ATOM 3441 C C . ASN B 1 151 ? 0.790 54.051 -4.648 1.00 25.52 323 ASN B C 1
ATOM 3442 O O . ASN B 1 151 ? 1.153 55.064 -4.035 1.00 24.29 323 ASN B O 1
ATOM 3447 N N . ASP B 1 152 ? 0.561 54.039 -5.956 1.00 24.05 324 ASP B N 1
ATOM 3448 C CA . ASP B 1 152 ? 0.777 55.197 -6.818 1.00 26.05 324 ASP B CA 1
ATOM 3449 C C . ASP B 1 152 ? -0.086 56.356 -6.391 1.00 24.68 324 ASP B C 1
ATOM 3450 O O . ASP B 1 152 ? 0.293 57.528 -6.589 1.00 25.05 324 ASP B O 1
ATOM 3455 N N . LEU B 1 153 ? -1.275 56.057 -5.864 1.00 24.75 325 LEU B N 1
ATOM 3456 C CA . LEU B 1 153 ? -2.235 57.128 -5.504 1.00 25.01 325 LEU B CA 1
ATOM 3457 C C . LEU B 1 153 ? -1.772 57.957 -4.290 1.00 25.46 325 LEU B C 1
ATOM 3458 O O . LEU B 1 153 ? -2.267 59.061 -4.074 1.00 29.36 325 LEU B O 1
ATOM 3463 N N . VAL B 1 154 ? -0.803 57.439 -3.520 1.00 21.04 326 VAL B N 1
ATOM 3464 C CA . VAL B 1 154 ? -0.233 58.187 -2.389 1.00 22.60 326 VAL B CA 1
ATOM 3465 C C . VAL B 1 154 ? 0.506 59.424 -2.898 1.00 21.55 326 VAL B C 1
ATOM 3466 O O . VAL B 1 154 ? 0.369 60.503 -2.367 1.00 17.33 326 VAL B O 1
ATOM 3470 N N . THR B 1 155 ? 1.254 59.254 -3.981 1.00 20.83 327 THR B N 1
ATOM 3471 C CA . THR B 1 155 ? 2.340 60.180 -4.321 1.00 17.95 327 THR B CA 1
ATOM 3472 C C . THR B 1 155 ? 1.947 61.612 -4.653 1.00 20.95 327 THR B C 1
ATOM 3473 O O . THR B 1 155 ? 2.672 62.563 -4.296 1.00 21.94 327 THR B O 1
ATOM 3477 N N . PRO B 1 156 ? 0.863 61.800 -5.425 1.00 21.20 328 PRO B N 1
ATOM 3478 C CA . PRO B 1 156 ? 0.544 63.194 -5.699 1.00 21.68 328 PRO B CA 1
ATOM 3479 C C . PRO B 1 156 ? 0.096 63.976 -4.442 1.00 18.72 328 PRO B C 1
ATOM 3480 O O . PRO B 1 156 ? 0.403 65.126 -4.329 1.00 22.04 328 PRO B O 1
ATOM 3484 N N . PHE B 1 157 ? -0.611 63.340 -3.521 1.00 18.70 329 PHE B N 1
ATOM 3485 C CA . PHE B 1 157 ? -0.986 63.975 -2.244 1.00 22.50 329 PHE B CA 1
ATOM 3486 C C . PHE B 1 157 ? 0.232 64.336 -1.434 1.00 18.39 329 PHE B C 1
ATOM 3487 O O . PHE B 1 157 ? 0.412 65.486 -1.086 1.00 22.44 329 PHE B O 1
ATOM 3495 N N . PHE B 1 158 ? 1.086 63.359 -1.188 1.00 24.36 330 PHE B N 1
ATOM 3496 C CA . PHE B 1 158 ? 2.372 63.592 -0.482 1.00 22.75 330 PHE B CA 1
ATOM 3497 C C . PHE B 1 158 ? 3.202 64.708 -1.110 1.00 24.30 330 PHE B C 1
ATOM 3498 O O . PHE B 1 158 ? 3.665 65.602 -0.413 1.00 25.12 330 PHE B O 1
ATOM 3506 N N . VAL B 1 159 ? 3.366 64.693 -2.422 1.00 23.39 331 VAL B N 1
ATOM 3507 C CA . VAL B 1 159 ? 4.207 65.666 -3.088 1.00 22.79 331 VAL B CA 1
ATOM 3508 C C . VAL B 1 159 ? 3.606 67.086 -3.034 1.00 25.45 331 VAL B C 1
ATOM 3509 O O . VAL B 1 159 ? 4.311 68.079 -2.823 1.00 25.14 331 VAL B O 1
ATOM 3513 N N . VAL B 1 160 ? 2.307 67.180 -3.237 1.00 25.45 332 VAL B N 1
ATOM 3514 C CA . VAL B 1 160 ? 1.610 68.443 -3.157 1.00 21.89 332 VAL B CA 1
ATOM 3515 C C . VAL B 1 160 ? 1.655 68.990 -1.702 1.00 24.05 332 VAL B C 1
ATOM 3516 O O . VAL B 1 160 ? 1.909 70.193 -1.493 1.00 24.34 332 VAL B O 1
ATOM 3520 N N . PHE B 1 161 ? 1.408 68.124 -0.715 1.00 17.88 333 PHE B N 1
ATOM 3521 C CA . PHE B 1 161 ? 1.441 68.548 0.691 1.00 20.89 333 PHE B CA 1
ATOM 3522 C C . PHE B 1 161 ? 2.834 68.887 1.226 1.00 25.05 333 PHE B C 1
ATOM 3523 O O . PHE B 1 161 ? 2.961 69.881 1.941 1.00 28.46 333 PHE B O 1
ATOM 3531 N N . ILE B 1 162 ? 3.860 68.098 0.860 1.00 23.82 334 ILE B N 1
ATOM 3532 C CA . ILE B 1 162 ? 5.255 68.383 1.218 1.00 27.45 334 ILE B CA 1
ATOM 3533 C C . ILE B 1 162 ? 5.778 69.688 0.594 1.00 26.88 334 ILE B C 1
ATOM 3534 O O . ILE B 1 162 ? 6.551 70.365 1.203 1.00 25.75 334 ILE B O 1
ATOM 3539 N N . CYS B 1 163 ? 5.322 70.060 -0.596 1.00 26.65 335 CYS B N 1
ATOM 3540 C CA . CYS B 1 163 ? 5.870 71.220 -1.288 1.00 27.34 335 CYS B CA 1
ATOM 3541 C C . CYS B 1 163 ? 5.594 72.537 -0.580 1.00 28.67 335 CYS B C 1
ATOM 3542 O O . CYS B 1 163 ? 6.355 73.490 -0.730 1.00 29.97 335 CYS B O 1
ATOM 3545 N N . GLU B 1 164 ? 4.542 72.571 0.236 1.00 26.70 336 GLU B N 1
ATOM 3546 C CA . GLU B 1 164 ? 4.232 73.721 1.066 1.00 26.27 336 GLU B CA 1
ATOM 3547 C C . GLU B 1 164 ? 5.342 74.049 2.081 1.00 28.39 336 GLU B C 1
ATOM 3548 O O . GLU B 1 164 ? 5.397 75.156 2.622 1.00 31.40 336 GLU B O 1
ATOM 3554 N N . TYR B 1 165 ? 6.239 73.096 2.321 1.00 28.11 337 TYR B N 1
ATOM 3555 C CA . TYR B 1 165 ? 7.235 73.207 3.381 1.00 30.72 337 TYR B CA 1
ATOM 3556 C C . TYR B 1 165 ? 8.663 72.991 2.916 1.00 30.80 337 TYR B C 1
ATOM 3557 O O . TYR B 1 165 ? 9.511 72.670 3.745 1.00 32.39 337 TYR B O 1
ATOM 3566 N N . ILE B 1 166 ? 8.920 73.124 1.616 1.00 30.58 338 ILE B N 1
ATOM 3567 C CA . ILE B 1 166 ? 10.265 72.958 1.068 1.00 32.79 338 ILE B CA 1
ATOM 3568 C C . ILE B 1 166 ? 10.435 73.956 -0.078 1.00 34.94 338 ILE B C 1
ATOM 3569 O O . ILE B 1 166 ? 9.454 74.551 -0.519 1.00 31.27 338 ILE B O 1
ATOM 3574 N N . GLU B 1 167 ? 11.667 74.158 -0.548 1.00 36.57 339 GLU B N 1
ATOM 3575 C CA . GLU B 1 167 ? 11.911 75.004 -1.750 1.00 42.16 339 GLU B CA 1
ATOM 3576 C C . GLU B 1 167 ? 12.461 74.179 -2.916 1.00 42.16 339 GLU B C 1
ATOM 3577 O O . GLU B 1 167 ? 11.747 73.809 -3.849 1.00 43.34 339 GLU B O 1
ATOM 3579 N N . VAL B 1 174 ? 13.711 68.294 -5.073 1.00 60.73 346 VAL B N 1
ATOM 3580 C CA . VAL B 1 174 ? 12.581 67.921 -4.213 1.00 60.74 346 VAL B CA 1
ATOM 3581 C C . VAL B 1 174 ? 13.059 66.964 -3.116 1.00 59.32 346 VAL B C 1
ATOM 3582 O O . VAL B 1 174 ? 13.091 65.743 -3.295 1.00 58.33 346 VAL B O 1
ATOM 3586 N N . ASP B 1 175 ? 13.419 67.542 -1.974 1.00 58.28 347 ASP B N 1
ATOM 3587 C CA . ASP B 1 175 ? 14.205 66.853 -0.967 1.00 57.03 347 ASP B CA 1
ATOM 3588 C C . ASP B 1 175 ? 13.522 66.954 0.404 1.00 53.03 347 ASP B C 1
ATOM 3589 O O . ASP B 1 175 ? 13.266 68.044 0.890 1.00 50.17 347 ASP B O 1
ATOM 3594 N N . VAL B 1 176 ? 13.273 65.790 1.010 1.00 50.51 348 VAL B N 1
ATOM 3595 C CA . VAL B 1 176 ? 12.511 65.614 2.255 1.00 48.31 348 VAL B CA 1
ATOM 3596 C C . VAL B 1 176 ? 13.342 65.762 3.541 1.00 48.38 348 VAL B C 1
ATOM 3597 O O . VAL B 1 176 ? 12.781 65.721 4.640 1.00 45.61 348 VAL B O 1
ATOM 3601 N N . SER B 1 177 ? 14.662 65.930 3.409 1.00 48.47 349 SER B N 1
ATOM 3602 C CA . SER B 1 177 ? 15.600 65.772 4.547 1.00 51.17 349 SER B CA 1
ATOM 3603 C C . SER B 1 177 ? 15.559 66.905 5.603 1.00 51.85 349 SER B C 1
ATOM 3604 O O . SER B 1 177 ? 15.739 66.659 6.812 1.00 50.06 349 SER B O 1
ATOM 3607 N N . GLY B 1 178 ? 15.327 68.136 5.148 1.00 52.34 350 GLY B N 1
ATOM 3608 C CA . GLY B 1 178 ? 15.286 69.287 6.059 1.00 52.50 350 GLY B CA 1
ATOM 3609 C C . GLY B 1 178 ? 13.927 69.569 6.696 1.00 48.80 350 GLY B C 1
ATOM 3610 O O . GLY B 1 178 ? 13.774 70.570 7.401 1.00 46.97 350 GLY B O 1
ATOM 3611 N N . VAL B 1 179 ? 12.941 68.701 6.444 1.00 44.85 351 VAL B N 1
ATOM 3612 C CA . VAL B 1 179 ? 11.559 68.906 6.932 1.00 38.11 351 VAL B CA 1
ATOM 3613 C C . VAL B 1 179 ? 11.452 68.347 8.351 1.00 33.56 351 VAL B C 1
ATOM 3614 O O . VAL B 1 179 ? 11.792 67.203 8.560 1.00 34.17 351 VAL B O 1
ATOM 3618 N N . PRO B 1 180 ? 10.992 69.161 9.340 1.00 31.49 352 PRO B N 1
ATOM 3619 C CA . PRO B 1 180 ? 10.866 68.653 10.730 1.00 32.01 352 PRO B CA 1
ATOM 3620 C C . PRO B 1 180 ? 9.897 67.516 10.874 1.00 31.85 352 PRO B C 1
ATOM 3621 O O . PRO B 1 180 ? 8.888 67.474 10.127 1.00 27.82 352 PRO B O 1
ATOM 3625 N N . ALA B 1 181 ? 10.146 66.649 11.866 1.00 30.59 353 ALA B N 1
ATOM 3626 C CA . ALA B 1 181 ? 9.429 65.363 11.980 1.00 34.55 353 ALA B CA 1
ATOM 3627 C C . ALA B 1 181 ? 7.959 65.558 12.307 1.00 35.72 353 ALA B C 1
ATOM 3628 O O . ALA B 1 181 ? 7.085 64.813 11.822 1.00 35.01 353 ALA B O 1
ATOM 3630 N N . GLU B 1 182 ? 7.684 66.575 13.109 1.00 35.68 354 GLU B N 1
ATOM 3631 C CA . GLU B 1 182 ? 6.332 66.938 13.484 1.00 37.41 354 GLU B CA 1
ATOM 3632 C C . GLU B 1 182 ? 5.484 67.331 12.241 1.00 33.55 354 GLU B C 1
ATOM 3633 O O . GLU B 1 182 ? 4.336 66.900 12.074 1.00 31.62 354 GLU B O 1
ATOM 3639 N N . VAL B 1 183 ? 6.069 68.150 11.381 1.00 31.32 355 VAL B N 1
ATOM 3640 C CA . VAL B 1 183 ? 5.425 68.567 10.132 1.00 30.03 355 VAL B CA 1
ATOM 3641 C C . VAL B 1 183 ? 5.244 67.372 9.190 1.00 31.64 355 VAL B C 1
ATOM 3642 O O . VAL B 1 183 ? 4.239 67.238 8.537 1.00 32.94 355 VAL B O 1
ATOM 3646 N N . LEU B 1 184 ? 6.240 66.508 9.142 1.00 34.96 356 LEU B N 1
ATOM 3647 C CA . LEU B 1 184 ? 6.198 65.301 8.324 1.00 35.29 356 LEU B CA 1
ATOM 3648 C C . LEU B 1 184 ? 5.040 64.330 8.717 1.00 31.93 356 LEU B C 1
ATOM 3649 O O . LEU B 1 184 ? 4.395 63.741 7.840 1.00 28.27 356 LEU B O 1
ATOM 3654 N N . CYS B 1 185 ? 4.777 64.192 10.014 1.00 27.73 357 CYS B N 1
ATOM 3655 C CA . CYS B 1 185 ? 3.671 63.372 10.510 1.00 31.02 357 CYS B CA 1
ATOM 3656 C C . CYS B 1 185 ? 2.295 63.922 10.150 1.00 28.72 357 CYS B C 1
ATOM 3657 O O . CYS B 1 185 ? 1.353 63.149 9.892 1.00 27.61 357 CYS B O 1
ATOM 3660 N N . ASN B 1 186 ? 2.173 65.247 10.187 1.00 25.51 358 ASN B N 1
ATOM 3661 C CA . ASN B 1 186 ? 0.949 65.919 9.782 1.00 24.90 358 ASN B CA 1
ATOM 3662 C C . ASN B 1 186 ? 0.654 65.686 8.290 1.00 20.73 358 ASN B C 1
ATOM 3663 O O . ASN B 1 186 ? -0.452 65.368 7.921 1.00 23.22 358 ASN B O 1
ATOM 3668 N N . ILE B 1 187 ? 1.676 65.847 7.474 1.00 24.73 359 ILE B N 1
ATOM 3669 C CA . ILE B 1 187 ? 1.610 65.618 6.030 1.00 25.13 359 ILE B CA 1
ATOM 3670 C C . ILE B 1 187 ? 1.227 64.168 5.730 1.00 22.48 359 ILE B C 1
ATOM 3671 O O . ILE B 1 187 ? 0.456 63.893 4.805 1.00 24.17 359 ILE B O 1
ATOM 3676 N N . GLU B 1 188 ? 1.697 63.245 6.565 1.00 26.16 360 GLU B N 1
ATOM 3677 C CA . GLU B 1 188 ? 1.364 61.836 6.408 1.00 23.11 360 GLU B CA 1
ATOM 3678 C C . GLU B 1 188 ? -0.104 61.583 6.667 1.00 21.13 360 GLU B C 1
ATOM 3679 O O . GLU B 1 188 ? -0.744 60.890 5.875 1.00 16.15 360 GLU B O 1
ATOM 3685 N N . ALA B 1 189 ? -0.604 62.103 7.793 1.00 21.23 361 ALA B N 1
ATOM 3686 C CA . ALA B 1 189 ? -2.039 62.115 8.143 1.00 22.58 361 ALA B CA 1
ATOM 3687 C C . ALA B 1 189 ? -2.921 62.707 7.064 1.00 22.02 361 ALA B C 1
ATOM 3688 O O . ALA B 1 189 ? -3.883 62.080 6.703 1.00 21.17 361 ALA B O 1
ATOM 3690 N N . ASP B 1 190 ? -2.602 63.930 6.594 1.00 23.61 362 ASP B N 1
ATOM 3691 C CA . ASP B 1 190 ? -3.380 64.598 5.551 1.00 21.51 362 ASP B CA 1
ATOM 3692 C C . ASP B 1 190 ? -3.411 63.769 4.289 1.00 20.75 362 ASP B C 1
ATOM 3693 O O . ASP B 1 190 ? -4.448 63.655 3.637 1.00 19.38 362 ASP B O 1
ATOM 3698 N N . THR B 1 191 ? -2.261 63.199 3.939 1.00 19.38 363 THR B N 1
ATOM 3699 C CA . THR B 1 191 ? -2.149 62.334 2.809 1.00 17.56 363 THR B CA 1
ATOM 3700 C C . THR B 1 191 ? -3.052 61.157 2.952 1.00 18.58 363 THR B C 1
ATOM 3701 O O . THR B 1 191 ? -3.788 60.858 2.016 1.00 21.53 363 THR B O 1
ATOM 3705 N N . TYR B 1 192 ? -3.004 60.466 4.091 1.00 21.66 364 TYR B N 1
ATOM 3706 C CA . TYR B 1 192 ? -3.885 59.312 4.349 1.00 18.98 364 TYR B CA 1
ATOM 3707 C C . TYR B 1 192 ? -5.386 59.618 4.131 1.00 22.24 364 TYR B C 1
ATOM 3708 O O . TYR B 1 192 ? -6.091 58.810 3.496 1.00 20.08 364 TYR B O 1
ATOM 3717 N N . TRP B 1 193 ? -5.866 60.746 4.681 1.00 21.05 365 TRP B N 1
ATOM 3718 C CA . TRP B 1 193 ? -7.297 61.071 4.663 1.00 19.82 365 TRP B CA 1
ATOM 3719 C C . TRP B 1 193 ? -7.727 61.516 3.272 1.00 20.63 365 TRP B C 1
ATOM 3720 O O . TRP B 1 193 ? -8.829 61.235 2.865 1.00 18.58 365 TRP B O 1
ATOM 3731 N N . CYS B 1 194 ? -6.858 62.225 2.557 1.00 19.85 366 CYS B N 1
ATOM 3732 C CA . CYS B 1 194 ? -7.202 62.714 1.238 1.00 22.08 366 CYS B CA 1
ATOM 3733 C C . CYS B 1 194 ? -7.177 61.608 0.192 1.00 23.71 366 CYS B C 1
ATOM 3734 O O . CYS B 1 194 ? -8.041 61.578 -0.680 1.00 21.43 366 CYS B O 1
ATOM 3737 N N . MET B 1 195 ? -6.185 60.709 0.290 1.00 22.28 367 MET B N 1
ATOM 3738 C CA . MET B 1 195 ? -6.147 59.495 -0.522 1.00 25.29 367 MET B CA 1
ATOM 3739 C C . MET B 1 195 ? -7.389 58.635 -0.212 1.00 23.63 367 MET B C 1
ATOM 3740 O O . MET B 1 195 ? -7.997 58.076 -1.109 1.00 18.89 367 MET B O 1
ATOM 3745 N N . SER B 1 196 ? -7.800 58.597 1.051 1.00 20.31 368 SER B N 1
ATOM 3746 C CA . SER B 1 196 ? -8.933 57.807 1.440 1.00 20.28 368 SER B CA 1
ATOM 3747 C C . SER B 1 196 ? -10.249 58.342 0.833 1.00 26.79 368 SER B C 1
ATOM 3748 O O . SER B 1 196 ? -11.158 57.561 0.589 1.00 24.86 368 SER B O 1
ATOM 3751 N N . LYS B 1 197 ? -10.369 59.661 0.654 1.00 28.00 369 LYS B N 1
ATOM 3752 C CA . LYS B 1 197 ? -11.591 60.239 0.081 1.00 30.91 369 LYS B CA 1
ATOM 3753 C C . LYS B 1 197 ? -11.702 59.920 -1.442 1.00 30.58 369 LYS B C 1
ATOM 3754 O O . LYS B 1 197 ? -12.808 59.737 -1.978 1.00 26.79 369 LYS B O 1
ATOM 3760 N N . LEU B 1 198 ? -10.550 59.891 -2.106 1.00 25.10 370 LEU B N 1
ATOM 3761 C CA . LEU B 1 198 ? -10.425 59.552 -3.509 1.00 28.59 370 LEU B CA 1
ATOM 3762 C C . LEU B 1 198 ? -10.794 58.069 -3.685 1.00 25.97 370 LEU B C 1
ATOM 3763 O O . LEU B 1 198 ? -11.493 57.704 -4.618 1.00 27.19 370 LEU B O 1
ATOM 3768 N N . LEU B 1 199 ? -10.323 57.223 -2.787 1.00 25.50 371 LEU B N 1
ATOM 3769 C CA . LEU B 1 199 ? -10.642 55.795 -2.861 1.00 23.90 371 LEU B CA 1
ATOM 3770 C C . LEU B 1 199 ? -12.094 55.492 -2.503 1.00 25.78 371 LEU B C 1
ATOM 3771 O O . LEU B 1 199 ? -12.647 54.540 -3.023 1.00 23.39 371 LEU B O 1
ATOM 3776 N N . ASP B 1 200 ? -12.692 56.276 -1.611 1.00 26.58 372 ASP B N 1
ATOM 3777 C CA . ASP B 1 200 ? -14.136 56.155 -1.321 1.00 30.39 372 ASP B CA 1
ATOM 3778 C C . ASP B 1 200 ? -14.977 56.281 -2.564 1.00 26.92 372 ASP B C 1
ATOM 3779 O O . ASP B 1 200 ? -15.976 55.623 -2.662 1.00 29.31 372 ASP B O 1
ATOM 3784 N N . GLY B 1 201 ? -14.561 57.108 -3.520 1.00 28.35 373 GLY B N 1
ATOM 3785 C CA . GLY B 1 201 ? -15.291 57.265 -4.787 1.00 25.33 373 GLY B CA 1
ATOM 3786 C C . GLY B 1 201 ? -15.057 56.196 -5.843 1.00 26.77 373 GLY B C 1
ATOM 37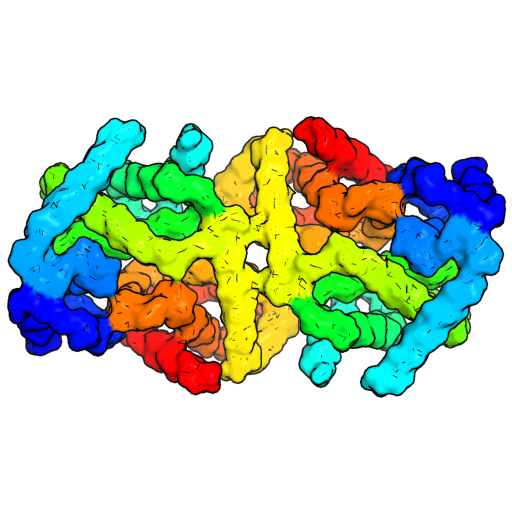87 O O . GLY B 1 201 ? -15.870 56.059 -6.775 1.00 27.79 373 GLY B O 1
ATOM 3788 N N . ILE B 1 202 ? -13.956 55.450 -5.749 1.00 26.89 374 ILE B N 1
ATOM 3789 C CA . ILE B 1 202 ? -13.663 54.367 -6.742 1.00 28.35 374 ILE B CA 1
ATOM 3790 C C . ILE B 1 202 ? -13.493 52.964 -6.103 1.00 31.64 374 ILE B C 1
ATOM 3791 O O . ILE B 1 202 ? -12.614 52.184 -6.492 1.00 31.57 374 ILE B O 1
ATOM 3796 N N . GLN B 1 203 ? -14.399 52.658 -5.174 1.00 32.00 375 GLN B N 1
ATOM 3797 C CA . GLN B 1 203 ? -14.337 51.498 -4.256 1.00 35.02 375 GLN B CA 1
ATOM 3798 C C . GLN B 1 203 ? -14.310 50.118 -4.943 1.00 34.99 375 GLN B C 1
ATOM 3799 O O . GLN B 1 203 ? -13.567 49.205 -4.532 1.00 37.30 375 GLN B O 1
ATOM 3805 N N . ASP B 1 204 ? -15.121 49.972 -5.988 1.00 33.27 376 ASP B N 1
ATOM 3806 C CA . ASP B 1 204 ? -15.199 48.717 -6.747 1.00 33.63 376 ASP B CA 1
ATOM 3807 C C . ASP B 1 204 ? -13.932 48.400 -7.553 1.00 29.16 376 ASP B C 1
ATOM 3808 O O . ASP B 1 204 ? -13.736 47.253 -7.966 1.00 26.62 376 ASP B O 1
ATOM 3811 N N . ASN B 1 205 ? -13.074 49.407 -7.769 1.00 27.80 377 ASN B N 1
ATOM 3812 C CA . ASN B 1 205 ? -11.809 49.211 -8.495 1.00 27.53 377 ASN B CA 1
ATOM 3813 C C . ASN B 1 205 ? -10.847 48.249 -7.786 1.00 25.63 377 ASN B C 1
ATOM 3814 O O . ASN B 1 205 ? -9.971 47.650 -8.445 1.00 27.33 377 ASN B O 1
ATOM 3819 N N . TYR B 1 206 ? -10.999 48.132 -6.454 1.00 26.03 378 TYR B N 1
ATOM 3820 C CA . TYR B 1 206 ? -10.052 47.396 -5.611 1.00 25.61 378 TYR B CA 1
ATOM 3821 C C . TYR B 1 206 ? -10.669 46.350 -4.633 1.00 27.10 378 TYR B C 1
ATOM 3822 O O . TYR B 1 206 ? -9.974 45.821 -3.791 1.00 24.96 378 TYR B O 1
ATOM 3831 N N . THR B 1 207 ? -11.953 46.027 -4.783 1.00 26.06 379 THR B N 1
ATOM 3832 C CA . THR B 1 207 ? -12.524 44.909 -4.088 1.00 27.56 379 THR B CA 1
ATOM 3833 C C . THR B 1 207 ? -12.105 43.648 -4.850 1.00 30.39 379 THR B C 1
ATOM 3834 O O . THR B 1 207 ? -11.480 43.738 -5.929 1.00 29.17 379 THR B O 1
ATOM 3838 N N . PHE B 1 208 ? -12.448 42.486 -4.296 1.00 29.17 380 PHE B N 1
ATOM 3839 C CA . PHE B 1 208 ? -12.110 41.175 -4.877 1.00 28.68 380 PHE B CA 1
ATOM 3840 C C . PHE B 1 208 ? -12.347 41.081 -6.393 1.00 27.54 380 PHE B C 1
ATOM 3841 O O . PHE B 1 208 ? -13.452 41.303 -6.867 1.00 27.89 380 PHE B O 1
ATOM 3849 N N . ALA B 1 209 ? -11.279 40.744 -7.118 1.00 26.14 381 ALA B N 1
ATOM 3850 C CA . ALA B 1 209 ? -11.269 40.591 -8.579 1.00 29.17 381 ALA B CA 1
ATOM 3851 C C . ALA B 1 209 ? -11.336 41.934 -9.348 1.00 30.69 381 ALA B C 1
ATOM 3852 O O . ALA B 1 209 ? -11.374 41.950 -10.593 1.00 33.29 381 ALA B O 1
ATOM 3854 N N . GLN B 1 210 ? -11.345 43.044 -8.598 1.00 30.90 382 GLN B N 1
ATOM 3855 C CA . GLN B 1 210 ? -11.350 44.410 -9.137 1.00 27.44 382 GLN B CA 1
ATOM 3856 C C . GLN B 1 210 ? -12.407 44.727 -10.228 1.00 29.84 382 GLN B C 1
ATOM 3857 O O . GLN B 1 210 ? -12.052 45.241 -11.294 1.00 31.12 382 GLN B O 1
ATOM 3863 N N . PRO B 1 211 ? -13.697 44.459 -9.951 1.00 29.03 383 PRO B N 1
ATOM 3864 C CA . PRO B 1 211 ? -14.792 44.632 -10.927 1.00 31.72 383 PRO B CA 1
ATOM 3865 C C . PRO B 1 211 ? -14.883 46.011 -11.573 1.00 29.51 383 PRO B C 1
ATOM 3866 O O . PRO B 1 211 ? -15.264 46.126 -12.729 1.00 30.23 383 PRO B O 1
ATOM 3870 N N . GLY B 1 212 ? -14.574 47.050 -10.820 1.00 30.34 384 GLY B N 1
ATOM 3871 C CA . GLY B 1 212 ? -14.553 48.391 -11.370 1.00 27.16 384 GLY B CA 1
ATOM 3872 C C . GLY B 1 212 ? -13.573 48.576 -12.518 1.00 27.66 384 GLY B C 1
ATOM 3873 O O . GLY B 1 212 ? -13.846 49.361 -13.417 1.00 24.86 384 GLY B O 1
ATOM 3874 N N . ILE B 1 213 ? -12.426 47.876 -12.488 1.00 24.54 385 ILE B N 1
ATOM 3875 C CA . ILE B 1 213 ? -11.428 48.052 -13.514 1.00 25.28 385 ILE B CA 1
ATOM 3876 C C . ILE B 1 213 ? -11.911 47.439 -14.847 1.00 27.75 385 ILE B C 1
ATOM 3877 O O . ILE B 1 213 ? -11.914 48.103 -15.876 1.00 24.62 385 ILE B O 1
ATOM 3882 N N . GLN B 1 214 ? -12.328 46.184 -14.820 1.00 28.59 386 GLN B N 1
ATOM 3883 C CA . GLN B 1 214 ? -12.874 45.527 -16.019 1.00 27.89 386 GLN B CA 1
ATOM 3884 C C . GLN B 1 214 ? -14.088 46.266 -16.606 1.00 26.21 386 GLN B C 1
ATOM 3885 O O . GLN B 1 214 ? -14.173 46.466 -17.808 1.00 26.62 386 GLN B O 1
ATOM 3887 N N . MET B 1 215 ? -15.029 46.658 -15.760 1.00 27.04 387 MET B N 1
ATOM 3888 C CA . MET B 1 215 ? -16.145 47.452 -16.192 1.00 29.51 387 MET B CA 1
ATOM 3889 C C . MET B 1 215 ? -15.677 48.744 -16.925 1.00 32.29 387 MET B C 1
ATOM 3890 O O . MET B 1 215 ? -16.142 49.064 -18.032 1.00 26.65 387 MET B O 1
ATOM 3895 N N . LYS B 1 216 ? -14.717 49.443 -16.328 1.00 29.15 388 LYS B N 1
ATOM 3896 C CA . LYS B 1 216 ? -14.199 50.676 -16.918 1.00 29.64 388 LYS B CA 1
ATOM 3897 C C . LYS B 1 216 ? -13.456 50.452 -18.237 1.00 26.29 388 LYS B C 1
ATOM 3898 O O . LYS B 1 216 ? -13.641 51.232 -19.159 1.00 21.29 388 LYS B O 1
ATOM 3904 N N . VAL B 1 217 ? -12.630 49.414 -18.343 1.00 23.68 389 VAL B N 1
ATOM 3905 C CA . VAL B 1 217 ? -11.935 49.154 -19.611 1.00 26.87 389 VAL B CA 1
ATOM 3906 C C . VAL B 1 217 ? -12.929 48.799 -20.760 1.00 27.20 389 VAL B C 1
ATOM 3907 O O . VAL B 1 217 ? -12.731 49.179 -21.940 1.00 23.35 389 VAL B O 1
ATOM 3911 N N . LYS B 1 218 ? -13.995 48.091 -20.413 1.00 27.50 390 LYS B N 1
ATOM 3912 C CA . LYS B 1 218 ? -15.026 47.766 -21.388 1.00 26.37 390 LYS B CA 1
ATOM 3913 C C . LYS B 1 218 ? -15.810 49.021 -21.808 1.00 24.69 390 LYS B C 1
ATOM 3914 O O . LYS B 1 218 ? -16.085 49.175 -22.972 1.00 25.09 390 LYS B O 1
ATOM 3920 N N . MET B 1 219 ? -16.150 49.910 -20.864 1.00 22.60 391 MET B N 1
ATOM 3921 C CA . MET B 1 219 ? -16.800 51.195 -21.188 1.00 28.61 391 MET B CA 1
ATOM 3922 C C . MET B 1 219 ? -15.859 52.064 -22.035 1.00 26.50 391 MET B C 1
ATOM 3923 O O . MET B 1 219 ? -16.316 52.713 -22.942 1.00 23.18 391 MET B O 1
ATOM 3928 N N . LEU B 1 220 ? -14.540 52.021 -21.771 1.00 23.55 392 LEU B N 1
ATOM 3929 C CA . LEU B 1 220 ? -13.546 52.692 -22.633 1.00 23.43 392 LEU B CA 1
ATOM 3930 C C . LEU B 1 220 ? -13.631 52.175 -24.094 1.00 26.06 392 LEU B C 1
ATOM 3931 O O . LEU B 1 220 ? -13.616 52.946 -25.062 1.00 24.28 392 LEU B O 1
ATOM 3936 N N . GLU B 1 221 ? -13.727 50.859 -24.237 1.00 28.41 393 GLU B N 1
ATOM 3937 C CA . GLU B 1 221 ? -13.830 50.228 -25.547 1.00 30.15 393 GLU B CA 1
ATOM 3938 C C . GLU B 1 221 ? -15.105 50.676 -26.280 1.00 23.03 393 GLU B C 1
ATOM 3939 O O . GLU B 1 221 ? -15.030 51.056 -27.444 1.00 28.22 393 GLU B O 1
ATOM 3945 N N . GLU B 1 222 ? -16.262 50.627 -25.618 1.00 26.62 394 GLU B N 1
ATOM 3946 C CA . GLU B 1 222 ? -17.537 51.132 -26.223 1.00 27.86 394 GLU B CA 1
ATOM 3947 C C . GLU B 1 222 ? -17.494 52.626 -26.637 1.00 31.21 394 GLU B C 1
ATOM 3948 O O . GLU B 1 222 ? -17.973 53.015 -27.735 1.00 32.76 394 GLU B O 1
ATOM 3954 N N . LEU B 1 223 ? -16.885 53.440 -25.775 1.00 26.46 395 LEU B N 1
ATOM 3955 C CA . LEU B 1 223 ? -16.710 54.875 -26.007 1.00 27.32 395 LEU B CA 1
ATOM 3956 C C . LEU B 1 223 ? -15.889 55.133 -27.262 1.00 26.07 395 LEU B C 1
ATOM 3957 O O . LEU B 1 223 ? -16.338 55.858 -28.143 1.00 22.98 395 LEU B O 1
ATOM 3962 N N . VAL B 1 224 ? -14.733 54.469 -27.385 1.00 23.90 396 VAL B N 1
ATOM 3963 C CA . VAL B 1 224 ? -13.833 54.635 -28.548 1.00 25.00 396 VAL B CA 1
ATOM 3964 C C . VAL B 1 224 ? -14.366 54.044 -29.893 1.00 25.05 396 VAL B C 1
ATOM 3965 O O . VAL B 1 224 ? -14.142 54.604 -30.959 1.00 28.94 396 VAL B O 1
ATOM 3969 N N . SER B 1 225 ? -15.068 52.925 -29.846 1.00 26.51 397 SER B N 1
ATOM 3970 C CA . SER B 1 225 ? -15.723 52.387 -31.056 1.00 29.97 397 SER B CA 1
ATOM 3971 C C . SER B 1 225 ? -16.693 53.420 -31.688 1.00 32.67 397 SER B C 1
ATOM 3972 O O . SER B 1 225 ? -16.860 53.446 -32.902 1.00 42.42 397 SER B O 1
ATOM 3975 N N . ARG B 1 226 ? -17.284 54.265 -30.844 1.00 35.77 398 ARG B N 1
ATOM 3976 C CA . ARG B 1 226 ? -18.212 55.344 -31.238 1.00 39.27 398 ARG B CA 1
ATOM 3977 C C . ARG B 1 226 ? -17.547 56.651 -31.676 1.00 40.15 398 ARG B C 1
ATOM 3978 O O . ARG B 1 226 ? -17.969 57.247 -32.651 1.00 40.97 398 ARG B O 1
ATOM 3982 N N . ILE B 1 227 ? -16.529 57.109 -30.947 1.00 41.10 399 ILE B N 1
ATOM 3983 C CA . ILE B 1 227 ? -15.861 58.378 -31.284 1.00 41.48 399 ILE B CA 1
ATOM 3984 C C . ILE B 1 227 ? -14.741 58.223 -32.323 1.00 41.09 399 ILE B C 1
ATOM 3985 O O . ILE B 1 227 ? -14.508 59.134 -33.144 1.00 37.65 399 ILE B O 1
ATOM 3990 N N . ASP B 1 228 ? -14.081 57.068 -32.327 1.00 38.10 400 ASP B N 1
ATOM 3991 C CA . ASP B 1 228 ? -13.007 56.815 -33.284 1.00 37.72 400 ASP B CA 1
ATOM 3992 C C . ASP B 1 228 ? -12.981 55.347 -33.793 1.00 38.14 400 ASP B C 1
ATOM 3993 O O . ASP B 1 228 ? -12.073 54.554 -33.472 1.00 34.10 400 ASP B O 1
ATOM 3998 N N . GLU B 1 229 ? -13.968 55.024 -34.632 1.00 34.66 401 GLU B N 1
ATOM 3999 C CA . GLU B 1 229 ? -14.143 53.679 -35.159 1.00 38.15 401 GLU B CA 1
ATOM 4000 C C . GLU B 1 229 ? -12.883 53.158 -35.840 1.00 36.02 401 GLU B C 1
ATOM 4001 O O . GLU B 1 229 ? -12.619 51.975 -35.850 1.00 36.10 401 GLU B O 1
ATOM 4003 N N . GLN B 1 230 ? -12.086 54.063 -36.365 1.00 34.90 402 GLN B N 1
ATOM 4004 C CA . GLN B 1 230 ? -10.885 53.705 -37.103 1.00 36.39 402 GLN B CA 1
ATOM 4005 C C . GLN B 1 230 ? -9.710 53.274 -36.232 1.00 34.02 402 GLN B C 1
ATOM 4006 O O . GLN B 1 230 ? -8.920 52.424 -36.632 1.00 33.05 402 GLN B O 1
ATOM 4012 N N . VAL B 1 231 ? -9.560 53.885 -35.060 1.00 29.65 403 VAL B N 1
ATOM 4013 C CA . VAL B 1 231 ? -8.534 53.437 -34.118 1.00 28.62 403 VAL B CA 1
ATOM 4014 C C . VAL B 1 231 ? -8.996 52.093 -33.518 1.00 26.60 403 VAL B C 1
ATOM 4015 O O . VAL B 1 231 ? -8.205 51.158 -33.434 1.00 31.10 403 VAL B O 1
ATOM 4019 N N . HIS B 1 232 ? -10.289 52.010 -33.171 1.00 26.49 404 HIS B N 1
ATOM 4020 C CA . HIS B 1 232 ? -10.909 50.823 -32.599 1.00 30.59 404 HIS B CA 1
ATOM 4021 C C . HIS B 1 232 ? -10.749 49.553 -33.484 1.00 31.76 404 HIS B C 1
ATOM 4022 O O . HIS B 1 232 ? -10.390 48.471 -32.982 1.00 24.18 404 HIS B O 1
ATOM 4029 N N . ARG B 1 233 ? -11.002 49.708 -34.785 1.00 30.80 405 ARG B N 1
ATOM 4030 C CA . ARG B 1 233 ? -10.865 48.623 -35.760 1.00 31.92 405 ARG B CA 1
ATOM 4031 C C . ARG B 1 233 ? -9.428 48.231 -36.010 1.00 30.73 405 ARG B C 1
ATOM 4032 O O . ARG B 1 233 ? -9.121 47.066 -36.232 1.00 31.57 405 ARG B O 1
ATOM 4040 N N . HIS B 1 234 ? -8.539 49.192 -35.995 1.00 26.07 406 HIS B N 1
ATOM 4041 C CA . HIS B 1 234 ? -7.125 48.890 -36.192 1.00 29.86 406 HIS B CA 1
ATOM 4042 C C . HIS B 1 234 ? -6.559 48.040 -35.023 1.00 31.62 406 HIS B C 1
ATOM 4043 O O . HIS B 1 234 ? -5.757 47.120 -35.244 1.00 25.57 406 HIS B O 1
ATOM 4050 N N . LEU B 1 235 ? -6.999 48.343 -33.795 1.00 32.84 407 LEU B N 1
ATOM 4051 C CA . LEU B 1 235 ? -6.662 47.530 -32.607 1.00 34.39 407 LEU B CA 1
ATOM 4052 C C . LEU B 1 235 ? -7.166 46.085 -32.761 1.00 35.65 407 LEU B C 1
ATOM 4053 O O . LEU B 1 235 ? -6.417 45.144 -32.527 1.00 34.03 407 LEU B O 1
ATOM 4058 N N . ASP B 1 236 ? -8.436 45.932 -33.119 1.00 34.92 408 ASP B N 1
ATOM 4059 C CA . ASP B 1 236 ? -9.034 44.611 -33.320 1.00 36.58 408 ASP B CA 1
ATOM 4060 C C . ASP B 1 236 ? -8.347 43.890 -34.464 1.00 37.27 408 ASP B C 1
ATOM 4061 O O . ASP B 1 236 ? -8.086 42.699 -34.372 1.00 37.33 408 ASP B O 1
ATOM 4066 N N . GLN B 1 237 ? -8.019 44.627 -35.519 1.00 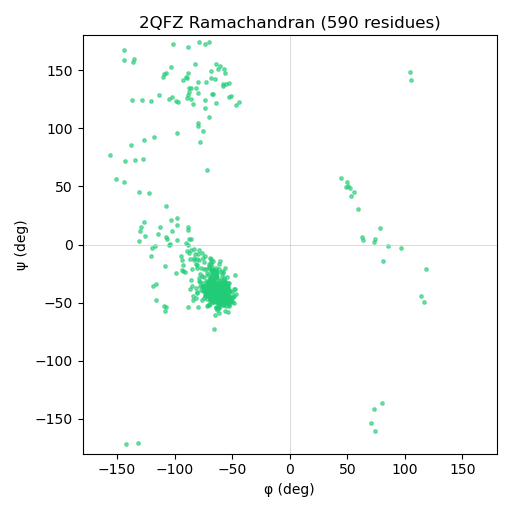36.16 409 GLN B N 1
ATOM 4067 C CA . GLN B 1 237 ? -7.367 44.058 -36.694 1.00 39.67 409 GLN B CA 1
ATOM 4068 C C . GLN B 1 237 ? -5.965 43.534 -36.348 1.00 38.95 409 GLN B C 1
ATOM 4069 O O . GLN B 1 237 ? -5.554 42.488 -36.846 1.00 35.82 409 GLN B O 1
ATOM 4075 N N . HIS B 1 238 ? -5.261 44.227 -35.457 1.00 35.82 410 HIS B N 1
ATOM 4076 C CA . HIS B 1 238 ? -3.943 43.795 -35.013 1.00 37.97 410 HIS B CA 1
ATOM 4077 C C . HIS B 1 238 ? -3.951 43.034 -33.675 1.00 36.13 410 HIS B C 1
ATOM 4078 O O . HIS B 1 238 ? -2.916 42.880 -33.053 1.00 35.32 410 HIS B O 1
ATOM 4085 N N . GLU B 1 239 ? -5.134 42.556 -33.276 1.00 37.80 411 GLU B N 1
ATOM 4086 C CA . GLU B 1 239 ? -5.340 41.715 -32.081 1.00 40.12 411 GLU B CA 1
ATOM 4087 C C . GLU B 1 239 ? -4.756 42.307 -30.774 1.00 38.14 411 GLU B C 1
ATOM 4088 O O . GLU B 1 239 ? -4.170 41.594 -29.955 1.00 37.96 411 GLU B O 1
ATOM 4091 N N . VAL B 1 240 ? -4.932 43.617 -30.594 1.00 34.38 412 VAL B N 1
ATOM 4092 C CA . VAL B 1 240 ? -4.676 44.256 -29.321 1.00 31.70 412 VAL B CA 1
ATOM 4093 C C . VAL B 1 240 ? -6.016 44.439 -28.585 1.00 33.69 412 VAL B C 1
ATOM 4094 O O . VAL B 1 240 ? -6.978 45.038 -29.128 1.00 36.80 412 VAL B O 1
ATOM 4098 N N . ARG B 1 241 ? -6.084 43.894 -27.369 1.00 26.90 413 ARG B N 1
ATOM 4099 C CA . ARG B 1 241 ? -7.253 44.050 -26.483 1.00 30.10 413 ARG B CA 1
ATOM 4100 C C . ARG B 1 241 ? -7.043 45.303 -25.635 1.00 24.34 413 ARG B C 1
ATOM 4101 O O . ARG B 1 241 ? -5.924 45.588 -25.248 1.00 24.36 413 ARG B O 1
ATOM 4109 N N . TYR B 1 242 ? -8.111 46.051 -25.368 1.00 23.39 414 TYR B N 1
ATOM 4110 C CA . TYR B 1 242 ? -8.029 47.285 -24.575 1.00 22.27 414 TYR B CA 1
ATOM 4111 C C . TYR B 1 242 ? -7.437 46.987 -23.184 1.00 21.10 414 TYR B C 1
ATOM 4112 O O . TYR B 1 242 ? -6.583 47.707 -22.688 1.00 20.96 414 TYR B O 1
ATOM 4121 N N . LEU B 1 243 ? -7.862 45.872 -22.607 1.00 23.00 415 LEU B N 1
ATOM 4122 C CA . LEU B 1 243 ? -7.383 45.394 -21.310 1.00 26.03 415 LEU B CA 1
ATOM 4123 C C . LEU B 1 243 ? -5.879 45.230 -21.235 1.00 23.37 415 LEU B C 1
ATOM 4124 O O . LEU B 1 243 ? -5.280 45.459 -20.181 1.00 23.58 415 LEU B O 1
ATOM 4129 N N . GLN B 1 244 ? -5.264 44.847 -22.354 1.00 23.92 416 GLN B N 1
ATOM 4130 C CA . GLN B 1 244 ? -3.814 44.697 -22.423 1.00 21.98 416 GLN B CA 1
ATOM 4131 C C . GLN B 1 244 ? -2.977 45.981 -22.227 1.00 26.25 416 GLN B C 1
ATOM 4132 O O . GLN B 1 244 ? -1.812 45.902 -21.829 1.00 29.78 416 GLN B O 1
ATOM 4138 N N . PHE B 1 245 ? -3.516 47.154 -22.546 1.00 20.47 417 PHE B N 1
ATOM 4139 C CA . PHE B 1 245 ? -2.800 48.402 -22.247 1.00 22.21 417 PHE B CA 1
ATOM 4140 C C . PHE B 1 245 ? -3.531 49.287 -21.231 1.00 20.62 417 PHE B C 1
ATOM 4141 O O . PHE B 1 245 ? -2.884 49.946 -20.407 1.00 20.99 417 PHE B O 1
ATOM 4149 N N . ALA B 1 246 ? -4.869 49.265 -21.282 1.00 22.23 418 ALA B N 1
ATOM 4150 C CA . ALA B 1 246 ? -5.747 50.137 -20.501 1.00 21.57 418 ALA B CA 1
ATOM 4151 C C . ALA B 1 246 ? -6.016 49.719 -19.058 1.00 21.77 418 ALA B C 1
ATOM 4152 O O . ALA B 1 246 ? -6.536 50.528 -18.299 1.00 21.68 418 ALA B O 1
ATOM 4154 N N . PHE B 1 247 ? -5.741 48.466 -18.678 1.00 23.13 419 PHE B N 1
ATOM 4155 C CA . PHE B 1 247 ? -5.878 48.042 -17.277 1.00 22.96 419 PHE B CA 1
ATOM 4156 C C . PHE B 1 247 ? -5.104 48.968 -16.338 1.00 17.82 419 PHE B C 1
ATOM 4157 O O . PHE B 1 247 ? -5.613 49.412 -15.349 1.00 18.53 419 PHE B O 1
ATOM 4165 N N . ARG B 1 248 ? -3.857 49.192 -16.687 1.00 21.29 420 ARG B N 1
ATOM 4166 C CA . ARG B 1 248 ? -2.947 50.085 -16.011 1.00 24.80 420 ARG B CA 1
ATOM 4167 C C . ARG B 1 248 ? -3.415 51.563 -16.032 1.00 24.41 420 ARG B C 1
ATOM 4168 O O . ARG B 1 248 ? -3.245 52.285 -15.054 1.00 19.07 420 ARG B O 1
ATOM 4176 N N . TRP B 1 249 ? -4.001 52.001 -17.158 1.00 20.61 421 TRP B N 1
ATOM 4177 C CA . TRP B 1 249 ? -4.596 53.335 -17.252 1.00 19.15 421 TRP B CA 1
ATOM 4178 C C . TRP B 1 249 ? -5.731 53.533 -16.200 1.00 17.95 421 TRP B C 1
ATOM 4179 O O . TRP B 1 249 ? -5.880 54.616 -15.610 1.00 21.31 421 TRP B O 1
ATOM 4190 N N . MET B 1 250 ? -6.526 52.505 -15.955 1.00 18.96 422 MET B N 1
ATOM 4191 C CA . MET B 1 250 ? -7.560 52.569 -14.933 1.00 19.51 422 MET B CA 1
ATOM 4192 C C . MET B 1 250 ? -7.019 52.324 -13.529 1.00 18.91 422 MET B C 1
ATOM 4193 O O . MET B 1 250 ? -7.374 53.064 -12.583 1.00 16.63 422 MET B O 1
ATOM 4198 N N . ASN B 1 251 ? -6.185 51.296 -13.395 1.00 19.11 423 ASN B N 1
ATOM 4199 C CA . ASN B 1 251 ? -5.699 50.829 -12.077 1.00 20.34 423 ASN B CA 1
ATOM 4200 C C . ASN B 1 251 ? -4.837 51.887 -11.383 1.00 23.73 423 ASN B C 1
ATOM 4201 O O . ASN B 1 251 ? -4.940 52.083 -10.165 1.00 22.38 423 ASN B O 1
ATOM 4206 N N . ASN B 1 252 ? -3.950 52.521 -12.166 1.00 20.45 424 ASN B N 1
ATOM 4207 C CA . ASN B 1 252 ? -3.092 53.530 -11.672 1.00 23.10 424 ASN B CA 1
ATOM 4208 C C . ASN B 1 252 ? -3.516 54.971 -12.022 1.00 20.72 424 ASN B C 1
ATOM 4209 O O . ASN B 1 252 ? -2.718 55.870 -11.831 1.00 22.94 424 ASN B O 1
ATOM 4214 N N . LEU B 1 253 ? -4.740 55.168 -12.537 1.00 21.60 425 LEU B N 1
ATOM 4215 C CA . LEU B 1 253 ? -5.319 56.495 -12.935 1.00 22.70 425 LEU B CA 1
ATOM 4216 C C . LEU B 1 253 ? -4.387 57.328 -13.856 1.00 25.18 425 LEU B C 1
ATOM 4217 O O . LEU B 1 253 ? -4.132 58.505 -13.620 1.00 25.38 425 LEU B O 1
ATOM 4222 N N . LEU B 1 254 ? -3.917 56.672 -14.913 1.00 22.66 426 LEU B N 1
ATOM 4223 C CA . LEU B 1 254 ? -2.972 57.206 -15.885 1.00 21.69 426 LEU B CA 1
ATOM 4224 C C . LEU B 1 254 ? -1.589 57.571 -15.372 1.00 23.22 426 LEU B C 1
ATOM 4225 O O . LEU B 1 254 ? -0.768 58.011 -16.158 1.00 25.24 426 LEU B O 1
ATOM 4230 N N . MET B 1 255 ? -1.295 57.315 -14.095 1.00 22.82 427 MET B N 1
ATOM 4231 C CA . MET B 1 255 ? -0.042 57.756 -13.510 1.00 20.54 427 MET B CA 1
ATOM 4232 C C . MET B 1 255 ? 1.195 57.071 -14.054 1.00 21.24 427 MET B C 1
ATOM 4233 O O . MET B 1 255 ? 2.275 57.595 -13.926 1.00 21.25 427 MET B O 1
ATOM 4238 N N . ARG B 1 256 ? 1.057 55.885 -14.614 1.00 24.97 428 ARG B N 1
ATOM 4239 C CA . ARG B 1 256 ? 2.207 55.215 -15.236 1.00 24.93 428 ARG B CA 1
ATOM 4240 C C . ARG B 1 256 ? 2.431 55.645 -16.709 1.00 25.58 428 ARG B C 1
ATOM 4241 O O . ARG B 1 256 ? 3.296 55.105 -17.354 1.00 25.28 428 ARG B O 1
ATOM 4249 N N . GLU B 1 257 ? 1.653 56.611 -17.213 1.00 24.85 429 GLU B N 1
ATOM 4250 C CA . GLU B 1 257 ? 1.668 56.985 -18.626 1.00 23.86 429 GLU B CA 1
ATOM 4251 C C . GLU B 1 257 ? 2.041 58.443 -18.875 1.00 22.48 429 GLU B C 1
ATOM 4252 O O . GLU B 1 257 ? 2.255 58.832 -20.024 1.00 24.74 429 GLU B O 1
ATOM 4258 N N . VAL B 1 258 ? 2.110 59.246 -17.814 1.00 27.06 430 VAL B N 1
ATOM 4259 C CA . VAL B 1 258 ? 2.467 60.659 -17.901 1.00 24.45 430 VAL B CA 1
ATOM 4260 C C . VAL B 1 258 ? 3.282 61.048 -16.680 1.00 25.92 430 VAL B C 1
ATOM 4261 O O . VAL B 1 258 ? 3.172 60.397 -15.626 1.00 27.08 430 VAL B O 1
ATOM 4265 N N . PRO B 1 259 ? 4.057 62.141 -16.779 1.00 25.49 431 PRO B N 1
ATOM 4266 C CA . PRO B 1 259 ? 4.833 62.602 -15.599 1.00 24.73 431 PRO B CA 1
ATOM 4267 C C . PRO B 1 259 ? 3.987 62.963 -14.384 1.00 21.69 431 PRO B C 1
ATOM 4268 O O . PRO B 1 259 ? 2.828 63.371 -14.533 1.00 16.40 431 PRO B O 1
ATOM 4272 N N . LEU B 1 260 ? 4.590 62.852 -13.191 1.00 23.01 432 LEU B N 1
ATOM 4273 C CA . LEU B 1 260 ? 3.952 63.260 -11.937 1.00 23.70 432 LEU B CA 1
ATOM 4274 C C . LEU B 1 260 ? 3.425 64.694 -11.973 1.00 23.52 432 LEU B C 1
ATOM 4275 O O . LEU B 1 260 ? 2.304 64.946 -11.580 1.00 25.18 432 LEU B O 1
ATOM 4280 N N . ARG B 1 261 ? 4.187 65.642 -12.490 1.00 26.11 433 ARG B N 1
ATOM 4281 C CA . ARG B 1 261 ? 3.641 66.992 -12.675 1.00 27.50 433 ARG B CA 1
ATOM 4282 C C . ARG B 1 261 ? 2.297 67.026 -13.405 1.00 28.89 433 ARG B C 1
ATOM 4283 O O . ARG B 1 261 ? 1.407 67.807 -13.036 1.00 26.93 433 ARG B O 1
ATOM 4291 N N . CYS B 1 262 ? 2.158 66.198 -14.444 1.00 27.38 434 CYS B N 1
ATOM 4292 C CA . CYS B 1 262 ? 0.941 66.148 -15.244 1.00 25.59 434 CYS B CA 1
ATOM 4293 C C . CYS B 1 262 ? -0.193 65.460 -14.459 1.00 22.76 434 CYS B C 1
ATOM 4294 O O . CYS B 1 262 ? -1.354 65.876 -14.566 1.00 22.95 434 CYS B O 1
ATOM 4297 N N . THR B 1 263 ? 0.130 64.416 -13.689 1.00 24.39 435 THR B N 1
ATOM 4298 C CA . THR B 1 263 ? -0.856 63.809 -12.759 1.00 22.34 435 THR B CA 1
ATOM 4299 C C . THR B 1 263 ? -1.454 64.872 -11.812 1.00 21.11 435 THR B C 1
ATOM 4300 O O . THR B 1 263 ? -2.654 64.962 -11.629 1.00 21.51 435 THR B O 1
ATOM 4304 N N . ILE B 1 264 ? -0.609 65.661 -11.189 1.00 23.78 436 ILE B N 1
ATOM 4305 C CA . ILE B 1 264 ? -1.091 66.680 -10.220 1.00 21.14 436 ILE B CA 1
ATOM 4306 C C . ILE B 1 264 ? -2.085 67.649 -10.861 1.00 22.64 436 ILE B C 1
ATOM 4307 O O . ILE B 1 264 ? -3.116 67.960 -10.286 1.00 22.81 436 ILE B O 1
ATOM 4312 N N . ARG B 1 265 ? -1.769 68.089 -12.082 1.00 22.67 437 ARG B N 1
ATOM 4313 C CA . ARG B 1 265 ? -2.615 68.970 -12.862 1.00 20.44 437 ARG B CA 1
ATOM 4314 C C . ARG B 1 265 ? -3.902 68.307 -13.283 1.00 18.93 437 ARG B C 1
ATOM 4315 O O . ARG B 1 265 ? -4.988 68.861 -13.120 1.00 12.85 437 ARG B O 1
ATOM 4323 N N . LEU B 1 266 ? -3.791 67.088 -13.763 1.00 21.17 438 LEU B N 1
ATOM 4324 C CA . LEU B 1 266 ? -4.957 66.281 -14.040 1.00 24.27 438 LEU B CA 1
ATOM 4325 C C . LEU B 1 266 ? -5.895 66.224 -12.834 1.00 20.99 438 LEU B C 1
ATOM 4326 O O . LEU B 1 266 ? -7.103 66.398 -12.953 1.00 17.94 438 LEU B O 1
ATOM 4331 N N . TRP B 1 267 ? -5.334 65.975 -11.658 1.00 20.57 439 TRP B N 1
ATOM 4332 C CA . TRP B 1 267 ? -6.153 65.787 -10.471 1.00 16.70 439 TRP B CA 1
ATOM 4333 C C . TRP B 1 267 ? -6.759 67.115 -9.925 1.00 19.79 439 TRP B C 1
ATOM 4334 O O . TRP B 1 267 ? -7.700 67.087 -9.138 1.00 24.89 439 TRP B O 1
ATOM 4345 N N . ASP B 1 268 ? -6.260 68.273 -10.359 1.00 24.38 440 ASP B N 1
ATOM 4346 C CA . ASP B 1 268 ? -6.971 69.538 -10.105 1.00 22.53 440 ASP B CA 1
ATOM 4347 C C . ASP B 1 268 ? -8.393 69.412 -10.682 1.00 22.69 440 ASP B C 1
ATOM 4348 O O . ASP B 1 268 ? -9.408 69.690 -10.002 1.00 19.36 440 ASP B O 1
ATOM 4353 N N . THR B 1 269 ? -8.480 68.967 -11.932 1.00 21.94 441 THR B N 1
ATOM 4354 C CA . THR B 1 269 ? -9.778 68.850 -12.593 1.00 18.53 441 THR B CA 1
ATOM 4355 C C . THR B 1 269 ? -10.638 67.712 -12.058 1.00 22.23 441 THR B C 1
ATOM 4356 O O . THR B 1 269 ? -11.861 67.844 -11.878 1.00 19.95 441 THR B O 1
ATOM 4360 N N . TYR B 1 270 ? -10.008 66.582 -11.797 1.00 20.39 442 TYR B N 1
ATOM 4361 C CA . TYR B 1 270 ? -10.729 65.435 -11.259 1.00 21.44 442 TYR B CA 1
ATOM 4362 C C . TYR B 1 270 ? -11.389 65.784 -9.922 1.00 27.21 442 TYR B C 1
ATOM 4363 O O . TYR B 1 270 ? -12.528 65.351 -9.642 1.00 27.61 442 TYR B O 1
ATOM 4372 N N . GLN B 1 271 ? -10.713 66.585 -9.103 1.00 28.62 443 GLN B N 1
ATOM 4373 C CA . GLN B 1 271 ? -11.322 67.027 -7.849 1.00 34.48 443 GLN B CA 1
ATOM 4374 C C . GLN B 1 271 ? -12.411 68.111 -8.027 1.00 36.87 443 GLN B C 1
ATOM 4375 O O . GLN B 1 271 ? -13.221 68.269 -7.136 1.00 32.11 443 GLN B O 1
ATOM 4381 N N . SER B 1 272 ? -12.397 68.833 -9.162 1.00 37.66 444 SER B N 1
ATOM 4382 C CA . SER B 1 272 ? -13.396 69.873 -9.507 1.00 42.62 444 SER B CA 1
ATOM 4383 C C . SER B 1 272 ? -14.661 69.336 -10.202 1.00 44.94 444 SER B C 1
ATOM 4384 O O . SER B 1 272 ? -15.770 69.820 -9.950 1.00 46.48 444 SER B O 1
ATOM 4387 N N . GLU B 1 273 ? -14.473 68.355 -11.087 1.00 45.80 445 GLU B N 1
ATOM 4388 C CA . GLU B 1 273 ? -15.578 67.717 -11.851 1.00 45.39 445 GLU B CA 1
ATOM 4389 C C . GLU B 1 273 ? -16.312 66.676 -10.984 1.00 45.09 445 GLU B C 1
ATOM 4390 O O . GLU B 1 273 ? -15.675 65.959 -10.201 1.00 41.20 445 GLU B O 1
ATOM 4396 N N . PRO B 1 274 ? -17.663 66.611 -11.088 1.00 46.44 446 PRO B N 1
ATOM 4397 C CA . PRO B 1 274 ? -18.418 65.599 -10.332 1.00 45.01 446 PRO B CA 1
ATOM 4398 C C . PRO B 1 274 ? -18.127 64.169 -10.799 1.00 41.85 446 PRO B C 1
ATOM 4399 O O . PRO B 1 274 ? -18.197 63.886 -12.011 1.00 38.92 446 PRO B O 1
ATOM 4403 N N . ASP B 1 275 ? -17.808 63.292 -9.837 1.00 37.03 447 ASP B N 1
ATOM 4404 C CA . ASP B 1 275 ? -17.368 61.943 -10.111 1.00 36.24 447 ASP B CA 1
ATOM 4405 C C . ASP B 1 275 ? -16.143 62.013 -11.041 1.00 32.52 447 ASP B C 1
ATOM 4406 O O . ASP B 1 275 ? -16.065 61.291 -12.047 1.00 28.43 447 ASP B O 1
ATOM 4411 N N . GLY B 1 276 ? -15.206 62.909 -10.719 1.00 26.19 448 GLY B N 1
ATOM 4412 C CA . GLY B 1 276 ? -13.975 63.107 -11.522 1.00 23.76 448 GLY B CA 1
ATOM 4413 C C . GLY B 1 276 ? -13.187 61.839 -11.761 1.00 20.66 448 GLY B C 1
ATOM 4414 O O . GLY B 1 276 ? -12.954 61.444 -12.889 1.00 21.41 448 GLY B O 1
ATOM 4415 N N . PHE B 1 277 ? -12.789 61.193 -10.675 1.00 19.86 449 PHE B N 1
ATOM 4416 C CA . PHE B 1 277 ? -11.923 60.024 -10.729 1.00 23.13 449 PHE B CA 1
ATOM 4417 C C . PHE B 1 277 ? -12.699 58.804 -11.216 1.00 26.60 449 PHE B C 1
ATOM 4418 O O . PHE B 1 277 ? -12.128 57.891 -11.789 1.00 30.94 449 PHE B O 1
ATOM 4426 N N . SER B 1 278 ? -13.994 58.823 -10.955 1.00 26.67 450 SER B N 1
ATOM 4427 C CA . SER B 1 278 ? -14.908 57.716 -11.208 1.00 31.41 450 SER B CA 1
ATOM 4428 C C . SER B 1 278 ? -15.330 57.627 -12.678 1.00 31.38 450 SER B C 1
ATOM 4429 O O . SER B 1 278 ? -15.207 56.579 -13.330 1.00 34.82 450 SER B O 1
ATOM 4432 N N . HIS B 1 279 ? -15.829 58.743 -13.183 1.00 23.73 451 HIS B N 1
ATOM 4433 C CA . HIS B 1 279 ? -16.509 58.797 -14.462 1.00 25.38 451 HIS B CA 1
ATOM 4434 C C . HIS B 1 279 ? -15.750 59.659 -15.435 1.00 20.08 451 HIS B C 1
ATOM 4435 O O . HIS B 1 279 ? -15.526 59.246 -16.561 1.00 24.81 451 HIS B O 1
ATOM 4437 N N . PHE B 1 280 ? -15.327 60.856 -15.029 1.00 22.52 452 PHE B N 1
ATOM 4438 C CA . PHE B 1 280 ? -14.672 61.750 -16.006 1.00 22.53 452 PHE B CA 1
ATOM 4439 C C . PHE B 1 280 ? -13.328 61.151 -16.526 1.00 20.98 452 PHE B C 1
ATOM 4440 O O . PHE B 1 280 ? -12.962 61.388 -17.652 1.00 20.00 452 PHE B O 1
ATOM 4448 N N . HIS B 1 281 ? -12.666 60.324 -15.710 1.00 19.93 453 HIS B N 1
ATOM 4449 C CA . HIS B 1 281 ? -11.373 59.652 -16.086 1.00 20.09 453 HIS B CA 1
ATOM 4450 C C . HIS B 1 281 ? -11.505 58.767 -17.311 1.00 16.63 453 HIS B C 1
ATOM 4451 O O . HIS B 1 281 ? -10.584 58.615 -18.060 1.00 16.26 453 HIS B O 1
ATOM 4458 N N . LEU B 1 282 ? -12.685 58.197 -17.510 1.00 20.55 454 LEU B N 1
ATOM 4459 C CA . LEU B 1 282 ? -12.991 57.382 -18.679 1.00 20.72 454 LEU B CA 1
ATOM 4460 C C . LEU B 1 282 ? -12.861 58.216 -19.980 1.00 21.75 454 LEU B C 1
ATOM 4461 O O . LEU B 1 282 ? -12.353 57.723 -20.978 1.00 23.20 454 LEU B O 1
ATOM 4463 N N . TYR B 1 283 ? -13.302 59.486 -19.940 1.00 19.48 455 TYR B N 1
ATOM 4464 C CA . TYR B 1 283 ? -13.249 60.371 -21.115 1.00 22.66 455 TYR B CA 1
ATOM 4465 C C . TYR B 1 283 ? -11.835 60.840 -21.360 1.00 21.24 455 TYR B C 1
ATOM 4466 O O . TYR B 1 283 ? -11.436 60.994 -22.481 1.00 18.93 455 TYR B O 1
ATOM 4475 N N . VAL B 1 284 ? -11.067 61.008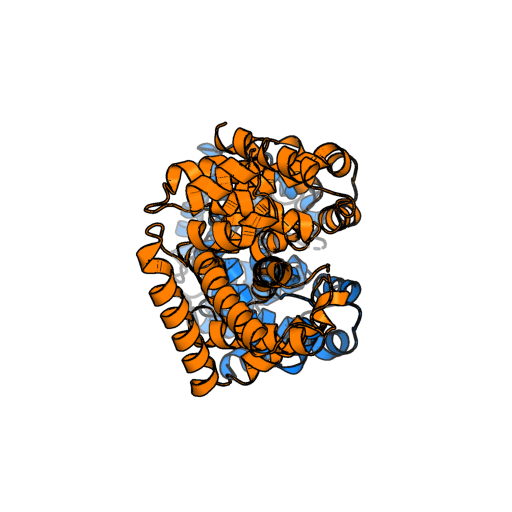 -20.288 1.00 18.62 456 VAL B N 1
ATOM 4476 C CA . VAL B 1 284 ? -9.660 61.428 -20.400 1.00 15.93 456 VAL B CA 1
ATOM 4477 C C . VAL B 1 284 ? -8.821 60.315 -21.068 1.00 16.44 456 VAL B C 1
ATOM 4478 O O . VAL B 1 284 ? -8.005 60.605 -21.951 1.00 18.23 456 VAL B O 1
ATOM 4482 N N . CYS B 1 285 ? -9.089 59.066 -20.682 1.00 12.90 457 CYS B N 1
ATOM 4483 C CA . CYS B 1 285 ? -8.477 57.881 -21.292 1.00 13.23 457 CYS B CA 1
ATOM 4484 C C . CYS B 1 285 ? -8.810 57.765 -22.790 1.00 12.81 457 CYS B C 1
ATOM 4485 O O . CYS B 1 285 ? -7.947 57.488 -23.579 1.00 17.32 457 CYS B O 1
ATOM 4488 N N . ALA B 1 286 ? -10.058 57.992 -23.164 1.00 17.44 458 ALA B N 1
ATOM 4489 C CA . ALA B 1 286 ? -10.445 58.013 -24.581 1.00 19.95 458 ALA B CA 1
ATOM 4490 C C . ALA B 1 286 ? -9.691 59.091 -25.379 1.00 20.82 458 ALA B C 1
ATOM 4491 O O . ALA B 1 286 ? -9.236 58.839 -26.476 1.00 21.38 458 ALA B O 1
ATOM 4493 N N . ALA B 1 287 ? -9.570 60.283 -24.805 1.00 23.92 459 ALA B N 1
ATOM 4494 C CA . ALA B 1 287 ? -8.906 61.389 -25.465 1.00 24.43 459 ALA B CA 1
ATOM 4495 C C . ALA B 1 287 ? -7.410 61.158 -25.538 1.00 24.82 459 ALA B C 1
ATOM 4496 O O . ALA B 1 287 ? -6.770 61.543 -26.515 1.00 23.67 459 ALA B O 1
ATOM 4498 N N . PHE B 1 288 ? -6.863 60.502 -24.511 1.00 22.18 460 PHE B N 1
ATOM 4499 C CA . PHE B 1 288 ? -5.464 60.095 -24.487 1.00 24.96 460 PHE B CA 1
ATOM 4500 C C . PHE B 1 288 ? -5.133 59.117 -25.629 1.00 25.71 460 PHE B C 1
ATOM 4501 O O . PHE B 1 288 ? -4.161 59.328 -26.389 1.00 22.96 460 PHE B O 1
ATOM 4509 N N . LEU B 1 289 ? -5.938 58.083 -25.773 1.00 25.59 461 LEU B N 1
ATOM 4510 C CA . LEU B 1 289 ? -5.761 57.105 -26.888 1.00 29.64 461 LEU B CA 1
ATOM 4511 C C . LEU B 1 289 ? -5.839 57.814 -28.251 1.00 33.04 461 LEU B C 1
ATOM 4512 O O . LEU B 1 289 ? -4.944 57.690 -29.088 1.00 36.07 461 LEU B O 1
ATOM 4517 N N . VAL B 1 290 ? -6.899 58.599 -28.426 1.00 33.42 462 VAL B N 1
ATOM 4518 C CA . VAL B 1 290 ? -7.197 59.314 -29.669 1.00 37.68 462 VAL B CA 1
ATOM 4519 C C . VAL B 1 290 ? -6.112 60.318 -30.054 1.00 38.30 462 VAL B C 1
ATOM 4520 O O . VAL B 1 290 ? -5.866 60.513 -31.236 1.00 41.03 462 VAL B O 1
ATOM 4524 N N . ARG B 1 291 ? -5.499 60.950 -29.044 1.00 35.42 463 ARG B N 1
ATOM 4525 C CA . ARG B 1 291 ? -4.339 61.848 -29.182 1.00 34.51 463 ARG B CA 1
ATOM 4526 C C . ARG B 1 291 ? -3.198 61.278 -30.031 1.00 34.38 463 ARG B C 1
ATOM 4527 O O . ARG B 1 291 ? -2.580 62.028 -30.812 1.00 30.26 463 ARG B O 1
ATOM 4535 N N . TRP B 1 292 ? -2.938 59.974 -29.889 1.00 33.47 464 TRP B N 1
ATOM 4536 C CA . TRP B 1 292 ? -1.899 59.257 -30.679 1.00 33.84 464 TRP B CA 1
ATOM 4537 C C . TRP B 1 292 ? -2.443 58.511 -31.884 1.00 32.72 464 TRP B C 1
ATOM 4538 O O . TRP B 1 292 ? -1.833 57.557 -32.343 1.00 35.49 464 TRP B O 1
ATOM 4549 N N . ARG B 1 293 ? -3.595 58.895 -32.398 1.00 35.18 465 ARG B N 1
ATOM 4550 C CA . ARG B 1 293 ? -4.162 58.145 -33.504 1.00 34.47 465 ARG B CA 1
ATOM 4551 C C . ARG B 1 293 ? -3.197 58.014 -34.700 1.00 34.00 465 ARG B C 1
ATOM 4552 O O . ARG B 1 293 ? -3.176 57.000 -35.340 1.00 34.88 465 ARG B O 1
ATOM 4560 N N . LYS B 1 294 ? -2.420 59.043 -35.013 1.00 36.59 466 LYS B N 1
ATOM 4561 C CA . LYS B 1 294 ? -1.506 58.956 -36.171 1.00 36.73 466 LYS B CA 1
ATOM 4562 C C . LYS B 1 294 ? -0.469 57.868 -35.962 1.00 33.63 466 LYS B C 1
ATOM 4563 O O . LYS B 1 294 ? -0.227 57.079 -36.854 1.00 29.55 466 LYS B O 1
ATOM 4566 N N . GLU B 1 295 ? 0.126 57.832 -34.775 1.00 35.47 467 GLU B N 1
ATOM 4567 C CA . GLU B 1 295 ? 1.172 56.843 -34.437 1.00 37.17 467 GLU B CA 1
ATOM 4568 C C . GLU B 1 295 ? 0.618 55.403 -34.355 1.00 35.34 467 GLU B C 1
ATOM 4569 O O . GLU B 1 295 ? 1.271 54.449 -34.805 1.00 34.06 467 GLU B O 1
ATOM 4575 N N . ILE B 1 296 ? -0.591 55.260 -33.802 1.00 32.83 468 ILE B N 1
ATOM 4576 C CA . ILE B 1 296 ? -1.307 53.960 -33.739 1.00 34.61 468 ILE B CA 1
ATOM 4577 C C . ILE B 1 296 ? -1.655 53.363 -35.118 1.00 38.74 468 ILE B C 1
ATOM 4578 O O . ILE B 1 296 ? -1.355 52.196 -35.386 1.00 41.73 468 ILE B O 1
ATOM 4583 N N . LEU B 1 297 ? -2.332 54.130 -35.971 1.00 39.15 469 LEU B N 1
ATOM 4584 C CA . LEU B 1 297 ? -2.780 53.604 -37.279 1.00 39.60 469 LEU B CA 1
ATOM 4585 C C . LEU B 1 297 ? -1.618 53.336 -38.201 1.00 43.39 469 LEU B C 1
ATOM 4586 O O . LEU B 1 297 ? -1.783 52.666 -39.209 1.00 46.45 469 LEU B O 1
ATOM 4591 N N . GLU B 1 298 ? -0.457 53.879 -37.848 1.00 47.84 470 GLU B N 1
ATOM 4592 C CA . GLU B 1 298 ? 0.794 53.699 -38.582 1.00 52.59 470 GLU B CA 1
ATOM 4593 C C . GLU B 1 298 ? 1.497 52.344 -38.311 1.00 55.36 470 GLU B C 1
ATOM 4594 O O . GLU B 1 298 ? 2.206 51.852 -39.182 1.00 55.10 470 GLU B O 1
ATOM 4600 N N . GLU B 1 299 ? 1.315 51.761 -37.114 1.00 55.58 471 GLU B N 1
ATOM 4601 C CA . GLU B 1 299 ? 1.950 50.472 -36.754 1.00 56.35 471 GLU B CA 1
ATOM 4602 C C . GLU B 1 299 ? 1.104 49.265 -37.182 1.00 56.80 471 GLU B C 1
ATOM 4603 O O . GLU B 1 299 ? -0.098 49.209 -36.899 1.00 55.90 471 GLU B O 1
ATOM 4606 N N . LYS B 1 300 ? 1.748 48.303 -37.849 1.00 58.11 472 LYS B N 1
ATOM 4607 C CA . LYS B 1 300 ? 1.074 47.112 -38.385 1.00 60.45 472 LYS B CA 1
ATOM 4608 C C . LYS B 1 300 ? 1.547 45.768 -37.782 1.00 59.20 472 LYS B C 1
ATOM 4609 O O . LYS B 1 300 ? 1.031 44.716 -38.159 1.00 60.28 472 LYS B O 1
ATOM 4613 N N . ASP B 1 301 ? 2.521 45.800 -36.867 1.00 59.42 473 ASP B N 1
ATOM 4614 C CA . ASP B 1 301 ? 2.872 44.620 -36.050 1.00 58.33 473 ASP B CA 1
ATOM 4615 C C . ASP B 1 301 ? 2.092 44.664 -34.727 1.00 56.39 473 ASP B C 1
ATOM 4616 O O . ASP B 1 301 ? 1.914 45.734 -34.152 1.00 54.29 473 ASP B O 1
ATOM 4618 N N . PHE B 1 302 ? 1.638 43.506 -34.250 1.00 55.19 474 PHE B N 1
ATOM 4619 C CA . PHE B 1 302 ? 0.913 43.427 -32.981 1.00 53.94 474 PHE B CA 1
ATOM 4620 C C . PHE B 1 302 ? 1.785 43.840 -31.799 1.00 52.69 474 PHE B C 1
ATOM 4621 O O . PHE B 1 302 ? 1.283 44.462 -30.850 1.00 49.58 474 PHE B O 1
ATOM 4624 N N . GLN B 1 303 ? 3.081 43.495 -31.881 1.00 52.43 475 GLN B N 1
ATOM 4625 C CA . GLN B 1 303 ? 4.057 43.637 -30.768 1.00 50.22 475 GLN B CA 1
ATOM 4626 C C . GLN B 1 303 ? 4.618 45.034 -30.607 1.00 46.70 475 GLN B C 1
ATOM 4627 O O . GLN B 1 303 ? 4.876 45.467 -29.493 1.00 45.30 475 GLN B O 1
ATOM 4630 N N . GLU B 1 304 ? 4.860 45.713 -31.725 1.00 47.06 476 GLU B N 1
ATOM 4631 C CA . GLU B 1 304 ? 5.268 47.120 -31.717 1.00 47.89 476 GLU B CA 1
ATOM 4632 C C . GLU B 1 304 ? 4.078 48.013 -31.347 1.00 41.75 476 GLU B C 1
ATOM 4633 O O . GLU B 1 304 ? 4.226 48.968 -30.598 1.00 43.71 476 GLU B O 1
ATOM 4639 N N . LEU B 1 305 ? 2.901 47.681 -31.874 1.00 38.91 477 LEU B N 1
ATOM 4640 C CA . LEU B 1 305 ? 1.661 48.374 -31.519 1.00 34.36 477 LEU B CA 1
ATOM 4641 C C . LEU B 1 305 ? 1.392 48.313 -29.985 1.00 34.34 477 LEU B C 1
ATOM 4642 O O . LEU B 1 305 ? 1.182 49.370 -29.363 1.00 27.73 477 LEU B O 1
ATOM 4647 N N . LEU B 1 306 ? 1.422 47.117 -29.378 1.00 33.67 478 LEU B N 1
ATOM 4648 C CA . LEU B 1 306 ? 1.189 46.998 -27.911 1.00 35.64 478 LEU B CA 1
ATOM 4649 C C . LEU B 1 306 ? 2.269 47.742 -27.114 1.00 33.91 478 LEU B C 1
ATOM 4650 O O . LEU B 1 306 ? 1.958 48.442 -26.146 1.00 31.08 478 LEU B O 1
ATOM 4655 N N . LEU B 1 307 ? 3.517 47.609 -27.546 1.00 35.33 479 LEU B N 1
ATOM 4656 C CA . LEU B 1 307 ? 4.653 48.242 -26.880 1.00 37.97 479 LEU B CA 1
ATOM 4657 C C . LEU B 1 307 ? 4.536 49.750 -26.901 1.00 36.99 479 LEU B C 1
ATOM 4658 O O . LEU B 1 307 ? 4.820 50.394 -25.892 1.00 31.66 479 LEU B O 1
ATOM 4663 N N . PHE B 1 308 ? 4.152 50.304 -28.063 1.00 35.08 480 PHE B N 1
ATOM 4664 C CA . PHE B 1 308 ? 3.940 51.759 -28.223 1.00 34.51 480 PHE B CA 1
ATOM 4665 C C . PHE B 1 308 ? 2.851 52.236 -27.267 1.00 30.76 480 PHE B C 1
ATOM 4666 O O . PHE B 1 308 ? 3.040 53.208 -26.562 1.00 26.52 480 PHE B O 1
ATOM 4674 N N . LEU B 1 309 ? 1.720 51.537 -27.248 1.00 29.44 481 LEU B N 1
ATOM 4675 C CA . LEU B 1 309 ? 0.630 51.874 -26.325 1.00 28.82 481 LEU B CA 1
ATOM 4676 C C . LEU B 1 309 ? 1.058 51.867 -24.818 1.00 30.01 481 LEU B C 1
ATOM 4677 O O . LEU B 1 309 ? 0.534 52.643 -24.019 1.00 29.12 481 LEU B O 1
ATOM 4682 N N . GLN B 1 310 ? 2.048 51.043 -24.479 1.00 31.82 482 GLN B N 1
ATOM 4683 C CA . GLN B 1 310 ? 2.621 50.964 -23.117 1.00 31.33 482 GLN B CA 1
ATOM 4684 C C . GLN B 1 310 ? 3.798 51.903 -22.883 1.00 33.26 482 GLN B C 1
ATOM 4685 O O . GLN B 1 310 ? 4.376 51.924 -21.809 1.00 35.57 482 GLN B O 1
ATOM 4691 N N . ASN B 1 311 ? 4.157 52.698 -23.882 1.00 35.76 483 ASN B N 1
ATOM 4692 C CA . ASN B 1 311 ? 5.355 53.540 -23.808 1.00 36.21 483 ASN B CA 1
ATOM 4693 C C . ASN B 1 311 ? 5.179 54.784 -24.639 1.00 37.98 483 ASN B C 1
ATOM 4694 O O . ASN B 1 311 ? 5.986 55.060 -25.534 1.00 40.98 483 ASN B O 1
ATOM 4699 N N . LEU B 1 312 ? 4.114 55.536 -24.330 1.00 37.53 484 LEU B N 1
ATOM 4700 C CA . LEU B 1 312 ? 3.740 56.733 -25.081 1.00 34.20 484 LEU B CA 1
ATOM 4701 C C . LEU B 1 312 ? 4.688 57.924 -24.825 1.00 34.71 484 LEU B C 1
ATOM 4702 O O . LEU B 1 312 ? 5.081 58.169 -23.680 1.00 32.99 484 LEU B O 1
ATOM 4707 N N . PRO B 1 313 ? 5.028 58.695 -25.882 1.00 33.97 485 PRO B N 1
ATOM 4708 C CA . PRO B 1 313 ? 6.016 59.796 -25.750 1.00 32.10 485 PRO B CA 1
ATOM 4709 C C . PRO B 1 313 ? 5.525 61.037 -24.961 1.00 29.76 485 PRO B C 1
ATOM 4710 O O . PRO B 1 313 ? 5.423 62.119 -25.483 1.00 29.37 485 PRO B O 1
ATOM 4714 N N . THR B 1 314 ? 5.239 60.863 -23.682 1.00 34.80 486 THR B N 1
ATOM 4715 C CA . THR B 1 314 ? 4.753 61.955 -22.876 1.00 31.36 486 THR B CA 1
ATOM 4716 C C . THR B 1 314 ? 5.817 62.544 -21.939 1.00 31.41 486 THR B C 1
ATOM 4717 O O . THR B 1 314 ? 5.503 63.489 -21.222 1.00 31.43 486 THR B O 1
ATOM 4721 N N . ALA B 1 315 ? 7.058 62.034 -21.944 1.00 30.50 487 ALA B N 1
ATOM 4722 C CA . ALA B 1 315 ? 8.080 62.485 -20.934 1.00 32.95 487 ALA B CA 1
ATOM 4723 C C . ALA B 1 315 ? 8.354 64.000 -20.908 1.00 32.57 487 ALA B C 1
ATOM 4724 O O . ALA B 1 315 ? 8.835 64.531 -19.913 1.00 33.58 487 ALA B O 1
ATOM 4726 N N . HIS B 1 316 ? 8.009 64.684 -21.986 1.00 34.14 488 HIS B N 1
ATOM 4727 C CA A HIS B 1 316 ? 8.209 66.132 -22.029 0.50 34.60 488 HIS B CA 1
ATOM 4728 C CA B HIS B 1 316 ? 8.185 66.122 -22.169 0.50 35.70 488 HIS B CA 1
ATOM 4729 C C . HIS B 1 316 ? 6.912 66.916 -21.845 1.00 36.79 488 HIS B C 1
ATOM 4730 O O . HIS B 1 316 ? 6.928 68.149 -21.825 1.00 35.10 488 HIS B O 1
ATOM 4743 N N . TRP B 1 317 ? 5.802 66.204 -21.626 1.00 32.88 489 TRP B N 1
ATOM 4744 C CA . TRP B 1 317 ? 4.505 66.865 -21.406 1.00 32.20 489 TRP B CA 1
ATOM 4745 C C . TRP B 1 317 ? 4.429 67.849 -20.258 1.00 31.53 489 TRP B C 1
ATOM 4746 O O . TRP B 1 317 ? 5.110 67.715 -19.265 1.00 31.24 489 TRP B O 1
ATOM 4757 N N . ASP B 1 318 ? 3.556 68.830 -20.399 1.00 36.88 490 ASP B N 1
ATOM 4758 C CA . ASP B 1 318 ? 3.404 69.852 -19.381 1.00 40.13 490 ASP B CA 1
ATOM 4759 C C . ASP B 1 318 ? 1.937 70.256 -19.220 1.00 37.33 490 ASP B C 1
ATOM 4760 O O . ASP B 1 318 ? 1.048 69.596 -19.764 1.00 31.44 490 ASP B O 1
ATOM 4765 N N . ASP B 1 319 ? 1.682 71.316 -18.443 1.00 36.49 491 ASP B N 1
ATOM 4766 C CA . ASP B 1 319 ? 0.309 71.761 -18.110 1.00 35.11 491 ASP B CA 1
ATOM 4767 C C . ASP B 1 319 ? -0.572 71.994 -19.327 1.00 33.76 491 ASP B C 1
ATOM 4768 O O . ASP B 1 319 ? -1.789 71.809 -19.263 1.00 33.92 491 ASP B O 1
ATOM 4773 N N . GLU B 1 320 ? 0.039 72.434 -20.413 1.00 34.64 492 GLU B N 1
ATOM 4774 C CA . GLU B 1 320 ? -0.677 72.780 -21.626 1.00 37.23 492 GLU B CA 1
ATOM 4775 C C . GLU B 1 320 ? -1.094 71.504 -22.325 1.00 35.68 492 GLU B C 1
ATOM 4776 O O . GLU B 1 320 ? -2.172 71.443 -22.905 1.00 33.04 492 GLU B O 1
ATOM 4782 N N . ASP B 1 321 ? -0.238 70.481 -22.267 1.00 34.08 493 ASP B N 1
ATOM 4783 C CA . ASP B 1 321 ? -0.582 69.185 -22.855 1.00 32.35 493 ASP B CA 1
ATOM 4784 C C . ASP B 1 321 ? -1.764 68.566 -22.101 1.00 29.68 493 ASP B C 1
ATOM 4785 O O . ASP B 1 321 ? -2.626 67.968 -22.704 1.00 24.03 493 ASP B O 1
ATOM 4790 N N . ILE B 1 322 ? -1.806 68.746 -20.780 1.00 28.31 494 ILE B N 1
ATOM 4791 C CA . ILE B 1 322 ? -2.921 68.241 -19.983 1.00 27.57 494 ILE B CA 1
ATOM 4792 C C . ILE B 1 322 ? -4.201 69.043 -20.118 1.00 26.14 494 ILE B C 1
ATOM 4793 O O . ILE B 1 322 ? -5.256 68.453 -20.069 1.00 28.16 494 ILE B O 1
ATOM 4798 N N . SER B 1 323 ? -4.105 70.380 -20.232 1.00 24.34 495 SER B N 1
ATOM 4799 C CA . SER B 1 323 ? -5.257 71.225 -20.511 1.00 25.66 495 SER B CA 1
ATOM 4800 C C . SER B 1 323 ? -5.899 70.873 -21.855 1.00 23.93 495 SER B C 1
ATOM 4801 O O . SER B 1 323 ? -7.128 70.888 -21.968 1.00 29.94 495 SER B O 1
ATOM 4804 N N . LEU B 1 324 ? -5.098 70.584 -22.872 1.00 24.90 496 LEU B N 1
ATOM 4805 C CA . LEU B 1 324 ? -5.670 70.136 -24.164 1.00 28.86 496 LEU B CA 1
ATOM 4806 C C . LEU B 1 324 ? -6.449 68.834 -23.982 1.00 25.86 496 LEU B C 1
ATOM 4807 O O . LEU B 1 324 ? -7.590 68.732 -24.397 1.00 27.50 496 LEU B O 1
ATOM 4810 N N . LEU B 1 325 ? -5.819 67.865 -23.325 1.00 25.34 497 LEU B N 1
ATOM 4811 C CA . LEU B 1 325 ? -6.400 66.545 -23.070 1.00 24.52 497 LEU B CA 1
ATOM 4812 C C . LEU B 1 325 ? -7.749 66.688 -22.357 1.00 25.38 497 LEU B C 1
ATOM 4813 O O . LEU B 1 325 ? -8.753 66.073 -22.741 1.00 24.20 497 LEU B O 1
ATOM 4818 N N . LEU B 1 326 ? -7.786 67.566 -21.368 1.00 24.09 498 LEU B N 1
ATOM 4819 C CA . LEU B 1 326 ? -8.994 67.735 -20.526 1.00 21.46 498 LEU B CA 1
ATOM 4820 C C . LEU B 1 326 ? -10.118 68.369 -21.320 1.00 21.40 498 LEU B C 1
ATOM 4821 O O . LEU B 1 326 ? -11.264 67.952 -21.213 1.00 20.10 498 LEU B O 1
ATOM 4826 N N . ALA B 1 327 ? -9.772 69.352 -22.153 1.00 24.04 499 ALA B N 1
ATOM 4827 C CA . ALA B 1 327 ? -10.708 69.977 -23.104 1.00 27.65 499 ALA B CA 1
ATOM 4828 C C . ALA B 1 327 ? -11.343 68.997 -24.093 1.00 23.14 499 ALA B C 1
ATOM 4829 O O . ALA B 1 327 ? -12.547 69.042 -24.316 1.00 25.59 499 ALA B O 1
ATOM 4831 N N . GLU B 1 328 ? -10.554 68.112 -24.684 1.00 24.96 500 GLU B N 1
ATOM 4832 C CA A GLU B 1 328 ? -11.090 67.062 -25.579 0.50 25.59 500 GLU B CA 1
ATOM 4833 C CA B GLU B 1 328 ? -11.096 67.078 -25.584 0.50 25.12 500 GLU B CA 1
ATOM 4834 C C . GLU B 1 328 ? -11.963 66.070 -24.803 1.00 26.42 500 GLU B C 1
ATOM 4835 O O . GLU B 1 328 ? -13.049 65.654 -25.273 1.00 22.67 500 GLU B O 1
ATOM 4840 N N . ALA B 1 329 ? -11.523 65.682 -23.594 1.00 24.88 501 ALA B N 1
ATOM 4841 C CA . ALA B 1 329 ? -12.324 64.717 -22.782 1.00 17.78 501 ALA B CA 1
ATOM 4842 C C . ALA B 1 329 ? -13.700 65.298 -22.479 1.00 20.03 501 ALA B C 1
ATOM 4843 O O . ALA B 1 329 ? -14.743 64.581 -22.475 1.00 19.86 501 ALA B O 1
ATOM 4845 N N . TYR B 1 330 ? -13.717 66.605 -22.219 1.00 21.86 502 TYR B N 1
ATOM 4846 C CA . TYR B 1 330 ? -14.957 67.306 -21.949 1.00 23.08 502 TYR B CA 1
ATOM 4847 C C . TYR B 1 330 ? -15.899 67.311 -23.203 1.00 20.30 502 TYR B C 1
ATOM 4848 O O . TYR B 1 330 ? -17.120 67.081 -23.105 1.00 20.80 502 TYR B O 1
ATOM 4857 N N . ARG B 1 331 ? -15.316 67.513 -24.369 1.00 22.44 503 ARG B N 1
ATOM 4858 C CA . ARG B 1 331 ? -16.083 67.407 -25.622 1.00 25.61 503 ARG B CA 1
ATOM 4859 C C . ARG B 1 331 ? -16.655 65.999 -25.790 1.00 25.17 503 ARG B C 1
ATOM 4860 O O . ARG B 1 331 ? -17.825 65.844 -26.108 1.00 26.46 503 ARG B O 1
ATOM 4868 N N . LEU B 1 332 ? -15.847 64.975 -25.515 1.00 28.21 504 LEU B N 1
ATOM 4869 C CA . LEU B 1 332 ? -16.313 63.582 -25.666 1.00 26.70 504 LEU B CA 1
ATOM 4870 C C . LEU B 1 332 ? -17.425 63.243 -24.703 1.00 27.50 504 LEU B C 1
ATOM 4871 O O . LEU B 1 332 ? -18.328 62.495 -25.037 1.00 30.43 504 LEU B O 1
ATOM 4876 N N . LYS B 1 333 ? -17.372 63.836 -23.514 1.00 30.14 505 LYS B N 1
ATOM 4877 C CA . LYS B 1 333 ? -18.411 63.669 -22.507 1.00 32.05 505 LYS B CA 1
ATOM 4878 C C . LYS B 1 333 ? -19.820 64.052 -23.005 1.00 36.42 505 LYS B C 1
ATOM 4879 O O . LYS B 1 333 ? -20.806 63.458 -22.573 1.00 36.11 505 LYS B O 1
ATOM 4885 N N . PHE B 1 334 ? -19.911 65.029 -23.914 1.00 39.35 506 PHE B N 1
ATOM 4886 C CA . PHE B 1 334 ? -21.199 65.566 -24.355 1.00 40.24 506 PHE B CA 1
ATOM 4887 C C . PHE B 1 334 ? -21.743 65.021 -25.673 1.00 43.29 506 PHE B C 1
ATOM 4888 O O . PHE B 1 334 ? -22.961 65.039 -25.889 1.00 43.34 506 PHE B O 1
ATOM 4896 N N . ALA B 1 335 ? -20.863 64.533 -26.541 1.00 47.65 507 ALA B N 1
ATOM 4897 C CA . ALA B 1 335 ? -21.290 63.997 -27.816 1.00 50.63 507 ALA B CA 1
ATOM 4898 C C . ALA B 1 335 ? -20.542 62.721 -28.157 1.00 53.28 507 ALA B C 1
ATOM 4899 O O . ALA B 1 335 ? -21.028 61.629 -27.882 1.00 52.38 507 ALA B O 1
#

Sequence (599 aa):
SRLDKFKQLLAGPNTDLEELRRLSWSGIPKPVRPMTWKLLSGYLPANVDDRRPATLQRKQKEYFAFIEHYHQDTYRRQIHIDIPRMSPEALILQPKVTEIFERILFIWAIRHPASGYVQGINDLVTPFFVVFICEYIETVDVSGVPAEVLCNIEADTYWCMSKLLDGIQDNYTFAQPGIQMKVKMLEELVSRIDEQVHRHLDQHEVRYLQFAFRWMNNLLMREVPLRCTIRLWDTYQSEPDGFSHFHLLYVCAAFLVRWRKEILEEKDFQELLLFLQNLPTAHWDDEDISLLLAEAYRLKFAFSRLDKFKQLLAGPNTDLEELRRLSWSGIPKPVRPMTWKLLSGYLPANVDRRPATLQRKQKEYFAFIEHYYHQDTYRQIHIDIPRMSPEALILQPKVTEIFERILFIWAIRHPASGYVQGINDLVTPFFVVFICEYIEVDVSGVPAEVLCNIEADTYWCMSKLLDGIQDNYTFAQPGIQMKVKMLEELVSRIDEQVHRHLDQHEVRYLQFAFRWMNNLLMREVPLRCTIRLWDTYQSEPDGFSHFHLYVCAAFLVRWRKEILEEKDFQELLLFLQNLPTAHHWDDEDISLLLAEEAYRLKFA